Protein AF-0000000081440252 (afdb_homodimer)

Organism: NCBI:txid290746

Nearest PDB structures (foldseek):
  4ebb-assembly1_A  TM=7.939E-01  e=1.082E-13  Homo sapiens
  4ebb-assembly2_B  TM=7.643E-01  e=4.228E-14  Homo sapiens
  3n2z-assembly1_B-2  TM=7.619E-01  e=3.547E-13  Homo sapiens
  7wab-assembly1_A  TM=6.662E-01  e=8.182E-11  Aspergillus niger
  8bbx-assembly2_B  TM=6.695E-01  e=1.515E-09  Aspergillus niger

InterPro domains:
  IPR008758 Peptidase S28 [PF05577] (6-343)
  IPR029058 Alpha/Beta hydrolase fold [G3DSA:3.40.50.1820] (1-161)
  IPR029058 Alpha/Beta hydrolase fold [G3DSA:3.40.50.1820] (180-355)

Radius of gyration: 28.21 Å; Cα contacts (8 Å, |Δi|>4): 1359; chains: 2; bounding box: 67×83×72 Å

Secondary structure (DSSP, 8-state):
-HHHH-TT-SS---EEEEESHHHHHHHHHHHH-TTT-SEEEEET---S-EEE-THHHHHHHHHHHHH-HHHHHHHHHHHHHHHHHTTSHHHHHHHHHHTTBSSPPPPTTT--HHHHHHHHHHHHHHHHHHHHTTT-SSSHHHH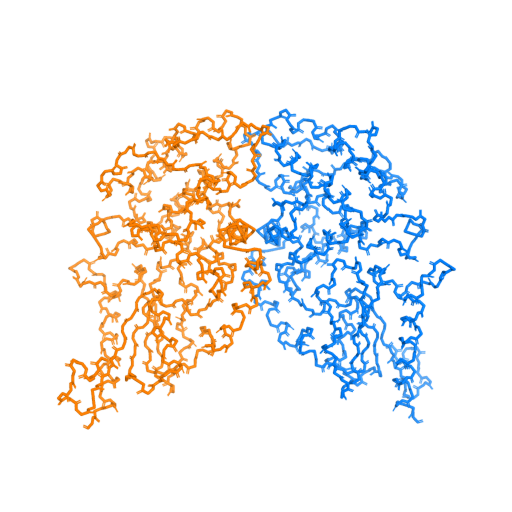TTTTHHHHHHHHT-TTS--HHHHHHHHHHHHHTTSTT-TTPPBP--HHHHHHHHH--S--SSHHHHHHHHHHHHIIIIIEEE----SGGGGTTT-S---HHHHHHHHHHHT-TTSSHHHHHHHHHHHHHHH-TTTT----SEEEEEETT-TTGGGSPPTT--BGGGTEEEEEETT--TTGGGSPP-TT--HHHHHHHHHHHHHHHHHHHHT--/-HHHH-TT-SS---EEEEESHHHHHHHHHHHH-TTT-SEEEEET---S-EEE-THHHHHHHHHHHHH-HHHHHHHHHHHHHHHHHTTSHHHHHHHHHHTTBSSPPPPTTT--HHHHHHHHHHHHHHHHHHHHTTT-SSSHHHHTTTTHHHHHHHHT-TT---HHHHHHHHHHHHHTTSTT-TTPPBP--HHHHHHHHH--S--SSHHHHHHHHHHHHIIIIIEEE----SGGGGTTT-S---HHHHHHHHHHHT-TTSSHHHHHHHHHHHHHHH-TTTT----SEEEEEETT-TTGGGSPPTT--BGGGTEEEEEETT--TTGGGSPP-TT--HHHHHHHHHHHHHHHHHHHHT--

Structure (mmCIF, N/CA/C/O backbone):
data_AF-0000000081440252-model_v1
#
loop_
_entity.id
_entity.type
_entity.pdbx_description
1 polymer 'Serine carboxypeptidase'
#
loop_
_atom_site.group_PDB
_atom_site.id
_atom_site.type_symbol
_atom_site.label_atom_id
_atom_site.label_alt_id
_atom_site.label_comp_id
_atom_site.label_asym_id
_atom_site.label_entity_id
_atom_site.label_seq_id
_atom_site.pdbx_PDB_ins_code
_atom_site.Cartn_x
_atom_site.Cartn_y
_atom_site.Cartn_z
_atom_site.occupancy
_atom_site.B_iso_or_equiv
_atom_site.auth_seq_id
_atom_site.auth_comp_id
_atom_site.auth_asym_id
_atom_site.auth_atom_id
_atom_site.pdbx_PDB_model_num
ATOM 1 N N . MET A 1 1 ? -22.469 -18.625 -31.422 1 79.69 1 MET A N 1
ATOM 2 C CA . MET A 1 1 ? -22.031 -20 -31.141 1 79.69 1 MET A CA 1
ATOM 3 C C . MET A 1 1 ? -23.156 -20.984 -31.422 1 79.69 1 MET A C 1
ATOM 5 O O . MET A 1 1 ? -22.969 -21.969 -32.125 1 79.69 1 MET A O 1
ATOM 9 N N . ASN A 1 2 ? -24.391 -20.766 -30.969 1 81.38 2 ASN A N 1
ATOM 10 C CA . ASN A 1 2 ? -25.531 -21.672 -31.156 1 81.38 2 ASN A CA 1
ATOM 11 C C . ASN A 1 2 ? -25.891 -21.797 -32.625 1 81.38 2 ASN A C 1
ATOM 13 O O . ASN A 1 2 ? -26.062 -22.906 -33.156 1 81.38 2 ASN A O 1
ATOM 17 N N . VAL A 1 3 ? -25.984 -20.656 -33.219 1 85.19 3 VAL A N 1
ATOM 18 C CA . VAL A 1 3 ? -26.375 -20.641 -34.625 1 85.19 3 VAL A CA 1
ATOM 19 C C . VAL A 1 3 ? -25.312 -21.344 -35.438 1 85.19 3 VAL A C 1
ATOM 21 O O . VAL A 1 3 ? -25.641 -22.125 -36.344 1 85.19 3 VAL A O 1
ATOM 24 N N . LYS A 1 4 ? -24.094 -21.188 -35.062 1 88.19 4 LYS A N 1
ATOM 25 C CA . LYS A 1 4 ? -22.984 -21.688 -35.875 1 88.19 4 LYS A CA 1
ATOM 26 C C . LYS A 1 4 ? -22.75 -23.172 -35.625 1 88.19 4 LYS A C 1
ATOM 28 O O . LYS A 1 4 ? -22.453 -23.922 -36.562 1 88.19 4 LYS A O 1
ATOM 33 N N . PHE A 1 5 ? -22.828 -23.625 -34.375 1 85.44 5 PHE A N 1
ATOM 34 C CA . PHE A 1 5 ? -22.328 -24.953 -34.062 1 85.44 5 PHE A CA 1
ATOM 35 C C . PHE A 1 5 ? -23.453 -25.859 -33.594 1 85.44 5 PHE A C 1
ATOM 37 O O . PHE A 1 5 ? -23.328 -27.078 -33.625 1 85.44 5 PHE A O 1
ATOM 44 N N . PHE A 1 6 ? -24.609 -25.297 -33.125 1 83.94 6 PHE A N 1
ATOM 45 C CA . PHE A 1 6 ? -25.641 -26.094 -32.469 1 83.94 6 PHE A CA 1
ATOM 46 C C . PHE A 1 6 ? -27.016 -25.734 -33.031 1 83.94 6 PHE A C 1
ATOM 48 O O . PHE A 1 6 ? -27.984 -25.625 -32.25 1 83.94 6 PHE A O 1
ATOM 55 N N . SER A 1 7 ? -27.109 -25.453 -34.219 1 84.75 7 SER A N 1
ATOM 56 C CA . SER A 1 7 ? -28.344 -24.984 -34.844 1 84.75 7 SER A CA 1
ATOM 57 C C . SER A 1 7 ? -29.453 -26.016 -34.719 1 84.75 7 SER A C 1
ATOM 59 O O . SER A 1 7 ? -30.641 -25.672 -34.781 1 84.75 7 SER A O 1
ATOM 61 N N . ASN A 1 8 ? -29.125 -27.219 -34.5 1 87.31 8 ASN A N 1
ATOM 62 C CA . ASN A 1 8 ? -30.109 -28.281 -34.406 1 87.31 8 ASN A CA 1
ATOM 63 C C . ASN A 1 8 ? -30.641 -28.453 -33 1 87.31 8 ASN A C 1
ATOM 65 O O . ASN A 1 8 ? -31.5 -29.297 -32.75 1 87.31 8 ASN A O 1
ATOM 69 N N . ILE A 1 9 ? -30.031 -27.875 -32.125 1 82.19 9 ILE A N 1
ATOM 70 C CA . ILE A 1 9 ? -30.469 -27.922 -30.719 1 82.19 9 ILE A CA 1
ATOM 71 C C . ILE A 1 9 ? -31.312 -26.703 -30.406 1 82.19 9 ILE A C 1
ATOM 73 O O . ILE A 1 9 ? -30.859 -25.562 -30.547 1 82.19 9 ILE A O 1
ATOM 77 N N . THR A 1 10 ? -32.688 -26.797 -30.156 1 78.56 10 THR A N 1
ATOM 78 C CA . THR A 1 10 ? -33.625 -25.688 -29.953 1 78.56 10 THR A CA 1
ATOM 79 C C . THR A 1 10 ? -33.25 -24.875 -28.734 1 78.56 10 THR A C 1
ATOM 81 O O . THR A 1 10 ? -33.281 -23.641 -28.766 1 78.56 10 THR A O 1
ATOM 84 N N . LYS A 1 11 ? -32.812 -25.5 -27.641 1 79.88 11 LYS A N 1
ATOM 85 C CA . LYS A 1 11 ? -32.438 -24.797 -26.422 1 79.88 11 LYS A CA 1
ATOM 86 C C . LYS A 1 11 ? -31.172 -25.391 -25.812 1 79.88 11 LYS A C 1
ATOM 88 O O . LYS A 1 11 ? -31.219 -26.031 -24.75 1 79.88 11 LYS A O 1
ATOM 93 N N . PRO A 1 12 ? -30.094 -25.047 -26.5 1 86.31 12 PRO A N 1
ATOM 94 C CA . PRO A 1 12 ? -28.859 -25.594 -25.938 1 86.31 12 PRO A CA 1
ATOM 95 C C . PRO A 1 12 ? -28.578 -25.062 -24.531 1 86.31 12 PRO A C 1
ATOM 97 O O . PRO A 1 12 ? -28.828 -23.891 -24.25 1 86.31 12 PRO A O 1
ATOM 100 N N . ARG A 1 13 ? -28.188 -25.969 -23.625 1 89.5 13 ARG A N 1
ATOM 101 C CA . ARG A 1 13 ? -27.781 -25.625 -22.266 1 89.5 13 ARG A CA 1
ATOM 102 C C . ARG A 1 13 ? -26.25 -25.516 -22.172 1 89.5 13 ARG A C 1
ATOM 104 O O . ARG A 1 13 ? -25.531 -26.406 -22.641 1 89.5 13 ARG A O 1
ATOM 111 N N . TRP A 1 14 ? -25.797 -24.375 -21.688 1 93.69 14 TRP A N 1
ATOM 112 C CA . TRP A 1 14 ? -24.359 -24.125 -21.562 1 93.69 14 TRP A CA 1
ATOM 113 C C . TRP A 1 14 ? -23.922 -24.109 -20.109 1 93.69 14 TRP A C 1
ATOM 115 O O . TRP A 1 14 ? -24.609 -23.547 -19.25 1 93.69 14 TRP A O 1
ATOM 125 N N . VAL A 1 15 ? -22.875 -24.812 -19.812 1 95.12 15 VAL A N 1
ATOM 126 C CA . VAL A 1 15 ? -22.188 -24.703 -18.531 1 95.12 15 VAL A CA 1
ATOM 127 C C . VAL A 1 15 ? -20.828 -24.062 -18.734 1 95.12 15 VAL A C 1
ATOM 129 O O . VAL A 1 15 ? -20.109 -24.391 -19.688 1 95.12 15 VAL A O 1
ATOM 132 N N . MET A 1 16 ? -20.453 -23.141 -17.875 1 96.25 16 MET A N 1
ATOM 133 C CA . MET A 1 16 ? -19.172 -22.453 -18.016 1 96.25 16 MET A CA 1
ATOM 134 C C . MET A 1 16 ? -18.125 -23.031 -17.062 1 96.25 16 MET A C 1
ATOM 136 O O . MET A 1 16 ? -18.438 -23.297 -15.898 1 96.25 16 MET A O 1
ATOM 140 N N . PHE A 1 17 ? -16.984 -23.312 -17.609 1 97.12 17 PHE A N 1
ATOM 141 C CA . PHE A 1 17 ? -15.828 -23.719 -16.828 1 97.12 17 PHE A CA 1
ATOM 142 C C . PHE A 1 17 ? -14.703 -22.703 -16.969 1 97.12 17 PHE A C 1
ATOM 144 O O . PHE A 1 17 ? -14.375 -22.266 -18.078 1 97.12 17 PHE A O 1
ATOM 151 N N . GLY A 1 18 ? -14.172 -22.25 -15.867 1 97.88 18 GLY A N 1
ATOM 152 C CA . GLY A 1 18 ? -13.023 -21.359 -15.891 1 97.88 18 GLY A CA 1
ATOM 153 C C . GLY A 1 18 ? -12.117 -21.5 -14.688 1 97.88 18 GLY A C 1
ATOM 154 O O . GLY A 1 18 ? -12.594 -21.75 -13.57 1 97.88 18 GLY A O 1
ATOM 155 N N . GLY A 1 19 ? -10.852 -21.422 -14.898 1 97.62 19 GLY A N 1
ATOM 156 C CA . GLY A 1 19 ? -9.844 -21.391 -13.852 1 97.62 19 GLY A CA 1
ATOM 157 C C . GLY A 1 19 ? -9.094 -20.078 -13.781 1 97.62 19 GLY A C 1
ATOM 158 O O . GLY A 1 19 ? -8.812 -19.453 -14.812 1 97.62 19 GLY A O 1
ATOM 159 N N . SER A 1 20 ? -8.797 -19.641 -12.578 1 97.19 20 SER A N 1
ATOM 160 C CA . SER A 1 20 ? -8.039 -18.406 -12.43 1 97.19 20 SER A CA 1
ATOM 161 C C . SER A 1 20 ? -8.836 -17.203 -12.922 1 97.19 20 SER A C 1
ATOM 163 O O . SER A 1 20 ? -9.969 -16.984 -12.484 1 97.19 20 SER A O 1
ATOM 165 N N . TYR A 1 21 ? -8.297 -16.469 -13.867 1 96.75 21 TYR A N 1
ATOM 166 C CA . TYR A 1 21 ? -9.039 -15.336 -14.391 1 96.75 21 TYR A CA 1
ATOM 167 C C . TYR A 1 21 ? -10.281 -15.789 -15.148 1 96.75 21 TYR A C 1
ATOM 169 O O . TYR A 1 21 ? -11.359 -15.211 -15 1 96.75 21 TYR A O 1
ATOM 177 N N . PRO A 1 22 ? -10.18 -16.828 -15.93 1 97.81 22 PRO A N 1
ATOM 178 C CA . PRO A 1 22 ? -11.414 -17.328 -16.531 1 97.81 22 PRO A CA 1
ATOM 179 C C . PRO A 1 22 ? -12.438 -17.766 -15.492 1 97.81 22 PRO A C 1
ATOM 181 O O . PRO A 1 22 ? -13.648 -17.719 -15.75 1 97.81 22 PRO A O 1
ATOM 184 N N . GLY A 1 23 ? -11.93 -18.25 -14.297 1 98.12 23 GLY A N 1
ATOM 185 C CA . GLY A 1 23 ? -12.852 -18.516 -13.203 1 98.12 23 GLY A CA 1
ATOM 186 C C . GLY A 1 23 ? -13.586 -17.281 -12.719 1 98.12 23 GLY A C 1
ATOM 187 O O . GLY A 1 23 ? -14.797 -17.328 -12.5 1 98.12 23 GLY A O 1
ATOM 188 N N . THR A 1 24 ? -12.875 -16.234 -12.594 1 97.81 24 THR A N 1
ATOM 189 C CA . THR A 1 24 ? -13.469 -14.945 -12.227 1 97.81 24 THR A CA 1
ATOM 190 C C . THR A 1 24 ? -14.516 -14.523 -13.258 1 97.81 24 THR A C 1
ATOM 192 O O . THR A 1 24 ? -15.609 -14.102 -12.898 1 97.81 24 THR A O 1
ATOM 195 N N . LEU A 1 25 ? -14.141 -14.719 -14.539 1 97.56 25 LEU A N 1
ATOM 196 C CA . LEU A 1 25 ? -15.07 -14.359 -15.609 1 97.56 25 LEU A CA 1
ATOM 197 C C . LEU A 1 25 ? -16.312 -15.234 -15.555 1 97.56 25 LEU A C 1
ATOM 199 O O . LEU A 1 25 ? -17.422 -14.758 -15.82 1 97.56 25 LEU A O 1
ATOM 203 N N . THR A 1 26 ? -16.125 -16.469 -15.234 1 98 26 THR A N 1
ATOM 204 C CA . THR A 1 26 ? -17.25 -17.391 -15.094 1 98 26 THR A CA 1
ATOM 205 C C . THR A 1 26 ? -18.203 -16.906 -14 1 98 26 THR A C 1
ATOM 207 O O . THR A 1 26 ? -19.422 -16.844 -14.203 1 98 26 THR A O 1
ATOM 210 N N . ALA A 1 27 ? -17.656 -16.578 -12.867 1 97.69 27 ALA A N 1
ATOM 211 C CA . ALA A 1 27 ? -18.469 -16.062 -11.758 1 97.69 27 ALA A CA 1
ATOM 212 C C . ALA A 1 27 ? -19.203 -14.789 -12.148 1 97.69 27 ALA A C 1
ATOM 214 O O . ALA A 1 27 ? -20.391 -14.633 -11.867 1 97.69 27 ALA A O 1
ATOM 215 N N . TRP A 1 28 ? -18.531 -13.906 -12.844 1 97.06 28 TRP A N 1
ATOM 216 C CA . TRP A 1 28 ? -19.125 -12.633 -13.219 1 97.06 28 TRP A CA 1
ATOM 217 C C . TRP A 1 28 ? -20.188 -12.82 -14.289 1 97.06 28 TRP A C 1
ATOM 219 O O . TRP A 1 28 ? -21.219 -12.133 -14.273 1 97.06 28 TRP A O 1
ATOM 229 N N . MET A 1 29 ? -19.922 -13.734 -15.188 1 97 29 MET A N 1
ATOM 230 C CA . MET A 1 29 ? -20.922 -14.031 -16.203 1 97 29 MET A CA 1
ATOM 231 C C . MET A 1 29 ? -22.219 -14.508 -15.562 1 97 29 MET A C 1
ATOM 233 O O . MET A 1 29 ? -23.312 -14.141 -16.016 1 97 29 MET A O 1
ATOM 237 N N . ARG A 1 30 ? -22.141 -15.258 -14.539 1 96.81 30 ARG A N 1
ATOM 238 C CA . ARG A 1 30 ? -23.297 -15.797 -13.836 1 96.81 30 ARG A CA 1
ATOM 239 C C . ARG A 1 30 ? -24.016 -14.703 -13.039 1 96.81 30 ARG A C 1
ATOM 241 O O . ARG A 1 30 ? -25.172 -14.867 -12.648 1 96.81 30 ARG A O 1
ATOM 248 N N . THR A 1 31 ? -23.312 -13.578 -12.781 1 95.5 31 THR A N 1
ATOM 249 C CA . THR A 1 31 ? -23.922 -12.422 -12.133 1 95.5 31 THR A CA 1
ATOM 250 C C . THR A 1 31 ? -24.641 -11.547 -13.156 1 95.5 31 THR A C 1
ATOM 252 O O . THR A 1 31 ? -25.766 -11.125 -12.93 1 95.5 31 THR A O 1
ATOM 255 N N . VAL A 1 32 ? -24.047 -11.367 -14.297 1 95.31 32 VAL A N 1
ATOM 256 C CA . VAL A 1 32 ? -24.531 -10.367 -15.25 1 95.31 32 VAL A CA 1
ATOM 257 C C . VAL A 1 32 ? -25.531 -11.008 -16.203 1 95.31 32 VAL A C 1
ATOM 259 O O . VAL A 1 32 ? -26.5 -10.367 -16.625 1 95.31 32 VAL A O 1
ATOM 262 N N . TYR A 1 33 ? -25.25 -12.32 -16.594 1 94.12 33 TYR A N 1
ATOM 263 C CA . TYR A 1 33 ? -26.094 -13.023 -17.547 1 94.12 33 TYR A CA 1
ATOM 264 C C . TYR A 1 33 ? -26.469 -14.406 -17.031 1 94.12 33 TYR A C 1
ATOM 266 O O . TYR A 1 33 ? -26.188 -15.422 -17.672 1 94.12 33 TYR A O 1
ATOM 274 N N . PRO A 1 34 ? -27.203 -14.469 -15.977 1 93.25 34 PRO A N 1
ATOM 275 C CA . PRO A 1 34 ? -27.5 -15.758 -15.352 1 93.25 34 PRO A CA 1
ATOM 276 C C . PRO A 1 34 ? -28.344 -16.672 -16.25 1 93.25 34 PRO A C 1
ATOM 278 O O . PRO A 1 34 ? -28.344 -17.891 -16.078 1 93.25 34 PRO A O 1
ATOM 281 N N . ASP A 1 35 ? -28.969 -16.078 -17.312 1 92.56 35 ASP A N 1
ATOM 282 C CA . ASP A 1 35 ? -29.906 -16.859 -18.125 1 92.56 35 ASP A CA 1
ATOM 283 C C . ASP A 1 35 ? -29.219 -17.469 -19.328 1 92.56 35 ASP A C 1
ATOM 285 O O . ASP A 1 35 ? -29.766 -18.359 -19.984 1 92.56 35 ASP A O 1
ATOM 289 N N . LEU A 1 36 ? -27.953 -17.047 -19.531 1 92.62 36 LEU A N 1
ATOM 290 C CA . LEU A 1 36 ? -27.281 -17.5 -20.75 1 92.62 36 LEU A CA 1
ATOM 291 C C . LEU A 1 36 ? -26.625 -18.859 -20.516 1 92.62 36 LEU A C 1
ATOM 293 O O . LEU A 1 36 ? -26.328 -19.578 -21.469 1 92.62 36 LEU A O 1
ATOM 297 N N . THR A 1 37 ? -26.391 -19.234 -19.328 1 94.69 37 THR A N 1
ATOM 298 C CA . THR A 1 37 ? -25.812 -20.531 -18.953 1 94.69 37 THR A CA 1
ATOM 299 C C . THR A 1 37 ? -26.547 -21.141 -17.766 1 94.69 37 THR A C 1
ATOM 301 O O . THR A 1 37 ? -27.219 -20.422 -17.016 1 94.69 37 THR A O 1
ATOM 304 N N . ILE A 1 38 ? -26.484 -22.391 -17.641 1 95.75 38 ILE A N 1
ATOM 305 C CA . ILE A 1 38 ? -27.266 -23.031 -16.609 1 95.75 38 ILE A CA 1
ATOM 306 C C . ILE A 1 38 ? -26.438 -23.156 -15.328 1 95.75 38 ILE A C 1
ATOM 308 O O . ILE A 1 38 ? -26.969 -23.516 -14.273 1 95.75 38 ILE A O 1
ATOM 312 N N . GLY A 1 39 ? -25.094 -22.891 -15.398 1 97.12 39 GLY A N 1
ATOM 313 C CA . GLY A 1 39 ? -24.203 -22.938 -14.25 1 97.12 39 GLY A CA 1
ATOM 314 C C . GLY A 1 39 ? -22.75 -22.75 -14.625 1 97.12 39 GLY A C 1
ATOM 315 O O . GLY A 1 39 ? -22.422 -22.578 -15.797 1 97.12 39 GLY A O 1
ATOM 316 N N . GLY A 1 40 ? -21.953 -22.703 -13.586 1 97.81 40 GLY A N 1
ATOM 317 C CA . GLY A 1 40 ? -20.531 -22.516 -13.852 1 97.81 40 GLY A CA 1
ATOM 318 C C . GLY A 1 40 ? -19.641 -23.031 -12.734 1 97.81 40 GLY A C 1
ATOM 319 O O . GLY A 1 40 ? -20.062 -23.109 -11.578 1 97.81 40 GLY A O 1
ATOM 320 N N . ILE A 1 41 ? -18.5 -23.484 -13.094 1 98.44 41 ILE A N 1
ATOM 321 C CA . ILE A 1 41 ? -17.422 -23.828 -12.164 1 98.44 41 ILE A CA 1
ATOM 322 C C . ILE A 1 41 ? -16.312 -22.797 -12.25 1 98.44 41 ILE A C 1
ATOM 324 O O . ILE A 1 41 ? -15.625 -22.688 -13.266 1 98.44 41 ILE A O 1
ATOM 328 N N . ALA A 1 42 ? -16.141 -22.031 -11.211 1 98.44 42 ALA A N 1
ATOM 329 C CA . ALA A 1 42 ? -15.195 -20.922 -11.164 1 98.44 42 ALA A CA 1
ATOM 330 C C . ALA A 1 42 ? -13.992 -21.281 -10.297 1 98.44 42 ALA A C 1
ATOM 332 O O . ALA A 1 42 ? -13.766 -20.656 -9.25 1 98.44 42 ALA A O 1
ATOM 333 N N . SER A 1 43 ? -13.117 -22.141 -10.797 1 98.56 43 SER A N 1
ATOM 334 C CA . SER A 1 43 ? -11.984 -22.656 -10.047 1 98.56 43 SER A CA 1
ATOM 335 C C . SER A 1 43 ? -10.93 -21.578 -9.828 1 98.56 43 SER A C 1
ATOM 337 O O . SER A 1 43 ? -10.477 -20.938 -10.773 1 98.56 43 SER A O 1
ATOM 339 N N . SER A 1 44 ? -10.531 -21.391 -8.539 1 98.31 44 SER A N 1
ATOM 340 C CA . SER A 1 44 ? -9.531 -20.391 -8.156 1 98.31 44 SER A CA 1
ATOM 341 C C . SER A 1 44 ? -9.898 -19.016 -8.688 1 98.31 44 SER A C 1
ATOM 343 O O . SER A 1 44 ? -9.016 -18.234 -9.078 1 98.31 44 SER A O 1
ATOM 345 N N . GLY A 1 45 ? -11.25 -18.75 -8.828 1 97.88 45 GLY A N 1
ATOM 346 C CA . GLY A 1 45 ? -11.703 -17.438 -9.25 1 97.88 45 GLY A CA 1
ATOM 347 C C . GLY A 1 45 ? -11.453 -16.359 -8.203 1 97.88 45 GLY A C 1
ATOM 348 O O . GLY A 1 45 ? -11.984 -16.438 -7.094 1 97.88 45 GLY A O 1
ATOM 349 N N . ALA A 1 46 ? -10.617 -15.406 -8.539 1 96.94 46 ALA A N 1
ATOM 350 C CA . ALA A 1 46 ? -10.281 -14.305 -7.641 1 96.94 46 ALA A CA 1
ATOM 351 C C . ALA A 1 46 ? -11.312 -13.18 -7.742 1 96.94 46 ALA A C 1
ATOM 353 O O . ALA A 1 46 ? -11.023 -12.117 -8.297 1 96.94 46 ALA A O 1
ATOM 354 N N . ILE A 1 47 ? -12.477 -13.344 -7.172 1 96.88 47 ILE A N 1
ATOM 355 C CA . ILE A 1 47 ? -13.586 -12.414 -7.363 1 96.88 47 ILE A CA 1
ATOM 356 C C . ILE A 1 47 ? -13.492 -11.281 -6.344 1 96.88 47 ILE A C 1
ATOM 358 O O . ILE A 1 47 ? -14.211 -10.281 -6.453 1 96.88 47 ILE A O 1
ATOM 362 N N . GLY A 1 48 ? -12.633 -11.445 -5.281 1 95.38 48 GLY A N 1
ATOM 363 C CA . GLY A 1 48 ? -12.383 -10.383 -4.32 1 95.38 48 GLY A CA 1
ATOM 364 C C . GLY A 1 48 ? -11.328 -9.398 -4.789 1 95.38 48 GLY A C 1
ATOM 365 O O . GLY A 1 48 ? -10.211 -9.383 -4.277 1 95.38 48 GLY A O 1
ATOM 366 N N . LEU A 1 49 ? -11.711 -8.523 -5.688 1 95.81 49 LEU A N 1
ATOM 367 C CA . LEU A 1 49 ? -10.773 -7.566 -6.277 1 95.81 49 LEU A CA 1
ATOM 368 C C . LEU A 1 49 ? -10.141 -6.691 -5.203 1 95.81 49 LEU A C 1
ATOM 370 O O . LEU A 1 49 ? -10.812 -6.289 -4.25 1 95.81 49 LEU A O 1
ATOM 374 N N . THR A 1 50 ? -8.875 -6.449 -5.273 1 96.31 50 THR A N 1
ATOM 375 C CA . THR A 1 50 ? -8.141 -5.543 -4.398 1 96.31 50 THR A CA 1
ATOM 376 C C . THR A 1 50 ? -6.926 -4.961 -5.113 1 96.31 50 THR A C 1
ATOM 378 O O . THR A 1 50 ? -6.332 -5.617 -5.969 1 96.31 50 THR A O 1
ATOM 381 N N . VAL A 1 51 ? -6.633 -3.74 -4.832 1 97.69 51 VAL A N 1
ATOM 382 C CA . VAL A 1 51 ? -5.492 -3.105 -5.48 1 97.69 51 VAL A CA 1
ATOM 383 C C . VAL A 1 51 ? -4.195 -3.621 -4.863 1 97.69 51 VAL A C 1
ATOM 385 O O . VAL A 1 51 ? -3.328 -4.141 -5.57 1 97.69 51 VAL A O 1
ATOM 388 N N . ASN A 1 52 ? -4.023 -3.488 -3.551 1 97.88 52 ASN A N 1
ATOM 389 C CA . ASN A 1 52 ? -2.842 -3.93 -2.82 1 97.88 52 ASN A CA 1
ATOM 390 C C . ASN A 1 52 ? -2.973 -5.379 -2.363 1 97.88 52 ASN A C 1
ATOM 392 O O . ASN A 1 52 ? -3.414 -5.645 -1.244 1 97.88 52 ASN A O 1
ATOM 396 N N . GLN A 1 53 ? -2.568 -6.316 -3.174 1 97.81 53 GLN A N 1
ATOM 397 C CA . GLN A 1 53 ? -2.764 -7.742 -2.932 1 97.81 53 GLN A CA 1
ATOM 398 C C . GLN A 1 53 ? -1.575 -8.344 -2.188 1 97.81 53 GLN A C 1
ATOM 400 O O . GLN A 1 53 ? -0.96 -9.305 -2.658 1 97.81 53 GLN A O 1
ATOM 405 N N . PHE A 1 54 ? -1.335 -7.848 -0.974 1 98.19 54 PHE A N 1
ATOM 406 C CA . PHE A 1 54 ? -0.229 -8.336 -0.16 1 98.19 54 PHE A CA 1
ATOM 407 C C . PHE A 1 54 ? -0.529 -9.727 0.382 1 98.19 54 PHE A C 1
ATOM 409 O O . PHE A 1 54 ? 0.383 -10.461 0.776 1 98.19 54 PHE A O 1
ATOM 416 N N . SER A 1 55 ? -1.822 -10.156 0.421 1 97.75 55 SER A N 1
ATOM 417 C CA . SER A 1 55 ? -2.182 -11.477 0.945 1 97.75 55 SER A CA 1
ATOM 418 C C . SER A 1 55 ? -1.555 -12.594 0.117 1 97.75 55 SER A C 1
ATOM 420 O O . SER A 1 55 ? -1.371 -13.703 0.607 1 97.75 55 SER A O 1
ATOM 422 N N . TYR A 1 56 ? -1.29 -12.297 -1.191 1 98.44 56 TYR A N 1
ATOM 423 C CA . TYR A 1 56 ? -0.575 -13.25 -2.027 1 98.44 56 TYR A CA 1
ATOM 424 C C . TYR A 1 56 ? 0.719 -13.703 -1.357 1 98.44 56 TYR A C 1
ATOM 426 O O . TYR A 1 56 ? 0.958 -14.898 -1.196 1 98.44 56 TYR A O 1
ATOM 434 N N . ALA A 1 57 ? 1.549 -12.742 -0.938 1 98.69 57 ALA A N 1
ATOM 435 C CA . ALA A 1 57 ? 2.828 -13.023 -0.292 1 98.69 57 ALA A CA 1
ATOM 436 C C . ALA A 1 57 ? 2.623 -13.664 1.075 1 98.69 57 ALA A C 1
ATOM 438 O O . ALA A 1 57 ? 3.412 -14.523 1.49 1 98.69 57 ALA A O 1
ATOM 439 N N . VAL A 1 58 ? 1.59 -13.266 1.776 1 98.25 58 VAL A N 1
ATOM 440 C CA . VAL A 1 58 ? 1.261 -13.828 3.08 1 98.25 58 VAL A CA 1
ATOM 441 C C . VAL A 1 58 ? 0.927 -15.312 2.926 1 98.25 58 VAL A C 1
ATOM 443 O O . VAL A 1 58 ? 1.416 -16.156 3.691 1 98.25 58 VAL A O 1
ATOM 446 N N . ASN A 1 59 ? 0.075 -15.617 1.934 1 98.62 59 ASN A N 1
ATOM 447 C CA . ASN A 1 59 ? -0.289 -17 1.674 1 98.62 59 ASN A CA 1
ATOM 448 C C . ASN A 1 59 ? 0.926 -17.844 1.277 1 98.62 59 ASN A C 1
ATOM 450 O O . ASN A 1 59 ? 1.056 -19 1.692 1 98.62 59 ASN A O 1
ATOM 454 N N . MET A 1 60 ? 1.808 -17.281 0.509 1 98.69 60 MET A N 1
ATOM 455 C CA . MET A 1 60 ? 3.021 -17.984 0.123 1 98.69 60 MET A CA 1
ATOM 456 C C . MET A 1 60 ? 3.857 -18.344 1.348 1 98.69 60 MET A C 1
ATOM 458 O O . MET A 1 60 ? 4.383 -19.453 1.447 1 98.69 60 MET A O 1
ATOM 462 N N . GLN A 1 61 ? 4.051 -17.344 2.229 1 98.56 61 GLN A N 1
ATOM 463 C CA . GLN A 1 61 ? 4.789 -17.641 3.453 1 98.56 61 GLN A CA 1
ATOM 464 C C . GLN A 1 61 ? 4.168 -18.812 4.203 1 98.56 61 GLN A C 1
ATOM 466 O O . GLN A 1 61 ? 4.879 -19.703 4.668 1 98.56 61 GLN A O 1
ATOM 471 N N . LYS A 1 62 ? 2.859 -18.797 4.355 1 98.12 62 LYS A N 1
ATOM 472 C CA . LYS A 1 62 ? 2.162 -19.875 5.039 1 98.12 62 LYS A CA 1
ATOM 473 C C . LYS A 1 62 ? 2.441 -21.219 4.367 1 98.12 62 LYS A C 1
ATOM 475 O O . LYS A 1 62 ? 2.666 -22.219 5.043 1 98.12 62 LYS A O 1
ATOM 480 N N . ASP A 1 63 ? 2.424 -21.219 3.061 1 98.62 63 ASP A N 1
ATOM 481 C CA . ASP A 1 63 ? 2.607 -22.453 2.299 1 98.62 63 ASP A CA 1
ATOM 482 C C . ASP A 1 63 ? 4.012 -23.016 2.496 1 98.62 63 ASP A C 1
ATOM 484 O O . ASP A 1 63 ? 4.176 -24.219 2.76 1 98.62 63 ASP A O 1
ATOM 488 N N . TYR A 1 64 ? 5.035 -22.188 2.385 1 98.75 64 TYR A N 1
ATOM 489 C CA . TYR A 1 64 ? 6.41 -22.641 2.57 1 98.75 64 TYR A CA 1
ATOM 490 C C . TYR A 1 64 ? 6.656 -23.062 4.016 1 98.75 64 TYR A C 1
ATOM 492 O O . TYR A 1 64 ? 7.355 -24.031 4.273 1 98.75 64 TYR A O 1
ATOM 500 N N . ASP A 1 65 ? 6.09 -22.297 4.977 1 98.56 65 ASP A N 1
ATOM 501 C CA . ASP A 1 65 ? 6.246 -22.609 6.395 1 98.56 65 ASP A CA 1
ATOM 502 C C . ASP A 1 65 ? 5.57 -23.938 6.746 1 98.56 65 ASP A C 1
ATOM 504 O O . ASP A 1 65 ? 6.129 -24.75 7.484 1 98.56 65 ASP A O 1
ATOM 508 N N . SER A 1 66 ? 4.344 -24.156 6.23 1 97.81 66 SER A N 1
ATOM 509 C CA . SER A 1 66 ? 3.588 -25.359 6.523 1 97.81 66 SER A CA 1
ATOM 510 C C . SER A 1 66 ? 4.258 -26.594 5.918 1 97.81 66 SER A C 1
ATOM 512 O O . SER A 1 66 ? 4.148 -27.688 6.457 1 97.81 66 SER A O 1
ATOM 514 N N . ASN A 1 67 ? 4.91 -26.359 4.77 1 98.12 67 ASN A N 1
ATOM 515 C CA . ASN A 1 67 ? 5.652 -27.469 4.18 1 98.12 67 ASN A CA 1
ATOM 516 C C . ASN A 1 67 ? 6.852 -27.875 5.039 1 98.12 67 ASN A C 1
ATOM 518 O O . ASN A 1 67 ? 7.086 -29.047 5.285 1 98.12 67 ASN A O 1
ATOM 522 N N . ASP A 1 68 ? 7.617 -26.922 5.48 1 98.56 68 ASP A N 1
ATOM 523 C CA . ASP A 1 68 ? 8.773 -27.109 6.348 1 98.56 68 ASP A CA 1
ATOM 524 C C . ASP A 1 68 ? 9.195 -25.797 7.004 1 98.56 68 ASP A C 1
ATOM 526 O O . ASP A 1 68 ? 9.711 -24.906 6.336 1 98.56 68 ASP A O 1
ATOM 530 N N . PRO A 1 69 ? 9.031 -25.656 8.305 1 98.38 69 PRO A N 1
ATOM 531 C CA . PRO A 1 69 ? 9.375 -24.391 8.977 1 98.38 69 PRO A CA 1
ATOM 532 C C . PRO A 1 69 ? 10.836 -24 8.773 1 98.38 69 PRO A C 1
ATOM 534 O O . PRO A 1 69 ? 11.156 -22.812 8.734 1 98.38 69 PRO A O 1
ATOM 537 N N . ASN A 1 70 ? 11.711 -24.969 8.641 1 98.69 70 ASN A N 1
ATOM 538 C CA . ASN A 1 70 ? 13.109 -24.656 8.359 1 98.69 70 ASN A CA 1
ATOM 539 C C . ASN A 1 70 ? 13.281 -24.016 6.984 1 98.69 70 ASN A C 1
ATOM 541 O O . ASN A 1 70 ? 14.125 -23.141 6.801 1 98.69 70 ASN A O 1
ATOM 545 N N . CYS A 1 71 ? 12.477 -24.5 6.035 1 98.81 71 CYS A N 1
ATOM 546 C CA . CYS A 1 71 ? 12.5 -23.922 4.695 1 98.81 71 CYS A CA 1
ATOM 547 C C . CYS A 1 71 ? 12.141 -22.453 4.73 1 98.81 71 CYS A C 1
ATOM 549 O O . CYS A 1 71 ? 12.859 -21.625 4.16 1 98.81 71 CYS A O 1
ATOM 551 N N . ALA A 1 72 ? 11.039 -22.125 5.434 1 98.62 72 ALA A N 1
ATOM 552 C CA . ALA A 1 72 ? 10.617 -20.734 5.578 1 98.62 72 ALA A CA 1
ATOM 553 C C . ALA A 1 72 ? 11.703 -19.906 6.254 1 98.62 72 ALA A C 1
ATOM 555 O O . ALA A 1 72 ? 11.984 -18.781 5.832 1 98.62 72 ALA A O 1
ATOM 556 N N . SER A 1 73 ? 12.32 -20.438 7.281 1 98.56 73 SER A N 1
ATOM 557 C CA . SER A 1 73 ? 13.375 -19.734 8.008 1 98.56 73 SER A CA 1
ATOM 558 C C . SER A 1 73 ? 14.586 -19.484 7.109 1 98.56 73 SER A C 1
ATOM 560 O O . SER A 1 73 ? 15.195 -18.422 7.172 1 98.56 73 SER A O 1
ATOM 562 N N . ASN A 1 74 ? 14.938 -20.484 6.328 1 98.88 74 ASN A N 1
ATOM 563 C CA . ASN A 1 74 ? 16.078 -20.344 5.422 1 98.88 74 ASN A CA 1
ATOM 564 C C . ASN A 1 74 ? 15.781 -19.344 4.312 1 98.88 74 ASN A C 1
ATOM 566 O O . ASN A 1 74 ? 16.656 -18.578 3.914 1 98.88 74 ASN A O 1
ATOM 570 N N . ILE A 1 75 ? 14.539 -19.375 3.764 1 98.88 75 ILE A N 1
ATOM 571 C CA . ILE A 1 75 ? 14.141 -18.375 2.777 1 98.88 75 ILE A CA 1
ATOM 572 C C . ILE A 1 75 ? 14.242 -16.984 3.387 1 98.88 75 ILE A C 1
ATOM 574 O O . ILE A 1 75 ? 14.812 -16.062 2.783 1 98.88 75 ILE A O 1
ATOM 578 N N . LYS A 1 76 ? 13.734 -16.781 4.598 1 98.62 76 LYS A N 1
ATOM 579 C CA . LYS A 1 76 ? 13.781 -15.492 5.289 1 98.62 76 LYS A CA 1
ATOM 580 C C . LYS A 1 76 ? 15.219 -15.008 5.441 1 98.62 76 LYS A C 1
ATOM 582 O O . LYS A 1 76 ? 15.531 -13.852 5.137 1 98.62 76 LYS A O 1
ATOM 587 N N . ALA A 1 77 ? 16.062 -15.898 5.934 1 98.44 77 ALA A N 1
ATOM 588 C CA . ALA A 1 77 ? 17.453 -15.539 6.16 1 98.44 77 ALA A CA 1
ATOM 589 C C . ALA A 1 77 ? 18.141 -15.141 4.855 1 98.44 77 ALA A C 1
ATOM 591 O O . ALA A 1 77 ? 18.906 -14.172 4.816 1 98.44 77 ALA A O 1
ATOM 592 N N . ALA A 1 78 ? 17.875 -15.875 3.793 1 98.75 78 ALA A N 1
ATOM 593 C CA . ALA A 1 78 ? 18.484 -15.602 2.496 1 98.75 78 ALA A CA 1
ATOM 594 C C . ALA A 1 78 ? 18 -14.266 1.938 1 98.75 78 ALA A C 1
ATOM 596 O O . ALA A 1 78 ? 18.797 -13.453 1.467 1 98.75 78 ALA A O 1
ATOM 597 N N . PHE A 1 79 ? 16.703 -14.023 1.967 1 98.62 79 PHE A N 1
ATOM 598 C CA . PHE A 1 79 ? 16.156 -12.766 1.461 1 98.62 79 PHE A CA 1
ATOM 599 C C . PHE A 1 79 ? 16.641 -11.586 2.289 1 98.62 79 PHE A C 1
ATOM 601 O O . PHE A 1 79 ? 16.922 -10.516 1.745 1 98.62 79 PHE A O 1
ATOM 608 N N . THR A 1 80 ? 16.734 -11.766 3.625 1 97.62 80 THR A N 1
ATOM 609 C CA . THR A 1 80 ? 17.266 -10.719 4.488 1 97.62 80 THR A CA 1
ATOM 610 C C . THR A 1 80 ? 18.703 -10.375 4.094 1 97.62 80 THR A C 1
ATOM 612 O O . THR A 1 80 ? 19.062 -9.203 3.984 1 97.62 80 THR A O 1
ATOM 615 N N . GLN A 1 81 ? 19.469 -11.422 3.896 1 97.94 81 GLN A N 1
ATOM 616 C CA . GLN A 1 81 ? 20.859 -11.219 3.494 1 97.94 81 GLN A CA 1
ATOM 617 C C . GLN A 1 81 ? 20.938 -10.508 2.146 1 97.94 81 GLN A C 1
ATOM 619 O O . GLN A 1 81 ? 21.75 -9.602 1.964 1 97.94 81 GLN A O 1
ATOM 624 N N . MET A 1 82 ? 20.156 -10.891 1.179 1 98.44 82 MET A N 1
ATOM 625 C CA . MET A 1 82 ? 20.141 -10.258 -0.135 1 98.44 82 MET A CA 1
ATOM 626 C C . MET A 1 82 ? 19.766 -8.781 -0.022 1 98.44 82 MET A C 1
ATOM 628 O O . MET A 1 82 ? 20.344 -7.934 -0.71 1 98.44 82 MET A O 1
ATOM 632 N N . GLN A 1 83 ? 18.781 -8.484 0.809 1 97.25 83 GLN A N 1
ATOM 633 C CA . GLN A 1 83 ? 18.344 -7.102 0.99 1 97.25 83 GLN A CA 1
ATOM 634 C C . GLN A 1 83 ? 19.469 -6.25 1.593 1 97.25 83 GLN A C 1
ATOM 636 O O . GLN A 1 83 ? 19.594 -5.066 1.267 1 97.25 83 GLN A O 1
ATOM 641 N N . THR A 1 84 ? 20.281 -6.863 2.422 1 96.69 84 THR A N 1
ATOM 642 C CA . THR A 1 84 ? 21.438 -6.168 2.977 1 96.69 84 THR A CA 1
ATOM 643 C C . THR A 1 84 ? 22.516 -5.961 1.911 1 96.69 84 THR A C 1
ATOM 645 O O . THR A 1 84 ? 23.109 -4.887 1.822 1 96.69 84 THR A O 1
ATOM 648 N N . MET A 1 85 ? 22.688 -6.914 1.084 1 97.5 85 MET A N 1
ATOM 649 C CA . MET A 1 85 ? 23.766 -6.938 0.095 1 97.5 85 MET A CA 1
ATOM 650 C C . MET A 1 85 ? 23.578 -5.832 -0.94 1 97.5 85 MET A C 1
ATOM 652 O O . MET A 1 85 ? 24.547 -5.285 -1.457 1 97.5 85 MET A O 1
ATOM 656 N N . VAL A 1 86 ? 22.344 -5.367 -1.22 1 97 86 VAL A N 1
ATOM 657 C CA . VAL A 1 86 ? 22.109 -4.41 -2.299 1 97 86 VAL A CA 1
ATOM 658 C C . VAL A 1 86 ? 22.625 -3.029 -1.881 1 97 86 VAL A C 1
ATOM 660 O O . VAL A 1 86 ? 22.75 -2.131 -2.715 1 97 86 VAL A O 1
ATOM 663 N N . TYR A 1 87 ? 22.906 -2.844 -0.564 1 96.12 87 TYR A N 1
ATOM 664 C CA . TYR A 1 87 ? 23.266 -1.524 -0.058 1 96.12 87 TYR A CA 1
ATOM 665 C C . TYR A 1 87 ? 24.781 -1.294 -0.156 1 96.12 87 TYR A C 1
ATOM 667 O O . TYR A 1 87 ? 25.297 -0.305 0.367 1 96.12 87 TYR A O 1
ATOM 675 N N . SER A 1 88 ? 25.516 -2.162 -0.82 1 95.81 88 SER A N 1
ATOM 676 C CA . SER A 1 88 ? 26.938 -1.966 -1.112 1 95.81 88 SER A CA 1
ATOM 677 C C . SER A 1 88 ? 27.281 -2.406 -2.533 1 95.81 88 SER A C 1
ATOM 679 O O . SER A 1 88 ? 26.609 -3.281 -3.092 1 95.81 88 SER A O 1
ATOM 681 N N . GLU A 1 89 ? 28.281 -1.815 -3.102 1 95.5 89 GLU A N 1
ATOM 682 C CA . GLU A 1 89 ? 28.719 -2.188 -4.445 1 95.5 89 GLU A CA 1
ATOM 683 C C . GLU A 1 89 ? 29.219 -3.633 -4.488 1 95.5 89 GLU A C 1
ATOM 685 O O . GLU A 1 89 ? 28.891 -4.375 -5.414 1 95.5 89 GLU A O 1
ATOM 690 N N . THR A 1 90 ? 29.922 -4.027 -3.465 1 96.56 90 THR A N 1
ATOM 691 C CA . THR A 1 90 ? 30.438 -5.391 -3.391 1 96.56 90 THR A CA 1
ATOM 692 C C . THR A 1 90 ? 29.297 -6.398 -3.285 1 96.56 90 THR A C 1
ATOM 694 O O . THR A 1 90 ? 29.328 -7.445 -3.938 1 96.56 90 THR A O 1
ATOM 697 N N . GLY A 1 91 ? 28.344 -6.062 -2.438 1 97.5 91 GLY A N 1
ATOM 698 C CA . GLY A 1 91 ? 27.188 -6.941 -2.314 1 97.5 91 GLY A CA 1
ATOM 699 C C . GLY A 1 91 ? 26.438 -7.129 -3.621 1 97.5 91 GLY A C 1
ATOM 700 O O . GLY A 1 91 ? 26.062 -8.25 -3.965 1 97.5 91 GLY A O 1
ATOM 701 N N . ARG A 1 92 ? 26.312 -6.035 -4.391 1 98.19 92 ARG A N 1
ATOM 702 C CA . ARG A 1 92 ? 25.609 -6.102 -5.672 1 98.19 92 ARG A CA 1
ATOM 703 C C . ARG A 1 92 ? 26.406 -6.918 -6.684 1 98.19 92 ARG A C 1
ATOM 705 O O . ARG A 1 92 ? 25.828 -7.664 -7.477 1 98.19 92 ARG A O 1
ATOM 712 N N . GLN A 1 93 ? 27.703 -6.844 -6.688 1 98.06 93 GLN A N 1
ATOM 713 C CA . GLN A 1 93 ? 28.547 -7.633 -7.578 1 98.06 93 GLN A CA 1
ATOM 714 C C . GLN A 1 93 ? 28.391 -9.125 -7.305 1 98.06 93 GLN A C 1
ATOM 716 O O . GLN A 1 93 ? 28.328 -9.93 -8.234 1 98.06 93 GLN A O 1
ATOM 721 N N . VAL A 1 94 ? 28.312 -9.477 -6.02 1 98.44 94 VAL A N 1
ATOM 722 C CA . VAL A 1 94 ? 28.125 -10.875 -5.641 1 98.44 94 VAL A CA 1
ATOM 723 C C . VAL A 1 94 ? 26.766 -11.375 -6.145 1 98.44 94 VAL A C 1
ATOM 725 O O . VAL A 1 94 ? 26.672 -12.477 -6.688 1 98.44 94 VAL A O 1
ATOM 728 N N . LEU A 1 95 ? 25.75 -10.555 -5.988 1 98.69 95 LEU A N 1
ATOM 729 C CA . LEU A 1 95 ? 24.422 -10.922 -6.449 1 98.69 95 LEU A CA 1
ATOM 730 C C . LEU A 1 95 ? 24.391 -11.094 -7.965 1 98.69 95 LEU A C 1
ATOM 732 O O . LEU A 1 95 ? 23.734 -11.992 -8.484 1 98.69 95 LEU A O 1
ATOM 736 N N . GLU A 1 96 ? 25.125 -10.188 -8.688 1 98.56 96 GLU A N 1
ATOM 737 C CA . GLU A 1 96 ? 25.188 -10.258 -10.148 1 98.56 96 GLU A CA 1
ATOM 738 C C . GLU A 1 96 ? 25.734 -11.609 -10.609 1 98.56 96 GLU A C 1
ATOM 740 O O . GLU A 1 96 ? 25.219 -12.203 -11.555 1 98.56 96 GLU A O 1
ATOM 745 N N . ILE A 1 97 ? 26.688 -12.102 -9.914 1 98 97 ILE A N 1
ATOM 746 C CA . ILE A 1 97 ? 27.328 -13.359 -10.273 1 98 97 ILE A CA 1
ATOM 747 C C . ILE A 1 97 ? 26.438 -14.531 -9.875 1 98 97 ILE A C 1
ATOM 749 O O . ILE A 1 97 ? 26.172 -15.43 -10.688 1 98 97 ILE A O 1
ATOM 753 N N . LEU A 1 98 ? 25.891 -14.539 -8.656 1 98.06 98 LEU A N 1
ATOM 754 C CA . LEU A 1 98 ? 25.109 -15.648 -8.125 1 98.06 98 LEU A CA 1
ATOM 755 C C . LEU A 1 98 ? 23.859 -15.875 -8.969 1 98.06 98 LEU A C 1
ATOM 757 O O . LEU A 1 98 ? 23.438 -17.016 -9.18 1 98.06 98 LEU A O 1
ATOM 761 N N . PHE A 1 99 ? 23.266 -14.789 -9.484 1 98.06 99 PHE A N 1
ATOM 762 C CA . PHE A 1 99 ? 21.969 -14.914 -10.156 1 98.06 99 PHE A CA 1
ATOM 763 C C . PHE A 1 99 ? 22.125 -14.773 -11.664 1 98.06 99 PHE A C 1
ATOM 765 O O . PHE A 1 99 ? 21.141 -14.711 -12.391 1 98.06 99 PHE A O 1
ATOM 772 N N . ASN A 1 100 ? 23.375 -14.727 -12.156 1 96.94 100 ASN A N 1
ATOM 773 C CA . ASN A 1 100 ? 23.656 -14.641 -13.586 1 96.94 100 ASN A CA 1
ATOM 774 C C . ASN A 1 100 ? 22.828 -13.57 -14.266 1 96.94 100 ASN A C 1
ATOM 776 O O . ASN A 1 100 ? 22.078 -13.852 -15.203 1 96.94 100 ASN A O 1
ATOM 780 N N . LEU A 1 101 ? 23.016 -12.289 -13.836 1 97.94 101 LEU A N 1
ATOM 781 C CA . LEU A 1 101 ? 22.188 -11.195 -14.336 1 97.94 101 LEU A CA 1
ATOM 782 C C . LEU A 1 101 ? 22.594 -10.82 -15.758 1 97.94 101 LEU A C 1
ATOM 784 O O . LEU A 1 101 ? 23.781 -10.797 -16.078 1 97.94 101 LEU A O 1
ATOM 788 N N . CYS A 1 102 ? 21.578 -10.586 -16.641 1 97.5 102 CYS A N 1
ATOM 789 C CA . CYS A 1 102 ? 21.844 -10.195 -18.016 1 97.5 102 CYS A CA 1
ATOM 790 C C . CYS A 1 102 ? 22.531 -8.844 -18.078 1 97.5 102 CYS A C 1
ATOM 792 O O . CYS A 1 102 ? 23.328 -8.586 -18.984 1 97.5 102 CYS A O 1
ATOM 794 N N . THR A 1 103 ? 22.172 -7.949 -17.234 1 97.38 103 THR A N 1
ATOM 795 C CA . THR A 1 103 ? 22.734 -6.609 -17.109 1 97.38 103 THR A CA 1
ATOM 796 C C . THR A 1 103 ? 23.125 -6.32 -15.656 1 97.38 103 THR A C 1
ATOM 798 O O . THR A 1 103 ? 22.359 -6.609 -14.734 1 97.38 103 THR A O 1
ATOM 801 N N . PRO A 1 104 ? 24.281 -5.812 -15.5 1 97.38 104 PRO A N 1
ATOM 802 C CA . PRO A 1 104 ? 24.656 -5.457 -14.133 1 97.38 104 PRO A CA 1
ATOM 803 C C . PRO A 1 104 ? 23.766 -4.375 -13.531 1 97.38 104 PRO A C 1
ATOM 805 O O . PRO A 1 104 ? 23.031 -3.697 -14.258 1 97.38 104 PRO A O 1
ATOM 808 N N . PHE A 1 105 ? 23.766 -4.281 -12.164 1 98 105 PHE A N 1
ATOM 809 C CA . PHE A 1 105 ? 23.156 -3.113 -11.539 1 98 105 PHE A CA 1
ATOM 810 C C . PHE A 1 105 ? 23.812 -1.828 -12.039 1 98 105 PHE A C 1
ATOM 812 O O . PHE A 1 105 ? 25.016 -1.797 -12.305 1 98 105 PHE A O 1
ATOM 819 N N . PRO A 1 106 ? 22.984 -0.762 -12.148 1 96.38 106 PRO A N 1
ATOM 820 C CA . PRO A 1 106 ? 23.641 0.534 -12.367 1 96.38 106 PRO A CA 1
ATOM 821 C C . PRO A 1 106 ? 24.641 0.882 -11.273 1 96.38 106 PRO A C 1
ATOM 823 O O . PRO A 1 106 ? 24.578 0.336 -10.164 1 96.38 106 PRO A O 1
ATOM 826 N N . SER A 1 107 ? 25.547 1.756 -11.656 1 94.56 107 SER A N 1
ATOM 827 C CA . SER A 1 107 ? 26.469 2.258 -10.648 1 94.56 107 SER A CA 1
ATOM 828 C C . SER A 1 107 ? 25.734 2.963 -9.516 1 94.56 107 SER A C 1
ATOM 830 O O . SER A 1 107 ? 24.609 3.426 -9.695 1 94.56 107 SER A O 1
ATOM 832 N N . SER A 1 108 ? 26.391 3.02 -8.32 1 91.94 108 SER A N 1
ATOM 833 C CA . SER A 1 108 ? 25.734 3.512 -7.109 1 91.94 108 SER A CA 1
ATOM 834 C C . SER A 1 108 ? 25.219 4.93 -7.305 1 91.94 108 SER A C 1
ATOM 836 O O . SER A 1 108 ? 24.219 5.316 -6.688 1 91.94 108 SER A O 1
ATOM 838 N N . ASP A 1 109 ? 25.844 5.695 -8.156 1 91.38 109 ASP A N 1
ATOM 839 C CA . ASP A 1 109 ? 25.453 7.086 -8.367 1 91.38 109 ASP A CA 1
ATOM 840 C C . ASP A 1 109 ? 24.25 7.18 -9.32 1 91.38 109 ASP A C 1
ATOM 842 O O . ASP A 1 109 ? 23.703 8.266 -9.531 1 91.38 109 ASP A O 1
ATOM 846 N N . LYS A 1 110 ? 23.828 6.016 -9.836 1 94.62 110 LYS A N 1
ATOM 847 C CA . LYS A 1 110 ? 22.703 5.996 -10.766 1 94.62 110 LYS A CA 1
ATOM 848 C C . LYS A 1 110 ? 21.625 5.004 -10.312 1 94.62 110 LYS A C 1
ATOM 850 O O . LYS A 1 110 ? 20.562 4.914 -10.922 1 94.62 110 LYS A O 1
ATOM 855 N N . LEU A 1 111 ? 21.922 4.277 -9.25 1 96.31 111 LEU A N 1
ATOM 856 C CA . LEU A 1 111 ? 21.031 3.221 -8.781 1 96.31 111 LEU A CA 1
ATOM 857 C C . LEU A 1 111 ? 19.766 3.807 -8.156 1 96.31 111 LEU A C 1
ATOM 859 O O . LEU A 1 111 ? 19.844 4.746 -7.359 1 96.31 111 LEU A O 1
ATOM 863 N N . THR A 1 112 ? 18.625 3.311 -8.586 1 94.12 112 THR A N 1
ATOM 864 C CA . THR A 1 112 ? 17.344 3.768 -8.062 1 94.12 112 THR A CA 1
ATOM 865 C C . THR A 1 112 ? 16.625 2.645 -7.309 1 94.12 112 THR A C 1
ATOM 867 O O . THR A 1 112 ? 16.969 1.47 -7.473 1 94.12 112 THR A O 1
ATOM 870 N N . PRO A 1 113 ? 15.633 3.004 -6.492 1 95.12 113 PRO A N 1
ATOM 871 C CA . PRO A 1 113 ? 14.828 1.975 -5.832 1 95.12 113 PRO A CA 1
ATOM 872 C C . PRO A 1 113 ? 14.18 1.011 -6.824 1 95.12 113 PRO A C 1
ATOM 874 O O . PRO A 1 113 ? 14.039 -0.18 -6.535 1 95.12 113 PRO A O 1
ATOM 877 N N . LYS A 1 114 ? 13.836 1.507 -8.023 1 96.69 114 LYS A N 1
ATOM 878 C CA . LYS A 1 114 ? 13.156 0.667 -9.008 1 96.69 114 LYS A CA 1
ATOM 879 C C . LYS A 1 114 ? 14.086 -0.429 -9.523 1 96.69 114 LYS A C 1
ATOM 881 O O . LYS A 1 114 ? 13.633 -1.531 -9.844 1 96.69 114 LYS A O 1
ATOM 886 N N . ASP A 1 115 ? 15.367 -0.118 -9.617 1 97.62 115 ASP A N 1
ATOM 887 C CA . ASP A 1 115 ? 16.344 -1.126 -10.023 1 97.62 115 ASP A CA 1
ATOM 888 C C . ASP A 1 115 ? 16.391 -2.283 -9.031 1 97.62 115 ASP A C 1
ATOM 890 O O . ASP A 1 115 ? 16.391 -3.451 -9.43 1 97.62 115 ASP A O 1
ATOM 894 N N . ILE A 1 116 ? 16.391 -1.924 -7.789 1 97.38 116 ILE A N 1
ATOM 895 C CA . ILE A 1 116 ? 16.469 -2.918 -6.727 1 97.38 116 ILE A CA 1
ATOM 896 C C . ILE A 1 116 ? 15.156 -3.703 -6.652 1 97.38 116 ILE A C 1
ATOM 898 O O . ILE A 1 116 ? 15.172 -4.93 -6.535 1 97.38 116 ILE A O 1
ATOM 902 N N . GLN A 1 117 ? 14.031 -2.996 -6.719 1 97.94 117 GLN A N 1
ATOM 903 C CA . GLN A 1 117 ? 12.719 -3.637 -6.68 1 97.94 117 GLN A CA 1
ATOM 904 C C . GLN A 1 117 ? 12.547 -4.617 -7.836 1 97.94 117 GLN A C 1
ATOM 906 O O . GLN A 1 117 ? 12.031 -5.723 -7.648 1 97.94 117 GLN A O 1
ATOM 911 N N . PHE A 1 118 ? 12.984 -4.207 -9.023 1 98.56 118 PHE A N 1
ATOM 912 C CA . PHE A 1 118 ? 12.859 -5.07 -10.188 1 98.56 118 PHE A CA 1
ATOM 913 C C . PHE A 1 118 ? 13.68 -6.344 -10.016 1 98.56 118 PHE A C 1
ATOM 915 O O . PHE A 1 118 ? 13.219 -7.438 -10.352 1 98.56 118 PHE A O 1
ATOM 922 N N . PHE A 1 119 ? 14.922 -6.238 -9.492 1 98.81 119 PHE A N 1
ATOM 923 C CA . PHE A 1 119 ? 15.758 -7.391 -9.18 1 98.81 119 PHE A CA 1
ATOM 924 C C . PHE A 1 119 ? 15.023 -8.367 -8.281 1 98.81 119 PHE A C 1
ATOM 926 O O . PHE A 1 119 ? 14.93 -9.562 -8.586 1 98.81 119 PHE A O 1
ATOM 933 N N . PHE A 1 120 ? 14.422 -7.895 -7.203 1 98.62 120 PHE A N 1
ATOM 934 C CA . PHE A 1 120 ? 13.742 -8.75 -6.23 1 98.62 120 PHE A CA 1
ATOM 935 C C . PHE A 1 120 ? 12.438 -9.289 -6.805 1 98.62 120 PHE A C 1
ATOM 937 O O . PHE A 1 120 ? 12.039 -10.414 -6.488 1 98.62 120 PHE A O 1
ATOM 944 N N . SER A 1 121 ? 11.75 -8.461 -7.676 1 98.56 121 SER A N 1
ATOM 945 C CA . SER A 1 121 ? 10.516 -8.93 -8.297 1 98.56 121 SER A CA 1
ATOM 946 C C . SER A 1 121 ? 10.766 -10.172 -9.148 1 98.56 121 SER A C 1
ATOM 948 O O . SER A 1 121 ? 9.914 -11.062 -9.219 1 98.56 121 SER A O 1
ATOM 950 N N . ASN A 1 122 ? 11.938 -10.227 -9.82 1 98.06 122 ASN A N 1
ATOM 951 C CA . ASN A 1 122 ? 12.281 -11.383 -10.633 1 98.06 122 ASN A CA 1
ATOM 952 C C . ASN A 1 122 ? 12.484 -12.633 -9.781 1 98.06 122 ASN A C 1
ATOM 954 O O . ASN A 1 122 ? 12 -13.711 -10.125 1 98.06 122 ASN A O 1
ATOM 958 N N . ILE A 1 123 ? 13.195 -12.484 -8.688 1 98.5 123 ILE A N 1
ATOM 959 C CA . ILE A 1 123 ? 13.461 -13.609 -7.797 1 98.5 123 ILE A CA 1
ATOM 960 C C . ILE A 1 123 ? 12.164 -14.055 -7.121 1 98.5 123 ILE A C 1
ATOM 962 O O . ILE A 1 123 ? 11.836 -15.242 -7.117 1 98.5 123 ILE A O 1
ATOM 966 N N . PHE A 1 124 ? 11.414 -13.078 -6.535 1 98.69 124 PHE A N 1
ATOM 967 C CA . PHE A 1 124 ? 10.125 -13.328 -5.914 1 98.69 124 PHE A CA 1
ATOM 968 C C . PHE A 1 124 ? 9.18 -14.016 -6.891 1 98.69 124 PHE A C 1
ATOM 970 O O . PHE A 1 124 ? 8.438 -14.93 -6.512 1 98.69 124 PHE A O 1
ATOM 977 N N . GLY A 1 125 ? 9.219 -13.625 -8.18 1 97.88 125 GLY A N 1
ATOM 978 C CA . GLY A 1 125 ? 8.359 -14.172 -9.219 1 97.88 125 GLY A CA 1
ATOM 979 C C . GLY A 1 125 ? 8.562 -15.656 -9.43 1 97.88 125 GLY A C 1
ATOM 980 O O . GLY A 1 125 ? 7.602 -16.391 -9.703 1 97.88 125 GLY A O 1
ATOM 981 N N . VAL A 1 126 ? 9.805 -16.125 -9.312 1 97.31 126 VAL A N 1
ATOM 982 C CA . VAL A 1 126 ? 10.078 -17.547 -9.469 1 97.31 126 VAL A CA 1
ATOM 983 C C . VAL A 1 126 ? 9.406 -18.328 -8.352 1 97.31 126 VAL A C 1
ATOM 985 O O . VAL A 1 126 ? 8.773 -19.359 -8.602 1 97.31 126 VAL A O 1
ATOM 988 N N . PHE A 1 127 ? 9.516 -17.828 -7.125 1 98.56 127 PHE A N 1
ATOM 989 C CA . PHE A 1 127 ? 8.875 -18.5 -5.996 1 98.56 127 PHE A CA 1
ATOM 990 C C . PHE A 1 127 ? 7.359 -18.438 -6.125 1 98.56 127 PHE A C 1
ATOM 992 O O . PHE A 1 127 ? 6.66 -19.375 -5.703 1 98.56 127 PHE A O 1
ATOM 999 N N . GLN A 1 128 ? 6.793 -17.328 -6.68 1 98.44 128 GLN A N 1
ATOM 1000 C CA . GLN A 1 128 ? 5.363 -17.25 -6.957 1 98.44 128 GLN A CA 1
ATOM 1001 C C . GLN A 1 128 ? 4.926 -18.375 -7.902 1 98.44 128 GLN A C 1
ATOM 1003 O O . GLN A 1 128 ? 3.945 -19.062 -7.633 1 98.44 128 GLN A O 1
ATOM 1008 N N . GLY A 1 129 ? 5.695 -18.516 -9.016 1 96.88 129 GLY A N 1
ATOM 1009 C CA . GLY A 1 129 ? 5.367 -19.547 -9.984 1 96.88 129 GLY A CA 1
ATOM 1010 C C . GLY A 1 129 ? 5.422 -20.953 -9.406 1 96.88 129 GLY A C 1
ATOM 1011 O O . GLY A 1 129 ? 4.523 -21.766 -9.641 1 96.88 129 GLY A O 1
ATOM 1012 N N . ILE A 1 130 ? 6.453 -21.203 -8.617 1 97.75 130 ILE A N 1
ATOM 1013 C CA . ILE A 1 130 ? 6.609 -22.516 -7.988 1 97.75 130 ILE A CA 1
ATOM 1014 C C . ILE A 1 130 ? 5.422 -22.797 -7.074 1 97.75 130 ILE A C 1
ATOM 1016 O O . ILE A 1 130 ? 4.816 -23.859 -7.141 1 97.75 130 ILE A O 1
ATOM 1020 N N . ASN A 1 131 ? 5.09 -21.812 -6.203 1 98.5 131 ASN A N 1
ATOM 1021 C CA . ASN A 1 131 ? 4.008 -21.984 -5.238 1 98.5 131 ASN A CA 1
ATOM 1022 C C . ASN A 1 131 ? 2.662 -22.172 -5.934 1 98.5 131 ASN A C 1
ATOM 1024 O O . ASN A 1 131 ? 1.896 -23.062 -5.586 1 98.5 131 ASN A O 1
ATOM 1028 N N . GLN A 1 132 ? 2.363 -21.344 -6.906 1 97.62 132 GLN A N 1
ATOM 1029 C CA . GLN A 1 132 ? 1.061 -21.312 -7.559 1 97.62 132 GLN A CA 1
ATOM 1030 C C . GLN A 1 132 ? 0.72 -22.656 -8.188 1 97.62 132 GLN A C 1
ATOM 1032 O O . GLN A 1 132 ? -0.439 -23.078 -8.18 1 97.62 132 GLN A O 1
ATOM 1037 N N . TYR A 1 133 ? 1.737 -23.391 -8.648 1 95 133 TYR A N 1
ATOM 1038 C CA . TYR A 1 133 ? 1.454 -24.609 -9.398 1 95 133 TYR A CA 1
ATOM 1039 C C . TYR A 1 133 ? 2.102 -25.828 -8.727 1 95 133 TYR A C 1
ATOM 1041 O O . TYR A 1 133 ? 2.367 -26.828 -9.383 1 95 133 TYR A O 1
ATOM 1049 N N . THR A 1 134 ? 2.359 -25.703 -7.457 1 96.19 134 THR A N 1
ATOM 1050 C CA . THR A 1 134 ? 3.049 -26.75 -6.723 1 96.19 134 THR A CA 1
ATOM 1051 C C . THR A 1 134 ? 2.275 -28.062 -6.805 1 96.19 134 THR A C 1
ATOM 1053 O O . THR A 1 134 ? 1.135 -28.156 -6.344 1 96.19 134 THR A O 1
ATOM 1056 N N . GLY A 1 135 ? 2.875 -29.062 -7.414 1 89.5 135 GLY A N 1
ATOM 1057 C CA . GLY A 1 135 ? 2.396 -30.422 -7.391 1 89.5 135 GLY A CA 1
ATOM 1058 C C . GLY A 1 135 ? 1.155 -30.641 -8.234 1 89.5 135 GLY A C 1
ATOM 1059 O O . GLY A 1 135 ? 0.541 -31.703 -8.188 1 89.5 135 GLY A O 1
ATOM 1060 N N . ASP A 1 136 ? 0.858 -29.594 -8.984 1 89.19 136 ASP A N 1
ATOM 1061 C CA . ASP A 1 136 ? -0.344 -29.812 -9.781 1 89.19 136 ASP A CA 1
ATOM 1062 C C . ASP A 1 136 ? -0.037 -30.656 -11.023 1 89.19 136 ASP A C 1
ATOM 1064 O O . ASP A 1 136 ? 1.082 -31.141 -11.188 1 89.19 136 ASP A O 1
ATOM 1068 N N . ASN A 1 137 ? -0.999 -31.078 -11.719 1 90.44 137 ASN A N 1
ATOM 1069 C CA . ASN A 1 137 ? -0.855 -31.922 -12.898 1 90.44 137 ASN A CA 1
ATOM 1070 C C . ASN A 1 137 ? -1.181 -31.156 -14.18 1 90.44 137 ASN A C 1
ATOM 1072 O O . ASN A 1 137 ? -1.773 -31.703 -15.109 1 90.44 137 ASN A O 1
ATOM 1076 N N . GLY A 1 138 ? -0.849 -29.828 -14.094 1 88.25 138 GLY A N 1
ATOM 1077 C CA . GLY A 1 138 ? -1.191 -28.969 -15.219 1 88.25 138 GLY A CA 1
ATOM 1078 C C . GLY A 1 138 ? -0.196 -29.047 -16.359 1 88.25 138 GLY A C 1
ATOM 1079 O O . GLY A 1 138 ? -0.523 -28.719 -17.5 1 88.25 138 GLY A O 1
ATOM 1080 N N . ASN A 1 139 ? 1.055 -29.453 -16.062 1 87.5 139 ASN A N 1
ATOM 1081 C CA . ASN A 1 139 ? 2.096 -29.609 -17.062 1 87.5 139 ASN A CA 1
ATOM 1082 C C . ASN A 1 139 ? 3.139 -30.641 -16.656 1 87.5 139 ASN A C 1
ATOM 1084 O O . ASN A 1 139 ? 3.064 -31.188 -15.555 1 87.5 139 ASN A O 1
ATOM 1088 N N . THR A 1 140 ? 4.043 -30.844 -17.516 1 88.06 140 THR A N 1
ATOM 1089 C CA . THR A 1 140 ? 5.035 -31.875 -17.297 1 88.06 140 THR A CA 1
ATOM 1090 C C . THR A 1 140 ? 5.926 -31.531 -16.109 1 88.06 140 THR A C 1
ATOM 1092 O O . THR A 1 140 ? 6.27 -32.406 -15.305 1 88.06 140 THR A O 1
ATOM 1095 N N . ALA A 1 141 ? 6.266 -30.312 -15.961 1 89.75 141 ALA A N 1
ATOM 1096 C CA . ALA A 1 141 ? 7.164 -29.891 -14.891 1 89.75 141 ALA A CA 1
ATOM 1097 C C . ALA A 1 141 ? 6.539 -30.141 -13.523 1 89.75 141 ALA A C 1
ATOM 1099 O O . ALA A 1 141 ? 7.145 -30.766 -12.656 1 89.75 141 ALA A O 1
ATOM 1100 N N . THR A 1 142 ? 5.336 -29.688 -13.32 1 90.62 142 THR A N 1
ATOM 1101 C CA . THR A 1 142 ? 4.68 -29.812 -12.023 1 90.62 142 THR A CA 1
ATOM 1102 C C . THR A 1 142 ? 4.281 -31.25 -11.75 1 90.62 142 THR A C 1
ATOM 1104 O O . THR A 1 142 ? 4.309 -31.703 -10.609 1 90.62 142 THR A O 1
ATOM 1107 N N . ALA A 1 143 ? 3.979 -31.953 -12.797 1 88.5 143 ALA A N 1
ATOM 1108 C CA . ALA A 1 143 ? 3.693 -33.375 -12.648 1 88.5 143 ALA A CA 1
ATOM 1109 C C . ALA A 1 143 ? 4.941 -34.125 -12.211 1 88.5 143 ALA A C 1
ATOM 1111 O O . ALA A 1 143 ? 4.84 -35.188 -11.57 1 88.5 143 ALA A O 1
ATOM 1112 N N . ASN A 1 144 ? 6.066 -33.531 -12.594 1 87.38 144 ASN A N 1
ATOM 1113 C CA . ASN A 1 144 ? 7.328 -34.188 -12.289 1 87.38 144 ASN A CA 1
ATOM 1114 C C . ASN A 1 144 ? 8.023 -33.562 -11.086 1 87.38 144 ASN A C 1
ATOM 1116 O O . ASN A 1 144 ? 9.25 -33.594 -10.984 1 87.38 144 ASN A O 1
ATOM 1120 N N . GLY A 1 145 ? 7.266 -32.875 -10.266 1 89.38 145 GLY A N 1
ATOM 1121 C CA . GLY A 1 145 ? 7.809 -32.531 -8.961 1 89.38 145 GLY A CA 1
ATOM 1122 C C . GLY A 1 145 ? 8.055 -31.062 -8.758 1 89.38 145 GLY A C 1
ATOM 1123 O O . GLY A 1 145 ? 8.367 -30.625 -7.648 1 89.38 145 GLY A O 1
ATOM 1124 N N . LEU A 1 146 ? 8 -30.234 -9.836 1 93.69 146 LEU A N 1
ATOM 1125 C CA . LEU A 1 146 ? 8.141 -28.797 -9.617 1 93.69 146 LEU A CA 1
ATOM 1126 C C . LEU A 1 146 ? 7.145 -28.312 -8.578 1 93.69 146 LEU A C 1
ATOM 1128 O O . LEU A 1 146 ? 5.934 -28.453 -8.758 1 93.69 146 LEU A O 1
ATOM 1132 N N . GLY A 1 147 ? 7.688 -27.844 -7.461 1 96.88 147 GLY A N 1
ATOM 1133 C CA . GLY A 1 147 ? 6.805 -27.406 -6.395 1 96.88 147 GLY A CA 1
ATOM 1134 C C . GLY A 1 147 ? 7.539 -27.078 -5.105 1 96.88 147 GLY A C 1
ATOM 1135 O O . GLY A 1 147 ? 8.766 -27.078 -5.07 1 96.88 147 GLY A O 1
ATOM 1136 N N . ILE A 1 148 ? 6.812 -26.797 -4.086 1 98.44 148 ILE A N 1
ATOM 1137 C CA . ILE A 1 148 ? 7.293 -26.312 -2.801 1 98.44 148 ILE A CA 1
ATOM 1138 C C . ILE A 1 148 ? 8.172 -27.375 -2.137 1 98.44 148 ILE A C 1
ATOM 1140 O O . ILE A 1 148 ? 9.227 -27.047 -1.585 1 98.44 148 ILE A O 1
ATOM 1144 N N . PRO A 1 149 ? 7.832 -28.719 -2.27 1 97.81 149 PRO A N 1
ATOM 1145 C CA . PRO A 1 149 ? 8.617 -29.719 -1.542 1 97.81 149 PRO A CA 1
ATOM 1146 C C . PRO A 1 149 ? 10.086 -29.734 -1.977 1 97.81 149 PRO A C 1
ATOM 1148 O O . PRO A 1 149 ? 10.984 -29.734 -1.132 1 97.81 149 PRO A O 1
ATOM 1151 N N . ILE A 1 150 ? 10.32 -29.734 -3.271 1 98 150 ILE A N 1
ATOM 1152 C CA . ILE A 1 150 ? 11.703 -29.797 -3.742 1 98 150 ILE A CA 1
ATOM 1153 C C . ILE A 1 150 ? 12.383 -28.453 -3.498 1 98 150 ILE A C 1
ATOM 1155 O O . ILE A 1 150 ? 13.578 -28.406 -3.178 1 98 150 ILE A O 1
ATOM 1159 N N . THR A 1 151 ? 11.664 -27.344 -3.621 1 98.69 151 THR A N 1
ATOM 1160 C CA . THR A 1 151 ? 12.203 -26.047 -3.234 1 98.69 151 THR A CA 1
ATOM 1161 C C . THR A 1 151 ? 12.742 -26.094 -1.809 1 98.69 151 THR A C 1
ATOM 1163 O O . THR A 1 151 ? 13.852 -25.625 -1.546 1 98.69 151 THR A O 1
ATOM 1166 N N . CYS A 1 152 ? 11.969 -26.672 -0.908 1 98.75 152 CYS A N 1
ATOM 1167 C CA . CYS A 1 152 ? 12.352 -26.734 0.497 1 98.75 152 CYS A CA 1
ATOM 1168 C C . CYS A 1 152 ? 13.547 -27.672 0.697 1 98.75 152 CYS A C 1
ATOM 1170 O O . CYS A 1 152 ? 14.391 -27.422 1.559 1 98.75 152 CYS A O 1
ATOM 1172 N N . GLN A 1 153 ? 13.617 -28.703 -0.12 1 98.69 153 GLN A N 1
ATOM 1173 C CA . GLN A 1 153 ? 14.797 -29.562 -0.066 1 98.69 153 GLN A CA 1
ATOM 1174 C C . GLN A 1 153 ? 16.062 -28.781 -0.422 1 98.69 153 GLN A C 1
ATOM 1176 O O . GLN A 1 153 ? 17.094 -28.906 0.245 1 98.69 153 GLN A O 1
ATOM 1181 N N . ILE A 1 154 ? 15.945 -27.953 -1.436 1 98.81 154 ILE A N 1
ATOM 1182 C CA . ILE A 1 154 ? 17.094 -27.172 -1.875 1 98.81 154 ILE A CA 1
ATOM 1183 C C . ILE A 1 154 ? 17.453 -26.141 -0.798 1 98.81 154 ILE A C 1
ATOM 1185 O O . ILE A 1 154 ? 18.625 -26 -0.44 1 98.81 154 ILE A O 1
ATOM 1189 N N . MET A 1 155 ? 16.469 -25.484 -0.225 1 98.88 155 MET A N 1
ATOM 1190 C CA . MET A 1 155 ? 16.703 -24.438 0.767 1 98.88 155 MET A CA 1
ATOM 1191 C C . MET A 1 155 ? 17.25 -25.031 2.062 1 98.88 155 MET A C 1
ATOM 1193 O O . MET A 1 155 ? 17.969 -24.359 2.797 1 98.88 155 MET A O 1
ATOM 1197 N N . ASN A 1 156 ? 16.922 -26.297 2.318 1 98.81 156 ASN A N 1
ATOM 1198 C CA . ASN A 1 156 ? 17.328 -26.938 3.564 1 98.81 156 ASN A CA 1
ATOM 1199 C C . ASN A 1 156 ? 18.641 -27.703 3.396 1 98.81 156 ASN A C 1
ATOM 1201 O O . ASN A 1 156 ? 19.141 -28.312 4.348 1 98.81 156 ASN A O 1
ATOM 1205 N N . ASN A 1 157 ? 19.156 -27.719 2.207 1 98.56 157 ASN A N 1
ATOM 1206 C CA . ASN A 1 157 ? 20.391 -28.453 1.943 1 98.56 157 ASN A CA 1
ATOM 1207 C C . ASN A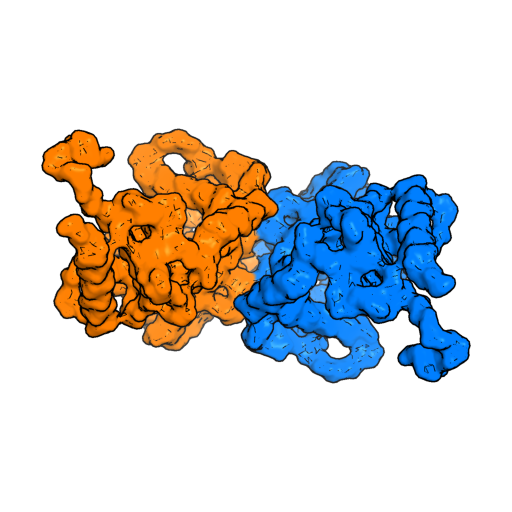 1 157 ? 21.578 -27.797 2.617 1 98.56 157 ASN A C 1
ATOM 1209 O O . ASN A 1 157 ? 22.172 -26.859 2.07 1 98.56 157 ASN A O 1
ATOM 1213 N N . VAL A 1 158 ? 22.109 -28.312 3.67 1 97.69 158 VAL A N 1
ATOM 1214 C CA . VAL A 1 158 ? 23.125 -27.688 4.512 1 97.69 158 VAL A CA 1
ATOM 1215 C C . VAL A 1 158 ? 24.5 -27.828 3.867 1 97.69 158 VAL A C 1
ATOM 1217 O O . VAL A 1 158 ? 25.469 -27.188 4.277 1 97.69 158 VAL A O 1
ATOM 1220 N N . SER A 1 159 ? 24.594 -28.656 2.854 1 98.19 159 SER A N 1
ATOM 1221 C CA . SER A 1 159 ? 25.859 -28.781 2.148 1 98.19 159 SER A CA 1
ATOM 1222 C C . SER A 1 159 ? 26.219 -27.484 1.42 1 98.19 159 SER A C 1
ATOM 1224 O O . SER A 1 159 ? 27.391 -27.203 1.168 1 98.19 159 SER A O 1
ATOM 1226 N N . GLU A 1 160 ? 25.219 -26.75 0.963 1 98.44 160 GLU A N 1
ATOM 1227 C CA . GLU A 1 160 ? 25.406 -25.391 0.483 1 98.44 160 GLU A CA 1
ATOM 1228 C C . GLU A 1 160 ? 25.266 -24.375 1.618 1 98.44 160 GLU A C 1
ATOM 1230 O O . GLU A 1 160 ? 24.156 -23.969 1.963 1 98.44 160 GLU A O 1
ATOM 1235 N N . THR A 1 161 ? 26.375 -23.906 2.119 1 97.88 161 THR A N 1
ATOM 1236 C CA . THR A 1 161 ? 26.359 -23.094 3.326 1 97.88 161 THR A CA 1
ATOM 1237 C C . THR A 1 161 ? 25.906 -21.672 3.006 1 97.88 161 THR A C 1
ATOM 1239 O O . THR A 1 161 ? 25.484 -20.922 3.9 1 97.88 161 THR A O 1
ATOM 1242 N N . ASN A 1 162 ? 26.078 -21.266 1.732 1 98.38 162 ASN A N 1
ATOM 1243 C CA . ASN A 1 162 ? 25.625 -19.938 1.302 1 98.38 162 ASN A CA 1
ATOM 1244 C C . ASN A 1 162 ? 24.125 -19.906 1.041 1 98.38 162 ASN A C 1
ATOM 1246 O O . ASN A 1 162 ? 23.656 -20.406 0.015 1 98.38 162 ASN A O 1
ATOM 1250 N N . LEU A 1 163 ? 23.391 -19.297 1.938 1 98.38 163 LEU A N 1
ATOM 1251 C CA . LEU A 1 163 ? 21.938 -19.266 1.86 1 98.38 163 LEU A CA 1
ATOM 1252 C C . LEU A 1 163 ? 21.469 -18.562 0.596 1 98.38 163 LEU A C 1
ATOM 1254 O O . LEU A 1 163 ? 20.469 -18.938 -0.008 1 98.38 163 LEU A O 1
ATOM 1258 N N . VAL A 1 164 ? 22.172 -17.469 0.21 1 98.81 164 VAL A N 1
ATOM 1259 C CA . VAL A 1 164 ? 21.797 -16.734 -0.991 1 98.81 164 VAL A CA 1
ATOM 1260 C C . VAL A 1 164 ? 22 -17.609 -2.225 1 98.81 164 VAL A C 1
ATOM 1262 O O . VAL A 1 164 ? 21.188 -17.578 -3.154 1 98.81 164 VAL A O 1
ATOM 1265 N N . LYS A 1 165 ? 23.062 -18.422 -2.217 1 98.62 165 LYS A N 1
ATOM 1266 C CA . LYS A 1 165 ? 23.297 -19.359 -3.324 1 98.62 165 LYS A CA 1
ATOM 1267 C C . LYS A 1 165 ? 22.188 -20.406 -3.4 1 98.62 165 LYS A C 1
ATOM 1269 O O . LYS A 1 165 ? 21.844 -20.859 -4.488 1 98.62 165 LYS A O 1
ATOM 1274 N N . ARG A 1 166 ? 21.594 -20.797 -2.271 1 98.88 166 ARG A N 1
ATOM 1275 C CA . ARG A 1 166 ? 20.484 -21.734 -2.285 1 98.88 166 ARG A CA 1
ATOM 1276 C C . ARG A 1 166 ? 19.281 -21.141 -3.033 1 98.88 166 ARG A C 1
ATOM 1278 O O . ARG A 1 166 ? 18.562 -21.875 -3.725 1 98.88 166 ARG A O 1
ATOM 1285 N N . ILE A 1 167 ? 19.047 -19.781 -2.902 1 98.88 167 ILE A N 1
ATOM 1286 C CA . ILE A 1 167 ? 18 -19.125 -3.691 1 98.88 167 ILE A CA 1
ATOM 1287 C C . ILE A 1 167 ? 18.328 -19.25 -5.18 1 98.88 167 ILE A C 1
ATOM 1289 O O . ILE A 1 167 ? 17.453 -19.594 -5.98 1 98.88 167 ILE A O 1
ATOM 1293 N N . ALA A 1 168 ? 19.562 -19.016 -5.551 1 98.25 168 ALA A N 1
ATOM 1294 C CA . ALA A 1 168 ? 19.969 -19.156 -6.945 1 98.25 168 ALA A CA 1
ATOM 1295 C C . ALA A 1 168 ? 19.781 -20.594 -7.438 1 98.25 168 ALA A C 1
ATOM 1297 O O . ALA A 1 168 ? 19.375 -20.812 -8.578 1 98.25 168 ALA A O 1
ATOM 1298 N N . ASN A 1 169 ? 20.062 -21.578 -6.566 1 97.81 169 ASN A N 1
ATOM 1299 C CA . ASN A 1 169 ? 19.875 -22.984 -6.914 1 97.81 169 ASN A CA 1
ATOM 1300 C C . ASN A 1 169 ? 18.406 -23.297 -7.18 1 97.81 169 ASN A C 1
ATOM 1302 O O . ASN A 1 169 ? 18.078 -24.078 -8.078 1 97.81 169 ASN A O 1
ATOM 1306 N N . VAL A 1 170 ? 17.5 -22.703 -6.375 1 98.06 170 VAL A N 1
ATOM 1307 C CA . VAL A 1 170 ? 16.062 -22.875 -6.602 1 98.06 170 VAL A CA 1
ATOM 1308 C C . VAL A 1 170 ? 15.695 -22.344 -7.98 1 98.06 170 VAL A C 1
ATOM 1310 O O . VAL A 1 170 ? 14.961 -22.984 -8.734 1 98.06 170 VAL A O 1
ATOM 1313 N N . ILE A 1 171 ? 16.203 -21.172 -8.32 1 96.69 171 ILE A N 1
ATOM 1314 C CA . ILE A 1 171 ? 15.898 -20.531 -9.594 1 96.69 171 ILE A CA 1
ATOM 1315 C C . ILE A 1 171 ? 16.438 -21.391 -10.742 1 96.69 171 ILE A C 1
ATOM 1317 O O . ILE A 1 171 ? 15.719 -21.641 -11.719 1 96.69 171 ILE A O 1
ATOM 1321 N N . ASN A 1 172 ? 17.656 -21.875 -10.602 1 95.19 172 ASN A N 1
ATOM 1322 C CA . ASN A 1 172 ? 18.234 -22.734 -11.617 1 95.19 172 ASN A CA 1
ATOM 1323 C C . ASN A 1 172 ? 17.453 -24.031 -11.781 1 95.19 172 ASN A C 1
ATOM 1325 O O . ASN A 1 172 ? 17.25 -24.5 -12.898 1 95.19 172 ASN A O 1
ATOM 1329 N N . TRP A 1 173 ? 17.109 -24.594 -10.641 1 95.38 173 TRP A N 1
ATOM 1330 C CA . TRP A 1 173 ? 16.297 -25.812 -10.656 1 95.38 173 TRP A CA 1
ATOM 1331 C C . TRP A 1 173 ? 14.977 -25.578 -11.367 1 95.38 173 TRP A C 1
ATOM 1333 O O . TRP A 1 173 ? 14.594 -26.359 -12.25 1 95.38 173 TRP A O 1
ATOM 1343 N N . SER A 1 174 ? 14.273 -24.484 -10.992 1 94.31 174 SER A N 1
ATOM 1344 C CA . SER A 1 174 ? 13.008 -24.156 -11.641 1 94.31 174 SER A CA 1
ATOM 1345 C C . SER A 1 174 ? 13.188 -23.953 -13.141 1 94.31 174 SER A C 1
ATOM 1347 O O . SER A 1 174 ? 12.391 -24.453 -13.938 1 94.31 174 SER A O 1
ATOM 1349 N N . ASN A 1 175 ? 14.219 -23.25 -13.539 1 92.06 175 ASN A N 1
ATOM 1350 C CA . ASN A 1 175 ? 14.508 -22.953 -14.945 1 92.06 175 ASN A CA 1
ATOM 1351 C C . ASN A 1 175 ? 14.82 -24.234 -15.719 1 92.06 175 ASN A C 1
ATOM 1353 O O . ASN A 1 175 ? 14.641 -24.281 -16.938 1 92.06 175 ASN A O 1
ATOM 1357 N N . SER A 1 176 ? 15.289 -25.266 -15.062 1 91.38 176 SER A N 1
ATOM 1358 C CA . SER A 1 176 ? 15.711 -26.484 -15.727 1 91.38 176 SER A CA 1
ATOM 1359 C C . SER A 1 176 ? 14.516 -27.234 -16.328 1 91.38 176 SER A C 1
ATOM 1361 O O . SER A 1 176 ? 14.688 -28.109 -17.172 1 91.38 176 SER A O 1
ATOM 1363 N N . PHE A 1 177 ? 13.344 -26.891 -15.859 1 89.31 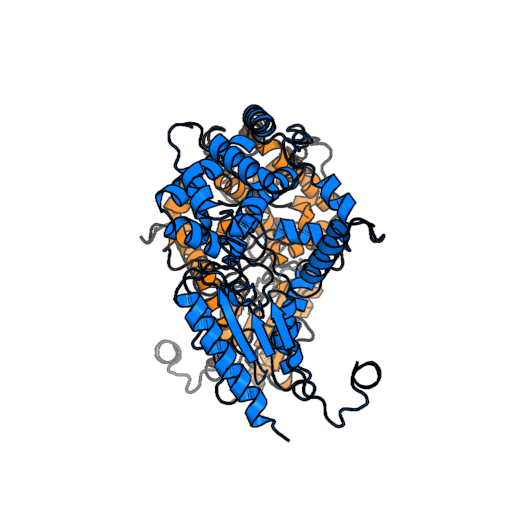177 PHE A N 1
ATOM 1364 C CA . PHE A 1 177 ? 12.148 -27.531 -16.391 1 89.31 177 PHE A CA 1
ATOM 1365 C C . PHE A 1 177 ? 11.75 -26.938 -17.734 1 89.31 177 PHE A C 1
ATOM 1367 O O . PHE A 1 177 ? 10.93 -27.5 -18.453 1 89.31 177 PHE A O 1
ATOM 1374 N N . SER A 1 178 ? 12.203 -25.75 -18.031 1 81.69 178 SER A N 1
ATOM 1375 C CA . SER A 1 178 ? 11.922 -25.109 -19.312 1 81.69 178 SER A CA 1
ATOM 1376 C C . SER A 1 178 ? 13.062 -25.328 -20.297 1 81.69 178 SER A C 1
ATOM 1378 O O . SER A 1 178 ? 14.195 -24.938 -20.047 1 81.69 178 SER A O 1
ATOM 1380 N N . PRO A 1 179 ? 12.727 -25.953 -21.375 1 75.69 179 PRO A N 1
ATOM 1381 C CA . PRO A 1 179 ? 13.781 -26.203 -22.375 1 75.69 179 PRO A CA 1
ATOM 1382 C C . PRO A 1 179 ? 14.5 -24.922 -22.797 1 75.69 179 PRO A C 1
ATOM 1384 O O . PRO A 1 179 ? 13.859 -23.906 -23.078 1 75.69 179 PRO A O 1
ATOM 1387 N N . GLY A 1 180 ? 15.773 -24.906 -22.828 1 70.56 180 GLY A N 1
ATOM 1388 C CA . GLY A 1 180 ? 16.578 -23.781 -23.312 1 70.56 180 GLY A CA 1
ATOM 1389 C C . GLY A 1 180 ? 16.828 -22.734 -22.234 1 70.56 180 GLY A C 1
ATOM 1390 O O . GLY A 1 180 ? 17.547 -21.766 -22.469 1 70.56 180 GLY A O 1
ATOM 1391 N N . SER A 1 181 ? 16.203 -22.984 -21.172 1 70.38 181 SER A N 1
ATOM 1392 C CA . SER A 1 181 ? 16.328 -21.969 -20.141 1 70.38 181 SER A CA 1
ATOM 1393 C C . SER A 1 181 ? 17.516 -22.25 -19.234 1 70.38 181 SER A C 1
ATOM 1395 O O . SER A 1 181 ? 17.812 -21.453 -18.328 1 70.38 181 SER A O 1
ATOM 1397 N N . GLN A 1 182 ? 18.219 -23.281 -19.719 1 73.12 182 GLN A N 1
ATOM 1398 C CA . GLN A 1 182 ? 19.406 -23.562 -18.906 1 73.12 182 GLN A CA 1
ATOM 1399 C C . GLN A 1 182 ? 20.5 -22.547 -19.172 1 73.12 182 GLN A C 1
ATOM 1401 O O . GLN A 1 182 ? 20.766 -22.203 -20.328 1 73.12 182 GLN A O 1
ATOM 1406 N N . ASN A 1 183 ? 20.953 -21.875 -18.281 1 76.88 183 ASN A N 1
ATOM 1407 C CA . ASN A 1 183 ? 22.062 -20.922 -18.297 1 76.88 183 ASN A CA 1
ATOM 1408 C C . ASN A 1 183 ? 21.609 -19.578 -18.844 1 76.88 183 ASN A C 1
ATOM 1410 O O . ASN A 1 183 ? 22.422 -18.812 -19.375 1 76.88 183 ASN A O 1
ATOM 1414 N N . VAL A 1 184 ? 20.344 -19.391 -18.906 1 88.12 184 VAL A N 1
ATOM 1415 C CA . VAL A 1 184 ? 19.859 -18.094 -19.328 1 88.12 184 VAL A CA 1
ATOM 1416 C C . VAL A 1 184 ? 20.047 -17.078 -18.188 1 88.12 184 VAL A C 1
ATOM 1418 O O . VAL A 1 184 ? 19.844 -17.406 -17.016 1 88.12 184 VAL A O 1
ATOM 1421 N N . CYS A 1 185 ? 20.484 -15.945 -18.625 1 94.62 185 CYS A N 1
ATOM 1422 C CA . CYS A 1 185 ? 20.688 -14.906 -17.625 1 94.62 185 CYS A CA 1
ATOM 1423 C C . CYS A 1 185 ? 19.359 -14.352 -17.125 1 94.62 185 CYS A C 1
ATOM 1425 O O . CYS A 1 185 ? 18.344 -14.438 -17.828 1 94.62 185 CYS A O 1
ATOM 1427 N N . MET A 1 186 ? 19.266 -13.898 -15.93 1 96 186 MET A N 1
ATOM 1428 C CA . MET A 1 186 ? 18.062 -13.281 -15.352 1 96 186 MET A CA 1
ATOM 1429 C C . MET A 1 186 ? 18 -11.797 -15.711 1 96 186 MET A C 1
ATOM 1431 O O . MET A 1 186 ? 18.922 -11.047 -15.438 1 96 186 MET A O 1
ATOM 1435 N N . PRO A 1 187 ? 16.938 -11.344 -16.328 1 95.06 187 PRO A N 1
ATOM 1436 C CA . PRO A 1 187 ? 16.797 -9.914 -16.609 1 95.06 187 PRO A CA 1
ATOM 1437 C C . PRO A 1 187 ? 16.969 -9.047 -15.359 1 95.06 187 PRO A C 1
ATOM 1439 O O . PRO A 1 187 ? 16.5 -9.422 -14.281 1 95.06 187 PRO A O 1
ATOM 1442 N N . ASN A 1 188 ? 17.609 -7.891 -15.531 1 97.5 188 ASN A N 1
ATOM 1443 C CA . ASN A 1 188 ? 17.859 -7.02 -14.391 1 97.5 188 ASN A CA 1
ATOM 1444 C C . ASN A 1 188 ? 17.797 -5.547 -14.781 1 97.5 188 ASN A C 1
ATOM 1446 O O . ASN A 1 188 ? 18.484 -4.715 -14.188 1 97.5 188 ASN A O 1
ATOM 1450 N N . SER A 1 189 ? 17.078 -5.188 -15.797 1 97.69 189 SER A N 1
ATOM 1451 C CA . SER A 1 189 ? 16.891 -3.807 -16.234 1 97.69 189 SER A CA 1
ATOM 1452 C C . SER A 1 189 ? 15.414 -3.414 -16.188 1 97.69 189 SER A C 1
ATOM 1454 O O . SER A 1 189 ? 14.641 -3.797 -17.062 1 97.69 189 SER A O 1
ATOM 1456 N N . TYR A 1 190 ? 15.086 -2.605 -15.227 1 97.5 190 TYR A N 1
ATOM 1457 C CA . TYR A 1 190 ? 13.719 -2.119 -15.094 1 97.5 190 TYR A CA 1
ATOM 1458 C C . TYR A 1 190 ? 13.297 -1.334 -16.328 1 97.5 190 TYR A C 1
ATOM 1460 O O . TYR A 1 190 ? 12.18 -1.506 -16.828 1 97.5 190 TYR A O 1
ATOM 1468 N N . SER A 1 191 ? 14.211 -0.454 -16.812 1 96.75 191 SER A N 1
ATOM 1469 C CA . SER A 1 191 ? 13.891 0.37 -17.984 1 96.75 191 SER A CA 1
ATOM 1470 C C . SER A 1 191 ? 13.609 -0.49 -19.203 1 96.75 191 SER A C 1
ATOM 1472 O O . SER A 1 191 ? 12.711 -0.179 -20 1 96.75 191 SER A O 1
ATOM 1474 N N . ASP A 1 192 ? 14.367 -1.633 -19.406 1 95.94 192 ASP A N 1
ATOM 1475 C CA . ASP A 1 192 ? 14.125 -2.541 -20.531 1 95.94 192 ASP A CA 1
ATOM 1476 C C . ASP A 1 192 ? 12.773 -3.242 -20.375 1 95.94 192 ASP A C 1
ATOM 1478 O O . ASP A 1 192 ? 12.062 -3.449 -21.359 1 95.94 192 ASP A O 1
ATOM 1482 N N . TYR A 1 193 ? 12.516 -3.631 -19.172 1 95.38 193 TYR A N 1
ATOM 1483 C CA . TYR A 1 193 ? 11.234 -4.27 -18.891 1 95.38 193 TYR A CA 1
ATOM 1484 C C . TYR A 1 193 ? 10.07 -3.355 -19.281 1 95.38 193 TYR A C 1
ATOM 1486 O O . TYR A 1 193 ? 9.141 -3.779 -19.969 1 95.38 193 TYR A O 1
ATOM 1494 N N . ILE A 1 194 ? 10.109 -2.064 -18.828 1 96.31 194 ILE A N 1
ATOM 1495 C CA . ILE A 1 194 ? 9.07 -1.091 -19.141 1 96.31 194 ILE A CA 1
ATOM 1496 C C . ILE A 1 194 ? 8.992 -0.871 -20.656 1 96.31 194 ILE A C 1
ATOM 1498 O O . ILE A 1 194 ? 7.906 -0.856 -21.234 1 96.31 194 ILE A O 1
ATOM 1502 N N . TRP A 1 195 ? 10.141 -0.737 -21.266 1 94.12 195 TRP A N 1
ATOM 1503 C CA . TRP A 1 195 ? 10.188 -0.507 -22.703 1 94.12 195 TRP A CA 1
ATOM 1504 C C . TRP A 1 195 ? 9.516 -1.649 -23.453 1 94.12 195 TRP A C 1
ATOM 1506 O O . TRP A 1 195 ? 8.773 -1.417 -24.406 1 94.12 195 TRP A O 1
ATOM 1516 N N . THR A 1 196 ? 9.75 -2.883 -23.031 1 92.06 196 THR A N 1
ATOM 1517 C CA . THR A 1 196 ? 9.203 -4.07 -23.672 1 92.06 196 THR A CA 1
ATOM 1518 C C . THR A 1 196 ? 7.68 -4.082 -23.594 1 92.06 196 THR A C 1
ATOM 1520 O O . THR A 1 196 ? 7 -4.246 -24.609 1 92.06 196 THR A O 1
ATOM 1523 N N . TYR A 1 197 ? 7.145 -3.779 -22.484 1 92.75 197 TYR A N 1
ATOM 1524 C CA . TYR A 1 197 ? 5.719 -3.984 -22.266 1 92.75 197 TYR A CA 1
ATOM 1525 C C . TYR A 1 197 ? 4.934 -2.707 -22.547 1 92.75 197 TYR A C 1
ATOM 1527 O O . TYR A 1 197 ? 3.701 -2.709 -22.531 1 92.75 197 TYR A O 1
ATOM 1535 N N . LYS A 1 198 ? 5.641 -1.606 -22.812 1 91.62 198 LYS A N 1
ATOM 1536 C CA . LYS A 1 198 ? 4.973 -0.375 -23.219 1 91.62 198 LYS A CA 1
ATOM 1537 C C . LYS A 1 198 ? 4.57 -0.436 -24.703 1 91.62 198 LYS A C 1
ATOM 1539 O O . LYS A 1 198 ? 3.723 0.34 -25.141 1 91.62 198 LYS A O 1
ATOM 1544 N N . GLN A 1 199 ? 5.129 -1.35 -25.469 1 86.19 199 GLN A N 1
ATOM 1545 C CA . GLN A 1 199 ? 4.871 -1.435 -26.906 1 86.19 199 GLN A CA 1
ATOM 1546 C C . GLN A 1 199 ? 3.51 -2.07 -27.172 1 86.19 199 GLN A C 1
ATOM 1548 O O . GLN A 1 199 ? 3.262 -3.211 -26.781 1 86.19 199 GLN A O 1
ATOM 1553 N N . PRO A 1 200 ? 2.676 -1.297 -27.891 1 78.75 200 PRO A N 1
ATOM 1554 C CA . PRO A 1 200 ? 1.336 -1.832 -28.125 1 78.75 200 PRO A CA 1
ATOM 1555 C C . PRO A 1 200 ? 1.303 -2.838 -29.281 1 78.75 200 PRO A C 1
ATOM 1557 O O . PRO A 1 200 ? 0.286 -3.502 -29.5 1 78.75 200 PRO A O 1
ATOM 1560 N N . GLU A 1 201 ? 2.406 -2.875 -30.016 1 74.12 201 GLU A N 1
ATOM 1561 C CA . GLU A 1 201 ? 2.408 -3.729 -31.203 1 74.12 201 GLU A CA 1
ATOM 1562 C C . GLU A 1 201 ? 2.371 -5.207 -30.812 1 74.12 201 GLU A C 1
ATOM 1564 O O . GLU A 1 201 ? 2.988 -5.609 -29.828 1 74.12 201 GLU A O 1
ATOM 1569 N N . TYR A 1 202 ? 1.446 -5.797 -31.484 1 63.31 202 TYR A N 1
ATOM 1570 C CA . TYR A 1 202 ? 1.286 -7.23 -31.281 1 63.31 202 TYR A CA 1
ATOM 1571 C C . TYR A 1 202 ? 2.605 -7.961 -31.5 1 63.31 202 TYR A C 1
ATOM 1573 O O . TYR A 1 202 ? 3.234 -7.828 -32.562 1 63.31 202 TYR A O 1
ATOM 1581 N N . ASP A 1 203 ? 3.213 -8.289 -30.438 1 64.31 203 ASP A N 1
ATOM 1582 C CA . ASP A 1 203 ? 4.398 -9.141 -30.516 1 64.31 203 ASP A CA 1
ATOM 1583 C C . ASP A 1 203 ? 4.016 -10.594 -30.766 1 64.31 203 ASP A C 1
ATOM 1585 O O . ASP A 1 203 ? 3.084 -11.117 -30.156 1 64.31 203 ASP A O 1
ATOM 1589 N N . THR A 1 204 ? 4.598 -11.109 -31.797 1 60.81 204 THR A N 1
ATOM 1590 C CA . THR A 1 204 ? 4.363 -12.492 -32.188 1 60.81 204 THR A CA 1
ATOM 1591 C C . THR A 1 204 ? 4.734 -13.438 -31.047 1 60.81 204 THR A C 1
ATOM 1593 O O . THR A 1 204 ? 4.316 -14.602 -31.031 1 60.81 204 THR A O 1
ATOM 1596 N N . TYR A 1 205 ? 5.445 -12.859 -30.109 1 66.69 205 TYR A N 1
ATOM 1597 C CA . TYR A 1 205 ? 5.734 -13.727 -28.969 1 66.69 205 TYR A CA 1
ATOM 1598 C C . TYR A 1 205 ? 4.594 -13.695 -27.969 1 66.69 205 TYR A C 1
ATOM 1600 O O . TYR A 1 205 ? 4.402 -12.703 -27.266 1 66.69 205 TYR A O 1
ATOM 1608 N N . ALA A 1 206 ? 3.879 -14.617 -27.938 1 67.81 206 ALA A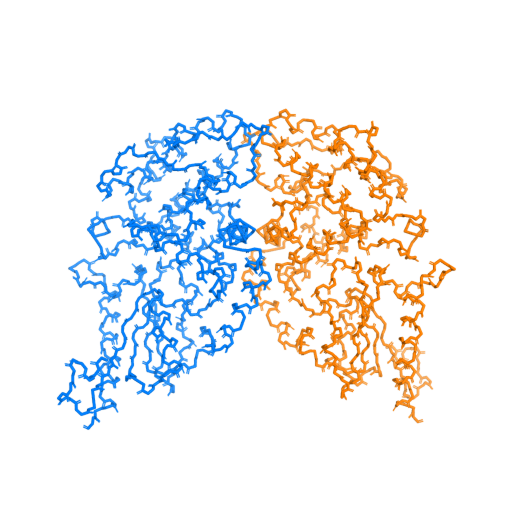 N 1
ATOM 1609 C CA . ALA A 1 206 ? 2.611 -14.797 -27.234 1 67.81 206 ALA A CA 1
ATOM 1610 C C . ALA A 1 206 ? 2.75 -14.422 -25.766 1 67.81 206 ALA A C 1
ATOM 1612 O O . ALA A 1 206 ? 1.854 -13.805 -25.188 1 67.81 206 ALA A O 1
ATOM 1613 N N . GLU A 1 207 ? 3.938 -14.578 -25.219 1 73.06 207 GLU A N 1
ATOM 1614 C CA . GLU A 1 207 ? 4.109 -14.344 -23.781 1 73.06 207 GLU A CA 1
ATOM 1615 C C . GLU A 1 207 ? 4.121 -12.852 -23.469 1 73.06 207 GLU A C 1
ATOM 1617 O O . GLU A 1 207 ? 3.576 -12.422 -22.453 1 73.06 207 GLU A O 1
ATOM 1622 N N . ILE A 1 208 ? 4.691 -12.086 -24.375 1 72.62 208 ILE A N 1
ATOM 1623 C CA . ILE A 1 208 ? 4.754 -10.648 -24.172 1 72.62 208 ILE A CA 1
ATOM 1624 C C . ILE A 1 208 ? 3.357 -10.047 -24.297 1 72.62 208 ILE A C 1
ATOM 1626 O O . ILE A 1 208 ? 2.951 -9.227 -23.453 1 72.62 208 ILE A O 1
ATOM 1630 N N . ALA A 1 209 ? 2.682 -10.523 -25.297 1 77.38 209 ALA A N 1
ATOM 1631 C CA . ALA A 1 209 ? 1.328 -10.016 -25.484 1 77.38 209 ALA A CA 1
ATOM 1632 C C . ALA A 1 209 ? 0.43 -10.367 -24.312 1 77.38 209 ALA A C 1
ATOM 1634 O O . ALA A 1 209 ? -0.338 -9.531 -23.828 1 77.38 209 ALA A O 1
ATOM 1635 N N . ALA A 1 210 ? 0.51 -11.516 -23.828 1 84.38 210 ALA A N 1
ATOM 1636 C CA . ALA A 1 210 ? -0.305 -11.961 -22.703 1 84.38 210 ALA A CA 1
ATOM 1637 C C . ALA A 1 210 ? 0.022 -11.164 -21.453 1 84.38 210 ALA A C 1
ATOM 1639 O O . ALA A 1 210 ? -0.881 -10.719 -20.734 1 84.38 210 ALA A O 1
ATOM 1640 N N . SER A 1 211 ? 1.302 -10.977 -21.234 1 89.75 211 SER A N 1
ATOM 1641 C CA . SER A 1 211 ? 1.73 -10.266 -20.031 1 89.75 211 SER A CA 1
ATOM 1642 C C . SER A 1 211 ? 1.316 -8.805 -20.078 1 89.75 211 SER A C 1
ATOM 1644 O O . SER A 1 211 ? 0.896 -8.234 -19.062 1 89.75 211 SER A O 1
ATOM 1646 N N . ARG A 1 212 ? 1.482 -8.18 -21.234 1 91.81 212 ARG A N 1
ATOM 1647 C CA . ARG A 1 212 ? 1.061 -6.789 -21.359 1 91.81 212 ARG A CA 1
ATOM 1648 C C . ARG A 1 212 ? -0.435 -6.648 -21.094 1 91.81 212 ARG A C 1
ATOM 1650 O O . ARG A 1 212 ? -0.863 -5.723 -20.406 1 91.81 212 ARG A O 1
ATOM 1657 N N . SER A 1 213 ? -1.208 -7.574 -21.703 1 92.88 213 SER A N 1
ATOM 1658 C CA . SER A 1 213 ? -2.654 -7.543 -21.516 1 92.88 213 SER A CA 1
ATOM 1659 C C . SER A 1 213 ? -3.023 -7.742 -20.047 1 92.88 213 SER A C 1
ATOM 1661 O O . SER A 1 213 ? -3.922 -7.074 -19.531 1 92.88 213 SER A O 1
ATOM 1663 N N . TRP A 1 214 ? -2.359 -8.641 -19.422 1 94.81 214 TRP A N 1
ATOM 1664 C CA . TRP A 1 214 ? -2.607 -8.883 -18 1 94.81 214 TRP A CA 1
ATOM 1665 C C . TRP A 1 214 ? -2.307 -7.637 -17.172 1 94.81 214 TRP A C 1
ATOM 1667 O O . TRP A 1 214 ? -3.1 -7.25 -16.312 1 94.81 214 TRP A O 1
ATOM 1677 N N . ASN A 1 215 ? -1.168 -6.996 -17.5 1 95.81 215 ASN A N 1
ATOM 1678 C CA . ASN A 1 215 ? -0.8 -5.777 -16.781 1 95.81 215 ASN A CA 1
ATOM 1679 C C . ASN A 1 215 ? -1.829 -4.672 -17 1 95.81 215 ASN A C 1
ATOM 1681 O O . ASN A 1 215 ? -2.145 -3.928 -16.062 1 95.81 215 ASN A O 1
ATOM 1685 N N . TRP A 1 216 ? -2.318 -4.598 -18.188 1 95.62 216 TRP A N 1
ATOM 1686 C CA . TRP A 1 216 ? -3.334 -3.596 -18.5 1 95.62 216 TRP A CA 1
ATOM 1687 C C . TRP A 1 216 ? -4.598 -3.83 -17.672 1 95.62 216 TRP A C 1
ATOM 1689 O O . TRP A 1 216 ? -5.184 -2.885 -17.141 1 95.62 216 TRP A O 1
ATOM 1699 N N . MET A 1 217 ? -5 -5.047 -17.578 1 97.06 217 MET A N 1
ATOM 1700 C CA . MET A 1 217 ? -6.199 -5.387 -16.812 1 97.06 217 MET A CA 1
ATOM 1701 C C . MET A 1 217 ? -6.012 -5.066 -15.336 1 97.06 217 MET A C 1
ATOM 1703 O O . MET A 1 217 ? -6.926 -4.547 -14.688 1 97.06 217 MET A O 1
ATOM 1707 N N . CYS A 1 218 ? -4.84 -5.355 -14.797 1 98.19 218 CYS A N 1
ATOM 1708 C CA . CYS A 1 218 ? -4.559 -5.035 -13.398 1 98.19 218 CYS A CA 1
ATOM 1709 C C . CYS A 1 218 ? -4.598 -3.531 -13.164 1 98.19 218 CYS A C 1
ATOM 1711 O O . CYS A 1 218 ? -5.172 -3.066 -12.18 1 98.19 218 CYS A O 1
ATOM 1713 N N . CYS A 1 219 ? -4.086 -2.746 -14.117 1 98.19 219 CYS A N 1
ATOM 1714 C CA . CYS A 1 219 ? -4.008 -1.295 -13.992 1 98.19 219 CYS A CA 1
ATOM 1715 C C . CYS A 1 219 ? -5.383 -0.657 -14.164 1 98.19 219 CYS A C 1
ATOM 1717 O O . CYS A 1 219 ? -5.68 0.368 -13.547 1 98.19 219 CYS A O 1
ATOM 1719 N N . SER A 1 220 ? -6.273 -1.301 -14.93 1 97.31 220 SER A N 1
ATOM 1720 C CA . SER A 1 220 ? -7.461 -0.587 -15.391 1 97.31 220 SER A CA 1
ATOM 1721 C C . SER A 1 220 ? -8.688 -0.966 -14.562 1 97.31 220 SER A C 1
ATOM 1723 O O . SER A 1 220 ? -9.641 -0.187 -14.461 1 97.31 220 SER A O 1
ATOM 1725 N N . TYR A 1 221 ? -8.703 -2.291 -13.953 1 95.5 221 TYR A N 1
ATOM 1726 C CA . TYR A 1 221 ? -9.953 -2.506 -13.234 1 95.5 221 TYR A CA 1
ATOM 1727 C C . TYR A 1 221 ? -9.797 -3.605 -12.188 1 95.5 221 TYR A C 1
ATOM 1729 O O . TYR A 1 221 ? -10.633 -3.738 -11.289 1 95.5 221 TYR A O 1
ATOM 1737 N N . MET A 1 222 ? -8.719 -4.414 -12.219 1 95.94 222 MET A N 1
ATOM 1738 C CA . MET A 1 222 ? -8.664 -5.566 -11.328 1 95.94 222 MET A CA 1
ATOM 1739 C C . MET A 1 222 ? -7.793 -5.262 -10.109 1 95.94 222 MET A C 1
ATOM 1741 O O . MET A 1 222 ? -8.023 -5.801 -9.023 1 95.94 222 MET A O 1
ATOM 1745 N N . GLY A 1 223 ? -6.727 -4.398 -10.352 1 97.81 223 GLY A N 1
ATOM 1746 C CA . GLY A 1 223 ? -5.723 -4.27 -9.305 1 97.81 223 GLY A CA 1
ATOM 1747 C C . GLY A 1 223 ? -4.797 -5.469 -9.211 1 97.81 223 GLY A C 1
ATOM 1748 O O . GLY A 1 223 ? -4.062 -5.762 -10.156 1 97.81 223 GLY A O 1
ATOM 1749 N N . TYR A 1 224 ? -4.906 -6.285 -8.195 1 98.19 224 TYR A N 1
ATOM 1750 C CA . TYR A 1 224 ? -4.215 -7.555 -8.008 1 98.19 224 TYR A CA 1
ATOM 1751 C C . TYR A 1 224 ? -2.709 -7.352 -7.918 1 98.19 224 TYR A C 1
ATOM 1753 O O . TYR A 1 224 ? -1.934 -8.211 -8.336 1 98.19 224 TYR A O 1
ATOM 1761 N N . PHE A 1 225 ? -2.23 -6.109 -7.551 1 98.56 225 PHE A N 1
ATOM 1762 C CA . PHE A 1 225 ? -0.791 -5.906 -7.445 1 98.56 225 PHE A CA 1
ATOM 1763 C C . PHE A 1 225 ? -0.214 -6.73 -6.297 1 98.56 225 PHE A C 1
ATOM 1765 O O . PHE A 1 225 ? -0.538 -6.496 -5.133 1 98.56 225 PHE A O 1
ATOM 1772 N N . GLN A 1 226 ? 0.596 -7.711 -6.598 1 98.5 226 GLN A N 1
ATOM 1773 C CA . GLN A 1 226 ? 1.116 -8.672 -5.633 1 98.5 226 GLN A CA 1
ATOM 1774 C C . GLN A 1 226 ? 2.277 -8.078 -4.84 1 98.5 226 GLN A C 1
ATOM 1776 O O . GLN A 1 226 ? 3.426 -8.5 -5.004 1 98.5 226 GLN A O 1
ATOM 1781 N N . THR A 1 227 ? 1.944 -7.199 -3.922 1 98.56 227 THR A N 1
ATOM 1782 C CA . THR A 1 227 ? 2.928 -6.469 -3.129 1 98.56 227 THR A CA 1
ATOM 1783 C C . THR A 1 227 ? 3.428 -7.324 -1.968 1 98.56 227 THR A C 1
ATOM 1785 O O . THR A 1 227 ? 2.914 -8.422 -1.729 1 98.56 227 THR A O 1
ATOM 1788 N N . THR A 1 228 ? 4.469 -6.891 -1.282 1 98.31 228 THR A N 1
ATOM 1789 C CA . THR A 1 228 ? 4.926 -7.441 -0.011 1 98.31 228 THR A CA 1
ATOM 1790 C C . THR A 1 228 ? 4.652 -6.465 1.131 1 98.31 228 THR A C 1
ATOM 1792 O O . THR A 1 228 ? 5.512 -6.254 1.991 1 98.31 228 THR A O 1
ATOM 1795 N N . ASP A 1 229 ? 3.48 -5.84 1.118 1 97.62 229 ASP A N 1
ATOM 1796 C CA . ASP A 1 229 ? 3.102 -4.809 2.076 1 97.62 229 ASP A CA 1
ATOM 1797 C C . ASP A 1 229 ? 2.484 -5.422 3.33 1 97.62 229 ASP A C 1
ATOM 1799 O O . ASP A 1 229 ? 1.967 -4.703 4.188 1 97.62 229 ASP A O 1
ATOM 1803 N N . GLY A 1 230 ? 2.537 -6.766 3.463 1 96.56 230 GLY A N 1
ATOM 1804 C CA . GLY A 1 230 ? 1.863 -7.453 4.555 1 96.56 230 GLY A CA 1
ATOM 1805 C C . GLY A 1 230 ? 2.639 -7.406 5.855 1 96.56 230 GLY A C 1
ATOM 1806 O O . GLY A 1 230 ? 2.227 -8.008 6.852 1 96.56 230 GLY A O 1
ATOM 1807 N N . GLY A 1 231 ? 3.768 -6.684 5.879 1 95.62 231 GLY A N 1
ATOM 1808 C CA . GLY A 1 231 ? 4.559 -6.574 7.094 1 95.62 231 GLY A CA 1
ATOM 1809 C C . GLY A 1 231 ? 5.125 -7.902 7.559 1 95.62 231 GLY A C 1
ATOM 1810 O O . GLY A 1 231 ? 5.625 -8.688 6.75 1 95.62 231 GLY A O 1
ATOM 1811 N N . HIS A 1 232 ? 5.051 -8.141 8.836 1 95.12 232 HIS A N 1
ATOM 1812 C CA . HIS A 1 232 ? 5.613 -9.352 9.43 1 95.12 232 HIS A CA 1
ATOM 1813 C C . HIS A 1 232 ? 4.844 -10.586 8.984 1 95.12 232 HIS A C 1
ATOM 1815 O O . HIS A 1 232 ? 5.324 -11.711 9.141 1 95.12 232 HIS A O 1
ATOM 1821 N N . ASP A 1 233 ? 3.65 -10.391 8.367 1 95.06 233 ASP A N 1
ATOM 1822 C CA . ASP A 1 233 ? 2.877 -11.531 7.891 1 95.06 233 ASP A CA 1
ATOM 1823 C C . ASP A 1 233 ? 3.438 -12.07 6.578 1 95.06 233 ASP A C 1
ATOM 1825 O O . ASP A 1 233 ? 3.088 -13.172 6.152 1 95.06 233 ASP A O 1
ATOM 1829 N N . ASN A 1 234 ? 4.281 -11.328 5.891 1 96.31 234 ASN A N 1
ATOM 1830 C CA . ASN A 1 234 ? 5.031 -11.859 4.758 1 96.31 234 ASN A CA 1
ATOM 1831 C C . ASN A 1 234 ? 6.535 -11.695 4.953 1 96.31 234 ASN A C 1
ATOM 1833 O O . ASN A 1 234 ? 7.27 -11.477 3.986 1 96.31 234 ASN A O 1
ATOM 1837 N N . ASP A 1 235 ? 6.973 -11.812 6.062 1 95 235 ASP A N 1
ATOM 1838 C CA . ASP A 1 235 ? 8.297 -11.43 6.535 1 95 235 ASP A CA 1
ATOM 1839 C C . ASP A 1 235 ? 9.383 -12.273 5.875 1 95 235 ASP A C 1
ATOM 1841 O O . ASP A 1 235 ? 10.547 -11.867 5.816 1 95 235 ASP A O 1
ATOM 1845 N N . ILE A 1 236 ? 9.078 -13.508 5.398 1 97.69 236 ILE A N 1
ATOM 1846 C CA . ILE A 1 236 ? 10.125 -14.336 4.816 1 97.69 236 ILE A CA 1
ATOM 1847 C C . ILE A 1 236 ? 10.641 -13.695 3.529 1 97.69 236 ILE A C 1
ATOM 1849 O O . ILE A 1 236 ? 11.758 -13.977 3.09 1 97.69 236 ILE A O 1
ATOM 1853 N N . TRP A 1 237 ? 9.781 -12.836 2.967 1 97.69 237 TRP A N 1
ATOM 1854 C CA . TRP A 1 237 ? 10.18 -12.148 1.74 1 97.69 237 TRP A CA 1
ATOM 1855 C C . TRP A 1 237 ? 10.797 -10.789 2.051 1 97.69 237 TRP A C 1
ATOM 1857 O O . TRP A 1 237 ? 11.602 -10.273 1.269 1 97.69 237 TRP A O 1
ATOM 1867 N N . GLY A 1 238 ? 10.367 -10.203 3.215 1 94.44 238 GLY A N 1
ATOM 1868 C CA . GLY A 1 238 ? 10.797 -8.859 3.576 1 94.44 238 GLY A CA 1
ATOM 1869 C C . GLY A 1 238 ? 10.016 -7.77 2.861 1 94.44 238 GLY A C 1
ATOM 1870 O O . GLY A 1 238 ? 8.891 -8 2.42 1 94.44 238 GLY A O 1
ATOM 1871 N N . SER A 1 239 ? 10.516 -6.543 2.863 1 89.38 239 SER A N 1
ATOM 1872 C CA . SER A 1 239 ? 9.93 -5.375 2.213 1 89.38 239 SER A CA 1
ATOM 1873 C C . SER A 1 239 ? 10.508 -5.18 0.812 1 89.38 239 SER A C 1
ATOM 1875 O O . SER A 1 239 ? 11.383 -4.34 0.607 1 89.38 239 SER A O 1
ATOM 1877 N N . LEU A 1 240 ? 9.938 -5.855 -0.18 1 94.88 240 LEU A N 1
ATOM 1878 C CA . LEU A 1 240 ? 10.539 -5.91 -1.51 1 94.88 240 LEU A CA 1
ATOM 1879 C C . LEU A 1 240 ? 9.797 -4.992 -2.475 1 94.88 240 LEU A C 1
ATOM 1881 O O . LEU A 1 240 ? 10.406 -4.133 -3.113 1 94.88 240 LEU A O 1
ATOM 1885 N N . LEU A 1 241 ? 8.508 -5.238 -2.547 1 98 241 LEU A N 1
ATOM 1886 C CA . LEU A 1 241 ? 7.707 -4.668 -3.629 1 98 241 LEU A CA 1
ATOM 1887 C C . LEU A 1 241 ? 6.551 -3.848 -3.074 1 98 241 LEU A C 1
ATOM 1889 O O . LEU A 1 241 ? 5.48 -4.391 -2.787 1 98 241 LEU A O 1
ATOM 1893 N N . PRO A 1 242 ? 6.738 -2.555 -2.969 1 97.81 242 PRO A N 1
ATOM 1894 C CA . PRO A 1 242 ? 5.633 -1.693 -2.533 1 97.81 242 PRO A CA 1
ATOM 1895 C C . PRO A 1 242 ? 4.602 -1.454 -3.635 1 97.81 242 PRO A C 1
ATOM 1897 O O . PRO A 1 242 ? 4.883 -1.692 -4.812 1 97.81 242 PRO A O 1
ATOM 1900 N N . LEU A 1 243 ? 3.453 -0.988 -3.254 1 98.38 243 LEU A N 1
ATOM 1901 C CA . LEU A 1 243 ? 2.398 -0.66 -4.207 1 98.38 243 LEU A CA 1
ATOM 1902 C C . LEU A 1 243 ? 2.893 0.352 -5.238 1 98.38 243 LEU A C 1
ATOM 1904 O O . LEU A 1 243 ? 2.518 0.284 -6.41 1 98.38 243 LEU A O 1
ATOM 1908 N N . ASP A 1 244 ? 3.734 1.234 -4.809 1 97.5 244 ASP A N 1
ATOM 1909 C CA . ASP A 1 244 ? 4.305 2.268 -5.672 1 97.5 244 ASP A CA 1
ATOM 1910 C C . ASP A 1 244 ? 4.977 1.654 -6.895 1 97.5 244 ASP A C 1
ATOM 1912 O O . ASP A 1 244 ? 4.941 2.232 -7.984 1 97.5 244 ASP A O 1
ATOM 1916 N N . PHE A 1 245 ? 5.605 0.544 -6.762 1 98.19 245 PHE A N 1
ATOM 1917 C CA . PHE A 1 245 ? 6.309 -0.159 -7.828 1 98.19 245 PHE A CA 1
ATOM 1918 C C . PHE A 1 245 ? 5.352 -0.518 -8.961 1 98.19 245 PHE A C 1
ATOM 1920 O O . PHE A 1 245 ? 5.672 -0.315 -10.133 1 98.19 245 PHE A O 1
ATOM 1927 N N . TYR A 1 246 ? 4.203 -0.958 -8.633 1 98.56 246 TYR A N 1
ATOM 1928 C CA . TYR A 1 246 ? 3.207 -1.382 -9.609 1 98.56 246 TYR A CA 1
ATOM 1929 C C . TYR A 1 246 ? 2.475 -0.182 -10.203 1 98.56 246 TYR A C 1
ATOM 1931 O O . TYR A 1 246 ? 2.174 -0.155 -11.398 1 98.56 246 TYR A O 1
ATOM 1939 N N . VAL A 1 247 ? 2.176 0.811 -9.367 1 98.38 247 VAL A N 1
ATOM 1940 C CA . VAL A 1 247 ? 1.515 2.023 -9.836 1 98.38 247 VAL A CA 1
ATOM 1941 C C . VAL A 1 247 ? 2.367 2.699 -10.906 1 98.38 247 VAL A C 1
ATOM 1943 O O . VAL A 1 247 ? 1.857 3.098 -11.953 1 98.38 247 VAL A O 1
ATOM 1946 N N . ASP A 1 248 ? 3.688 2.816 -10.648 1 98.19 248 ASP A N 1
ATOM 1947 C CA . ASP A 1 248 ? 4.594 3.424 -11.617 1 98.19 248 ASP A CA 1
ATOM 1948 C C . ASP A 1 248 ? 4.598 2.643 -12.93 1 98.19 248 ASP A C 1
ATOM 1950 O O . ASP A 1 248 ? 4.66 3.232 -14.008 1 98.19 248 ASP A O 1
ATOM 1954 N N . GLN A 1 249 ? 4.551 1.299 -12.852 1 98.12 249 GLN A N 1
ATOM 1955 C CA . GLN A 1 249 ? 4.508 0.487 -14.062 1 98.12 249 GLN A CA 1
ATOM 1956 C C . GLN A 1 249 ? 3.266 0.799 -14.891 1 98.12 249 GLN A C 1
ATOM 1958 O O . GLN A 1 249 ? 3.34 0.894 -16.109 1 98.12 249 GLN A O 1
ATOM 1963 N N . CYS A 1 250 ? 2.104 0.923 -14.219 1 98.38 250 CYS A N 1
ATOM 1964 C CA . CYS A 1 250 ? 0.873 1.259 -14.922 1 98.38 250 CYS A CA 1
ATOM 1965 C C . CYS A 1 250 ? 1.011 2.586 -15.656 1 98.38 250 CYS A C 1
ATOM 1967 O O . CYS A 1 250 ? 0.654 2.688 -16.828 1 98.38 250 CYS A O 1
ATOM 1969 N N . ILE A 1 251 ? 1.555 3.6 -14.938 1 97.88 251 ILE A N 1
ATOM 1970 C CA . ILE A 1 251 ? 1.711 4.93 -15.508 1 97.88 251 ILE A CA 1
ATOM 1971 C C . ILE A 1 251 ? 2.699 4.875 -16.672 1 97.88 251 ILE A C 1
ATOM 1973 O O . ILE A 1 251 ? 2.439 5.434 -17.75 1 97.88 251 ILE A O 1
ATOM 1977 N N . GLU A 1 252 ? 3.814 4.152 -16.531 1 97.75 252 GLU A N 1
ATOM 1978 C CA . GLU A 1 252 ? 4.918 4.156 -17.484 1 97.75 252 GLU A CA 1
ATOM 1979 C C . GLU A 1 252 ? 4.59 3.297 -18.703 1 97.75 252 GLU A C 1
ATOM 1981 O O . GLU A 1 252 ? 5.004 3.613 -19.828 1 97.75 252 GLU A O 1
ATOM 1986 N N . MET A 1 253 ? 3.879 2.176 -18.531 1 96.62 253 MET A N 1
ATOM 1987 C CA . MET A 1 253 ? 3.574 1.264 -19.625 1 96.62 253 MET A CA 1
ATOM 1988 C C . MET A 1 253 ? 2.398 1.777 -20.453 1 96.62 253 MET A C 1
ATOM 1990 O O . MET A 1 253 ? 2.354 1.58 -21.656 1 96.62 253 MET A O 1
ATOM 1994 N N . PHE A 1 254 ? 1.465 2.469 -19.812 1 96.56 254 PHE A N 1
ATOM 1995 C CA . PHE A 1 254 ? 0.216 2.719 -20.516 1 96.56 254 PHE A CA 1
ATOM 1996 C C . PHE A 1 254 ? -0.06 4.215 -20.625 1 96.56 254 PHE A C 1
ATOM 1998 O O . PHE A 1 254 ? -0.125 4.766 -21.719 1 96.56 254 PHE A O 1
ATOM 2005 N N . SER A 1 255 ? -0.298 4.898 -19.422 1 95.94 255 SER A N 1
ATOM 2006 C CA . SER A 1 255 ? -0.602 6.324 -19.406 1 95.94 255 SER A CA 1
ATOM 2007 C C . SER A 1 255 ? -0.653 6.875 -17.984 1 95.94 255 SER A C 1
ATOM 2009 O O . SER A 1 255 ? -0.979 6.148 -17.047 1 95.94 255 SER A O 1
ATOM 2011 N N . PRO A 1 256 ? -0.364 8.203 -17.859 1 95.81 256 PRO A N 1
ATOM 2012 C CA . PRO A 1 256 ? -0.53 8.828 -16.547 1 95.81 256 PRO A CA 1
ATOM 2013 C C . PRO A 1 256 ? -1.952 8.695 -16 1 95.81 256 PRO A C 1
ATOM 2015 O O . PRO A 1 256 ? -2.178 8.867 -14.805 1 95.81 256 PRO A O 1
ATOM 2018 N N . THR A 1 257 ? -2.916 8.383 -16.859 1 96.62 257 THR A N 1
ATOM 2019 C CA . THR A 1 257 ? -4.305 8.18 -16.469 1 96.62 257 THR A CA 1
ATOM 2020 C C . THR A 1 257 ? -4.422 7 -15.508 1 96.62 257 THR A C 1
ATOM 2022 O O . THR A 1 257 ? -5.238 7.023 -14.586 1 96.62 257 THR A O 1
ATOM 2025 N N . TYR A 1 258 ? -3.586 6 -15.711 1 97.5 258 TYR A N 1
ATOM 2026 C CA . TYR A 1 258 ? -3.684 4.777 -14.922 1 97.5 258 TYR A CA 1
ATOM 2027 C C . TYR A 1 258 ? -2.836 4.875 -13.656 1 97.5 258 TYR A C 1
ATOM 2029 O O . TYR A 1 258 ? -1.983 4.02 -13.406 1 97.5 258 TYR A O 1
ATOM 2037 N N . ASN A 1 259 ? -3.131 5.953 -12.883 1 97.88 259 ASN A N 1
ATOM 2038 C CA . ASN A 1 259 ? -2.475 6.164 -11.594 1 97.88 259 ASN A CA 1
ATOM 2039 C C . ASN A 1 259 ? -3.205 5.434 -10.469 1 97.88 259 ASN A C 1
ATOM 2041 O O . ASN A 1 259 ? -4.176 4.719 -10.711 1 97.88 259 ASN A O 1
ATOM 2045 N N . ALA A 1 260 ? -2.697 5.531 -9.258 1 97.25 260 ALA A N 1
ATOM 2046 C CA . ALA A 1 260 ? -3.238 4.801 -8.109 1 97.25 260 ALA A CA 1
ATOM 2047 C C . ALA A 1 260 ? -4.711 5.137 -7.895 1 97.25 260 ALA A C 1
ATOM 2049 O O . ALA A 1 260 ? -5.539 4.238 -7.707 1 97.25 260 ALA A O 1
ATOM 2050 N N . ASP A 1 261 ? -5.098 6.441 -7.922 1 95.81 261 ASP A N 1
ATOM 2051 C CA . ASP A 1 261 ? -6.48 6.859 -7.719 1 95.81 261 ASP A CA 1
ATOM 2052 C C . ASP A 1 261 ? -7.414 6.18 -8.719 1 95.81 261 ASP A C 1
ATOM 2054 O O . ASP A 1 261 ? -8.5 5.73 -8.359 1 95.81 261 ASP A O 1
ATOM 2058 N N . PHE A 1 262 ? -6.98 6.168 -9.969 1 97.56 262 PHE A N 1
ATOM 2059 C CA . PHE A 1 262 ? -7.785 5.543 -11.016 1 97.56 262 PHE A CA 1
ATOM 2060 C C . PHE A 1 262 ? -8.039 4.074 -10.695 1 97.56 262 PHE A C 1
ATOM 2062 O O . PHE A 1 262 ? -9.18 3.615 -10.734 1 97.56 262 PHE A O 1
ATOM 2069 N N . THR A 1 263 ? -6.977 3.344 -10.43 1 98.19 263 THR A N 1
ATOM 2070 C CA . THR A 1 263 ? -7.098 1.905 -10.211 1 98.19 263 THR A CA 1
ATOM 2071 C C . THR A 1 263 ? -7.938 1.609 -8.977 1 98.19 263 THR A C 1
ATOM 2073 O O . THR A 1 263 ? -8.766 0.702 -8.984 1 98.19 263 THR A O 1
ATOM 2076 N N . PHE A 1 264 ? -7.691 2.346 -7.879 1 96.31 264 PHE A N 1
ATOM 2077 C CA . PHE A 1 264 ? -8.492 2.158 -6.676 1 96.31 264 PHE A CA 1
ATOM 2078 C C . PHE A 1 264 ? -9.969 2.406 -6.965 1 96.31 264 PHE A C 1
ATOM 2080 O O . PHE A 1 264 ? -10.836 1.646 -6.523 1 96.31 264 PHE A O 1
ATOM 2087 N N . ALA A 1 265 ? -10.297 3.494 -7.664 1 94.88 265 ALA A N 1
ATOM 2088 C CA . ALA A 1 265 ? -11.68 3.814 -8.008 1 94.88 265 ALA A CA 1
ATOM 2089 C C . ALA A 1 265 ? -12.297 2.719 -8.867 1 94.88 265 ALA A C 1
ATOM 2091 O O . ALA A 1 265 ? -13.461 2.354 -8.68 1 94.88 265 ALA A O 1
ATOM 2092 N N . ALA A 1 266 ? -11.539 2.207 -9.836 1 97.5 266 ALA A N 1
ATOM 2093 C CA . ALA A 1 266 ? -12.023 1.156 -10.719 1 97.5 266 ALA A CA 1
ATOM 2094 C C . ALA A 1 266 ? -12.32 -0.125 -9.945 1 97.5 266 ALA A C 1
ATOM 2096 O O . ALA A 1 266 ? -13.359 -0.757 -10.148 1 97.5 266 ALA A O 1
ATOM 2097 N N . VAL A 1 267 ? -11.43 -0.51 -9.094 1 96.62 267 VAL A N 1
ATOM 2098 C CA . VAL A 1 267 ? -11.602 -1.72 -8.297 1 96.62 267 VAL A CA 1
ATOM 2099 C C . VAL A 1 267 ? -12.844 -1.587 -7.422 1 96.62 267 VAL A C 1
ATOM 2101 O O . VAL A 1 267 ? -13.625 -2.535 -7.289 1 96.62 267 VAL A O 1
ATOM 2104 N N . GLU A 1 268 ? -13.016 -0.44 -6.773 1 92.31 268 GLU A N 1
ATOM 2105 C CA . GLU A 1 268 ? -14.219 -0.2 -5.98 1 92.31 268 GLU A CA 1
ATOM 2106 C C . GLU A 1 268 ? -15.477 -0.338 -6.832 1 92.31 268 GLU A C 1
ATOM 2108 O O . GLU A 1 268 ? -16.453 -0.98 -6.418 1 92.31 268 GLU A O 1
ATOM 2113 N N . LYS A 1 269 ? -15.484 0.268 -7.992 1 94.12 269 LYS A N 1
ATOM 2114 C CA . LYS A 1 269 ? -16.609 0.24 -8.914 1 94.12 269 LYS A CA 1
ATOM 2115 C C . LYS A 1 269 ? -17 -1.193 -9.273 1 94.12 269 LYS A C 1
ATOM 2117 O O . LYS A 1 269 ? -18.156 -1.585 -9.164 1 94.12 269 LYS A O 1
ATOM 2122 N N . TYR A 1 270 ? -16.047 -1.96 -9.625 1 94.06 270 TYR A N 1
ATOM 2123 C CA . TYR A 1 270 ? -16.344 -3.301 -10.117 1 94.06 270 TYR A CA 1
ATOM 2124 C C . TYR A 1 270 ? -16.594 -4.262 -8.961 1 94.06 270 TYR A C 1
ATOM 2126 O O . TYR A 1 270 ? -17.344 -5.23 -9.102 1 94.06 270 TYR A O 1
ATOM 2134 N N . SER A 1 271 ? -15.93 -4.02 -7.836 1 92.88 271 SER A N 1
ATOM 2135 C CA . SER A 1 271 ? -16.281 -4.793 -6.648 1 92.88 271 SER A CA 1
ATOM 2136 C C . SER A 1 271 ? -17.75 -4.598 -6.281 1 92.88 271 SER A C 1
ATOM 2138 O O . SER A 1 271 ? -18.422 -5.543 -5.875 1 92.88 271 SER A O 1
ATOM 2140 N N . GLN A 1 272 ? -18.25 -3.367 -6.387 1 89.81 272 GLN A N 1
ATOM 2141 C CA . GLN A 1 272 ? -19.672 -3.09 -6.117 1 89.81 272 GLN A CA 1
ATOM 2142 C C . GLN A 1 272 ? -20.562 -3.736 -7.168 1 89.81 272 GLN A C 1
ATOM 2144 O O . GLN A 1 272 ? -21.625 -4.281 -6.84 1 89.81 272 GLN A O 1
ATOM 2149 N N . LYS A 1 273 ? -20.141 -3.688 -8.398 1 91.81 273 LYS A N 1
ATOM 2150 C CA . LYS A 1 273 ? -20.938 -4.223 -9.492 1 91.81 273 LYS A CA 1
ATOM 2151 C C . LYS A 1 273 ? -21.125 -5.73 -9.352 1 91.81 273 LYS A C 1
ATOM 2153 O O . LYS A 1 273 ? -22.234 -6.238 -9.523 1 91.81 273 LYS A O 1
ATOM 2158 N N . TYR A 1 274 ? -20.094 -6.41 -8.938 1 91.94 274 TYR A N 1
ATOM 2159 C CA . TYR A 1 274 ? -20.141 -7.867 -8.969 1 91.94 274 TYR A CA 1
ATOM 2160 C C . TYR A 1 274 ? -20.281 -8.438 -7.566 1 91.94 274 TYR A C 1
ATOM 2162 O O . TYR A 1 274 ? -20.562 -9.633 -7.398 1 91.94 274 TYR A O 1
ATOM 2170 N N . GLY A 1 275 ? -20.141 -7.539 -6.531 1 88.81 275 GLY A N 1
ATOM 2171 C CA . GLY A 1 275 ? -20.406 -7.91 -5.152 1 88.81 275 GLY A CA 1
ATOM 2172 C C . GLY A 1 275 ? -19.203 -8.484 -4.441 1 88.81 275 GLY A C 1
ATOM 2173 O O . GLY A 1 275 ? -19.203 -8.625 -3.217 1 88.81 275 GLY A O 1
ATOM 2174 N N . GLY A 1 276 ? -18.047 -8.883 -5.137 1 88.62 276 GLY A N 1
ATOM 2175 C CA . GLY A 1 276 ? -16.891 -9.516 -4.512 1 88.62 276 GLY A CA 1
ATOM 2176 C C . GLY A 1 276 ? -17.219 -10.867 -3.908 1 88.62 276 GLY A C 1
ATOM 2177 O O . GLY A 1 276 ? -18.266 -11.453 -4.207 1 88.62 276 GLY A O 1
ATOM 2178 N N . ALA A 1 277 ? -16.344 -11.344 -3.006 1 88.19 277 ALA A N 1
ATOM 2179 C CA . ALA A 1 277 ? -16.5 -12.672 -2.412 1 88.19 277 ALA A CA 1
ATOM 2180 C C . ALA A 1 277 ? -17.594 -12.664 -1.341 1 88.19 277 ALA A C 1
ATOM 2182 O O . ALA A 1 277 ? -18.359 -13.609 -1.229 1 88.19 277 ALA A O 1
ATOM 2183 N N . ALA A 1 278 ? -17.703 -11.547 -0.619 1 84.94 278 ALA A N 1
ATOM 2184 C CA . ALA A 1 278 ? -18.594 -11.484 0.535 1 84.94 278 ALA A CA 1
ATOM 2185 C C . ALA A 1 278 ? -20.047 -11.227 0.1 1 84.94 278 ALA A C 1
ATOM 2187 O O . ALA A 1 278 ? -20.984 -11.602 0.798 1 84.94 278 ALA A O 1
ATOM 2188 N N . ASN A 1 279 ? -20.25 -10.625 -1.042 1 89.75 279 ASN A N 1
ATOM 2189 C CA . ASN A 1 279 ? -21.578 -10.281 -1.529 1 89.75 279 ASN A CA 1
ATOM 2190 C C . ASN A 1 279 ? -21.766 -10.68 -2.99 1 89.75 279 ASN A C 1
ATOM 2192 O O . ASN A 1 279 ? -22.266 -9.891 -3.797 1 89.75 279 ASN A O 1
ATOM 2196 N N . TYR A 1 280 ? -21.234 -11.836 -3.23 1 94 280 TYR A N 1
ATOM 2197 C CA . TYR A 1 280 ? -21.344 -12.32 -4.602 1 94 280 TYR A CA 1
ATOM 2198 C C . TYR A 1 280 ? -22.797 -12.492 -5.012 1 94 280 TYR A C 1
ATOM 2200 O O . TYR A 1 280 ? -23.594 -13.102 -4.285 1 94 280 TYR A O 1
ATOM 2208 N N . LYS A 1 281 ? -23.234 -12.047 -6.195 1 90.94 281 LYS A N 1
ATOM 2209 C CA . LYS A 1 281 ? -24.625 -11.898 -6.586 1 90.94 281 LYS A CA 1
ATOM 2210 C C . LYS A 1 281 ? -25.016 -12.945 -7.625 1 90.94 281 LYS A C 1
ATOM 2212 O O . LYS A 1 281 ? -26.141 -12.938 -8.125 1 90.94 281 LYS A O 1
ATOM 2217 N N . GLY A 1 282 ? -24.141 -13.844 -7.969 1 94.69 282 GLY A N 1
ATOM 2218 C CA . GLY A 1 282 ? -24.453 -14.82 -9 1 94.69 282 GLY A CA 1
ATOM 2219 C C . GLY A 1 282 ? -25.219 -16.016 -8.484 1 94.69 282 GLY A C 1
ATOM 2220 O O . GLY A 1 282 ? -25.594 -16.062 -7.312 1 94.69 282 GLY A O 1
ATOM 2221 N N . SER A 1 283 ? -25.562 -16.953 -9.453 1 96.12 283 SER A N 1
ATOM 2222 C CA . SER A 1 283 ? -26.312 -18.156 -9.117 1 96.12 283 SER A CA 1
ATOM 2223 C C . SER A 1 283 ? -25.75 -19.375 -9.859 1 96.12 283 SER A C 1
ATOM 2225 O O . SER A 1 283 ? -25.156 -19.219 -10.93 1 96.12 283 SER A O 1
ATOM 2227 N N . ASN A 1 284 ? -25.938 -20.516 -9.305 1 97.75 284 ASN A N 1
ATOM 2228 C CA . ASN A 1 284 ? -25.531 -21.781 -9.891 1 97.75 284 ASN A CA 1
ATOM 2229 C C . ASN A 1 284 ? -24.047 -21.797 -10.234 1 97.75 284 ASN A C 1
ATOM 2231 O O . ASN A 1 284 ? -23.656 -22.094 -11.367 1 97.75 284 ASN A O 1
ATOM 2235 N N . VAL A 1 285 ? -23.266 -21.484 -9.195 1 98.25 285 VAL A N 1
ATOM 2236 C CA . VAL A 1 285 ? -21.828 -21.422 -9.398 1 98.25 285 VAL A CA 1
ATOM 2237 C C . VAL A 1 285 ? -21.125 -22.203 -8.281 1 98.25 285 VAL A C 1
ATOM 2239 O O . VAL A 1 285 ? -21.5 -22.109 -7.117 1 98.25 285 VAL A O 1
ATOM 2242 N N . VAL A 1 286 ? -20.188 -23.031 -8.625 1 98.38 286 VAL A N 1
ATOM 2243 C CA . VAL A 1 286 ? -19.25 -23.641 -7.68 1 98.38 286 VAL A CA 1
ATOM 2244 C C . VAL A 1 286 ? -17.906 -22.906 -7.758 1 98.38 286 VAL A C 1
ATOM 2246 O O . VAL A 1 286 ? -17.391 -22.656 -8.852 1 98.38 286 VAL A O 1
ATOM 2249 N N . LEU A 1 287 ? -17.344 -22.516 -6.594 1 98.38 287 LEU A N 1
ATOM 2250 C CA . LEU A 1 287 ? -16.078 -21.797 -6.539 1 98.38 287 LEU A CA 1
ATOM 2251 C C . LEU A 1 287 ? -15.055 -22.562 -5.715 1 98.38 287 LEU A C 1
ATOM 2253 O O . LEU A 1 287 ? -14.844 -22.266 -4.535 1 98.38 287 LEU A O 1
ATOM 2257 N N . PRO A 1 288 ? -14.383 -23.531 -6.297 1 98.38 288 PRO A N 1
ATOM 2258 C CA . PRO A 1 288 ? -13.328 -24.234 -5.582 1 98.38 288 PRO A CA 1
ATOM 2259 C C . PRO A 1 288 ? -12 -23.484 -5.574 1 98.38 288 PRO A C 1
ATOM 2261 O O . PRO A 1 288 ? -11.633 -22.859 -6.574 1 98.38 288 PRO A O 1
ATOM 2264 N N . ASN A 1 289 ? -11.305 -23.469 -4.438 1 98.19 289 ASN A N 1
ATOM 2265 C CA . ASN A 1 289 ? -9.984 -22.859 -4.273 1 98.19 289 ASN A CA 1
ATOM 2266 C C . ASN A 1 289 ? -8.992 -23.859 -3.664 1 98.19 289 ASN A C 1
ATOM 2268 O O . ASN A 1 289 ? -9.32 -24.562 -2.709 1 98.19 289 ASN A O 1
ATOM 2272 N N . GLY A 1 290 ? -7.824 -23.953 -4.27 1 98.31 290 GLY A N 1
ATOM 2273 C CA . GLY A 1 290 ? -6.777 -24.719 -3.621 1 98.31 290 GLY A CA 1
ATOM 2274 C C . GLY A 1 290 ? -6.215 -24.047 -2.387 1 98.31 290 GLY A C 1
ATOM 2275 O O . GLY A 1 290 ? -5.992 -22.828 -2.385 1 98.31 290 GLY A O 1
ATOM 2276 N N . ALA A 1 291 ? -5.969 -24.828 -1.376 1 98.31 291 ALA A N 1
ATOM 2277 C CA . ALA A 1 291 ? -5.484 -24.297 -0.108 1 98.31 291 ALA A CA 1
ATOM 2278 C C . ALA A 1 291 ? -4.074 -23.719 -0.254 1 98.31 291 ALA A C 1
ATOM 2280 O O . ALA A 1 291 ? -3.666 -22.859 0.517 1 98.31 291 ALA A O 1
ATOM 2281 N N . LEU A 1 292 ? -3.336 -24.188 -1.253 1 98.38 292 LEU A N 1
ATOM 2282 C CA . LEU A 1 292 ? -1.961 -23.75 -1.471 1 98.38 292 LEU A CA 1
ATOM 2283 C C . LEU A 1 292 ? -1.902 -22.656 -2.52 1 98.38 292 LEU A C 1
ATOM 2285 O O . LEU A 1 292 ? -0.816 -22.234 -2.932 1 98.38 292 LEU A O 1
ATOM 2289 N N . ASP A 1 293 ? -3.117 -22.234 -3.029 1 98.38 293 ASP A N 1
ATOM 2290 C CA . ASP A 1 293 ? -3.213 -21.156 -4.008 1 98.38 293 ASP A CA 1
ATOM 2291 C C . ASP A 1 293 ? -2.822 -19.812 -3.391 1 98.38 293 ASP A C 1
ATOM 2293 O O . ASP A 1 293 ? -3.482 -19.344 -2.469 1 98.38 293 ASP A O 1
ATOM 2297 N N . PRO A 1 294 ? -1.772 -19.156 -3.934 1 98.38 294 PRO A N 1
ATOM 2298 C CA . PRO A 1 294 ? -1.421 -17.844 -3.365 1 98.38 294 PRO A CA 1
ATOM 2299 C C . PRO A 1 294 ? -2.525 -16.812 -3.545 1 98.38 294 PRO A C 1
ATOM 2301 O O . PRO A 1 294 ? -2.539 -15.789 -2.848 1 98.38 294 PRO A O 1
ATOM 2304 N N . TRP A 1 295 ? -3.463 -17.078 -4.473 1 98.25 295 TRP A N 1
ATOM 2305 C CA . TRP A 1 295 ? -4.586 -16.188 -4.734 1 98.25 295 TRP A CA 1
ATOM 2306 C C . TRP A 1 295 ? -5.758 -16.5 -3.812 1 98.25 295 TRP A C 1
ATOM 2308 O O . TRP A 1 295 ? -6.82 -15.883 -3.912 1 98.25 295 TRP A O 1
ATOM 2318 N N . LEU A 1 296 ? -5.613 -17.375 -2.881 1 97.94 296 LEU A N 1
ATOM 2319 C CA . LEU A 1 296 ? -6.676 -17.953 -2.061 1 97.94 296 LEU A CA 1
ATOM 2320 C C . LEU A 1 296 ? -7.508 -16.859 -1.405 1 97.94 296 LEU A C 1
ATOM 2322 O O . LEU A 1 296 ? -8.734 -16.953 -1.356 1 97.94 296 LEU A O 1
ATOM 2326 N N . SER A 1 297 ? -6.863 -15.797 -0.944 1 96.69 297 SER A N 1
ATOM 2327 C CA . SER A 1 297 ? -7.516 -14.758 -0.162 1 96.69 297 SER A CA 1
ATOM 2328 C C . SER A 1 297 ? -8.516 -13.977 -1.008 1 96.69 297 SER A C 1
ATOM 2330 O O . SER A 1 297 ? -9.367 -13.258 -0.472 1 96.69 297 SER A O 1
ATOM 2332 N N . LEU A 1 298 ? -8.438 -14.078 -2.303 1 97 298 LEU A N 1
ATOM 2333 C CA . LEU A 1 298 ? -9.336 -13.336 -3.18 1 97 298 LEU A CA 1
ATOM 2334 C C . LEU A 1 298 ? -10.5 -14.219 -3.635 1 97 298 LEU A C 1
ATOM 2336 O O . LEU A 1 298 ? -11.391 -13.75 -4.348 1 97 298 LEU A O 1
ATOM 2340 N N . GLY A 1 299 ? -10.461 -15.492 -3.279 1 97 299 GLY A N 1
ATOM 2341 C CA . GLY A 1 299 ? -11.555 -16.406 -3.594 1 97 299 GLY A CA 1
ATOM 2342 C C . GLY A 1 299 ? -12.672 -16.359 -2.572 1 97 299 GLY A C 1
ATOM 2343 O O . GLY A 1 299 ? -12.625 -15.578 -1.617 1 97 299 GLY A O 1
ATOM 2344 N N . MET A 1 300 ? -13.68 -17.125 -2.818 1 96.31 300 MET A N 1
ATOM 2345 C CA . MET A 1 300 ? -14.789 -17.266 -1.88 1 96.31 300 MET A CA 1
ATOM 2346 C C . MET A 1 300 ? -14.539 -18.438 -0.92 1 96.31 300 MET A C 1
ATOM 2348 O O . MET A 1 300 ? -14.078 -19.5 -1.332 1 96.31 300 MET A O 1
ATOM 2352 N N . PHE A 1 301 ? -14.766 -18.234 0.338 1 94.81 301 PHE A N 1
ATOM 2353 C CA . PHE A 1 301 ? -14.5 -19.234 1.367 1 94.81 301 PHE A CA 1
ATOM 2354 C C . PHE A 1 301 ? -15.789 -19.906 1.812 1 94.81 301 PHE A C 1
ATOM 2356 O O . PHE A 1 301 ? -16.875 -19.344 1.685 1 94.81 301 PHE A O 1
ATOM 2363 N N . PRO A 1 302 ? -15.531 -21.109 2.299 1 93.62 302 PRO A N 1
ATOM 2364 C CA . PRO A 1 302 ? -16.688 -21.703 2.957 1 93.62 302 PRO A CA 1
ATOM 2365 C C . PRO A 1 302 ? -17.266 -20.828 4.062 1 93.62 302 PRO A C 1
ATOM 2367 O O . PRO A 1 302 ? -16.516 -20.219 4.832 1 93.62 302 PRO A O 1
ATOM 2370 N N . GLY A 1 303 ? -18.531 -20.672 4.129 1 91.44 303 GLY A N 1
ATOM 2371 C CA . GLY A 1 303 ? -19.188 -19.734 5.027 1 91.44 303 GLY A CA 1
ATOM 2372 C C . GLY A 1 303 ? -19.75 -18.516 4.316 1 91.44 303 GLY A C 1
ATOM 2373 O O . GLY A 1 303 ? -20.656 -17.859 4.836 1 91.44 303 GLY A O 1
ATOM 2374 N N . GLN A 1 304 ? -19.156 -18.344 3.129 1 91.31 304 GLN A N 1
ATOM 2375 C CA . GLN A 1 304 ? -19.656 -17.234 2.309 1 91.31 304 GLN A CA 1
ATOM 2376 C C . GLN A 1 304 ? -20.625 -17.734 1.245 1 91.31 304 GLN A C 1
ATOM 2378 O O . GLN A 1 304 ? -21.031 -16.969 0.37 1 91.31 304 GLN A O 1
ATOM 2383 N N . ASP A 1 305 ? -21.047 -18.984 1.3 1 91.62 305 ASP A N 1
ATOM 2384 C CA . ASP A 1 305 ? -21.969 -19.609 0.356 1 91.62 305 ASP A CA 1
ATOM 2385 C C . ASP A 1 305 ? -23.328 -18.891 0.352 1 91.62 305 ASP A C 1
ATOM 2387 O O . ASP A 1 305 ? -23.703 -18.266 1.342 1 91.62 305 ASP A O 1
ATOM 2391 N N . ASN A 1 306 ? -23.891 -18.969 -0.775 1 93.06 306 ASN A N 1
ATOM 2392 C CA . ASN A 1 306 ? -25.297 -18.609 -0.907 1 93.06 306 ASN A CA 1
ATOM 2393 C C . ASN A 1 306 ? -26.125 -19.781 -1.435 1 93.06 306 ASN A C 1
ATOM 2395 O O . ASN A 1 306 ? -26.312 -19.906 -2.645 1 93.06 306 ASN A O 1
ATOM 2399 N N . LEU A 1 307 ? -26.656 -20.531 -0.556 1 90.94 307 LEU A N 1
ATOM 2400 C CA . LEU A 1 307 ? -27.344 -21.766 -0.92 1 90.94 307 LEU A CA 1
ATOM 2401 C C . LEU A 1 307 ? -28.641 -21.469 -1.657 1 90.94 307 LEU A C 1
ATOM 2403 O O . LEU A 1 307 ? -29.062 -22.234 -2.535 1 90.94 307 LEU A O 1
ATOM 2407 N N . ALA A 1 308 ? -29.266 -20.328 -1.301 1 93.12 308 ALA A N 1
ATOM 2408 C CA . ALA A 1 308 ? -30.5 -19.938 -1.982 1 93.12 308 ALA A CA 1
ATOM 2409 C C . ALA A 1 308 ? -30.25 -19.703 -3.471 1 93.12 308 ALA A C 1
ATOM 2411 O O . ALA A 1 308 ? -31.125 -19.984 -4.301 1 93.12 308 ALA A O 1
ATOM 2412 N N . ASN A 1 309 ? -29.016 -19.297 -3.77 1 95.06 309 ASN A N 1
ATOM 2413 C CA . ASN A 1 309 ? -28.656 -19.047 -5.164 1 95.06 309 ASN A CA 1
ATOM 2414 C C . ASN A 1 309 ? -27.828 -20.188 -5.742 1 95.06 309 ASN A C 1
ATOM 2416 O O . ASN A 1 309 ? -27.281 -20.062 -6.84 1 95.06 309 ASN A O 1
ATOM 2420 N N . ASN A 1 310 ? -27.672 -21.297 -5 1 96.19 310 ASN A N 1
ATOM 2421 C CA . ASN A 1 310 ? -26.875 -22.453 -5.402 1 96.19 310 ASN A CA 1
ATOM 2422 C C . ASN A 1 310 ? -25.422 -22.062 -5.66 1 96.19 310 ASN A C 1
ATOM 2424 O O . ASN A 1 310 ? -24.859 -22.391 -6.711 1 96.19 310 ASN A O 1
ATOM 2428 N N . VAL A 1 311 ? -24.906 -21.25 -4.801 1 97.5 311 VAL A N 1
ATOM 2429 C CA . VAL A 1 311 ? -23.5 -20.875 -4.832 1 97.5 311 VAL A CA 1
ATOM 2430 C C . VAL A 1 311 ? -22.734 -21.594 -3.725 1 97.5 311 VAL A C 1
ATOM 2432 O O . VAL A 1 311 ? -23.078 -21.469 -2.545 1 97.5 311 VAL A O 1
ATOM 2435 N N . THR A 1 312 ? -21.75 -22.359 -4.156 1 97.5 312 THR A N 1
ATOM 2436 C CA . THR A 1 312 ? -20.984 -23.172 -3.201 1 97.5 312 THR A CA 1
ATOM 2437 C C . THR A 1 312 ? -19.5 -22.875 -3.311 1 97.5 312 THR A C 1
ATOM 2439 O O . THR A 1 312 ? -18.922 -22.922 -4.402 1 97.5 312 THR A O 1
ATOM 2442 N N . ALA A 1 313 ? -18.906 -22.531 -2.23 1 97.25 313 ALA A N 1
ATOM 2443 C CA . ALA A 1 313 ? -17.453 -22.359 -2.139 1 97.25 313 ALA A CA 1
ATOM 2444 C C . ALA A 1 313 ? -16.812 -23.562 -1.45 1 97.25 313 ALA A C 1
ATOM 2446 O O . ALA A 1 313 ? -17.391 -24.156 -0.542 1 97.25 313 ALA A O 1
ATOM 2447 N N . MET A 1 314 ? -15.609 -23.922 -1.841 1 97.25 314 MET A N 1
ATOM 2448 C CA . MET A 1 314 ? -14.883 -25 -1.175 1 97.25 314 MET A CA 1
ATOM 2449 C C . MET A 1 314 ? -13.375 -24.766 -1.238 1 97.25 314 MET A C 1
ATOM 2451 O O . MET A 1 314 ? -12.891 -24.078 -2.143 1 97.25 314 MET A O 1
ATOM 2455 N N . ILE A 1 315 ? -12.703 -25.234 -0.293 1 98.12 315 ILE A N 1
ATOM 2456 C CA . ILE A 1 315 ? -11.25 -25.234 -0.245 1 98.12 315 ILE A CA 1
ATOM 2457 C C . ILE A 1 315 ? -10.734 -26.672 -0.424 1 98.12 315 ILE A C 1
ATOM 2459 O O . ILE A 1 315 ? -11.227 -27.594 0.222 1 98.12 315 ILE A O 1
ATOM 2463 N N . ILE A 1 316 ? -9.883 -26.828 -1.326 1 98.44 316 ILE A N 1
ATOM 2464 C CA . ILE A 1 316 ? -9.266 -28.125 -1.547 1 98.44 316 ILE A CA 1
ATOM 2465 C C . ILE A 1 316 ? -7.926 -28.188 -0.819 1 98.44 316 ILE A C 1
ATOM 2467 O O . ILE A 1 316 ? -6.902 -27.75 -1.348 1 98.44 316 ILE A O 1
ATOM 2471 N N . ASN A 1 317 ? -7.941 -28.781 0.331 1 97.56 317 ASN A N 1
ATOM 2472 C CA . ASN A 1 317 ? -6.742 -28.844 1.161 1 97.56 317 ASN A CA 1
ATOM 2473 C C . ASN A 1 317 ? -5.594 -29.531 0.43 1 97.56 317 ASN A C 1
ATOM 2475 O O . ASN A 1 317 ? -5.816 -30.469 -0.339 1 97.56 317 ASN A O 1
ATOM 2479 N N . ARG A 1 318 ? -4.375 -29.062 0.531 1 95.88 318 ARG A N 1
ATOM 2480 C CA . ARG A 1 318 ? -3.117 -29.625 0.062 1 95.88 318 ARG A CA 1
ATOM 2481 C C . ARG A 1 318 ? -2.988 -29.5 -1.453 1 95.88 318 ARG A C 1
ATOM 2483 O O . ARG A 1 318 ? -2.121 -30.141 -2.062 1 95.88 318 ARG A O 1
ATOM 2490 N N . ASN A 1 319 ? -3.93 -28.656 -1.984 1 97.12 319 ASN A N 1
ATOM 2491 C CA . ASN A 1 319 ? -3.863 -28.547 -3.438 1 97.12 319 ASN A CA 1
ATOM 2492 C C . ASN A 1 319 ? -3.652 -27.094 -3.875 1 97.12 319 ASN A C 1
ATOM 2494 O O . ASN A 1 319 ? -3.975 -26.172 -3.133 1 97.12 319 ASN A O 1
ATOM 2498 N N . ALA A 1 320 ? -3.127 -27.016 -5.109 1 96.94 320 ALA A N 1
ATOM 2499 C CA . ALA A 1 320 ? -2.658 -25.734 -5.625 1 96.94 320 ALA A CA 1
ATOM 2500 C C . ALA A 1 320 ? -3.723 -25.078 -6.5 1 96.94 320 ALA A C 1
ATOM 2502 O O . ALA A 1 320 ? -4.895 -25.453 -6.461 1 96.94 320 ALA A O 1
ATOM 2503 N N . HIS A 1 321 ? -3.346 -23.953 -7.164 1 97.25 321 HIS A N 1
ATOM 2504 C CA . HIS A 1 321 ? -4.129 -23.109 -8.055 1 97.25 321 HIS A CA 1
ATOM 2505 C C . HIS A 1 321 ? -4.75 -23.922 -9.188 1 97.25 321 HIS A C 1
ATOM 2507 O O . HIS A 1 321 ? -4.031 -24.547 -9.969 1 97.25 321 HIS A O 1
ATOM 2513 N N . CYS A 1 322 ? -6.09 -24.031 -9.258 1 97.38 322 CYS A N 1
ATOM 2514 C CA . CYS A 1 322 ? -6.867 -24.656 -10.32 1 97.38 322 CYS A CA 1
ATOM 2515 C C . CYS A 1 322 ? -6.625 -26.156 -10.367 1 97.38 322 CYS A C 1
ATOM 2517 O O . CYS A 1 322 ? -6.812 -26.797 -11.414 1 97.38 322 CYS A O 1
ATOM 2519 N N . ALA A 1 323 ? -6.207 -26.766 -9.281 1 96.25 323 ALA A N 1
ATOM 2520 C CA . ALA A 1 323 ? -5.828 -28.172 -9.297 1 96.25 323 ALA A CA 1
ATOM 2521 C C . ALA A 1 323 ? -6.992 -29.047 -9.75 1 96.25 323 ALA A C 1
ATOM 2523 O O . ALA A 1 323 ? -6.789 -30.078 -10.406 1 96.25 323 ALA A O 1
ATOM 2524 N N . ASP A 1 324 ? -8.18 -28.688 -9.422 1 97.19 324 ASP A N 1
ATOM 2525 C CA . ASP A 1 324 ? -9.375 -29.469 -9.695 1 97.19 324 ASP A CA 1
ATOM 2526 C C . ASP A 1 324 ? -9.664 -29.531 -11.195 1 97.19 324 ASP A C 1
ATOM 2528 O O . ASP A 1 324 ? -10.445 -30.375 -11.648 1 97.19 324 ASP A O 1
ATOM 2532 N N . MET A 1 325 ? -8.992 -28.641 -11.938 1 96.06 325 MET A N 1
ATOM 2533 C CA . MET A 1 325 ? -9.328 -28.547 -13.352 1 96.06 325 MET A CA 1
ATOM 2534 C C . MET A 1 325 ? -8.414 -29.438 -14.195 1 96.06 325 MET A C 1
ATOM 2536 O O . MET A 1 325 ? -8.711 -29.719 -15.359 1 96.06 325 MET A O 1
ATOM 2540 N N . TYR A 1 326 ? -7.277 -29.891 -13.656 1 94.44 326 TYR A N 1
ATOM 2541 C CA . TYR A 1 326 ? -6.312 -30.672 -14.422 1 94.44 326 TYR A CA 1
ATOM 2542 C C . TYR A 1 326 ? -6.719 -32.156 -14.477 1 94.44 326 TYR A C 1
ATOM 2544 O O . TYR A 1 326 ? -7.551 -32.594 -13.68 1 94.44 326 TYR A O 1
ATOM 2552 N N . PRO A 1 327 ? -6.199 -32.875 -15.414 1 91.12 327 PRO A N 1
ATOM 2553 C CA . PRO A 1 327 ? -6.57 -34.281 -15.539 1 91.12 327 PRO A CA 1
ATOM 2554 C C . PRO A 1 327 ? -6.293 -35.094 -14.266 1 91.12 327 PRO A C 1
ATOM 2556 O O . PRO A 1 327 ? -5.316 -34.812 -13.562 1 91.12 327 PRO A O 1
ATOM 2559 N N . SER A 1 328 ? -7.133 -36.031 -14.086 1 92.06 328 SER A N 1
ATOM 2560 C CA . SER A 1 328 ? -6.926 -36.938 -12.953 1 92.06 328 SER A CA 1
ATOM 2561 C C . SER A 1 328 ? -5.59 -37.656 -13.062 1 92.06 328 SER A C 1
ATOM 2563 O O . SER A 1 328 ? -5.098 -37.906 -14.164 1 92.06 328 SER A O 1
ATOM 2565 N N . SER A 1 329 ? -5.023 -37.938 -11.945 1 91.06 329 SER A N 1
ATOM 2566 C CA . SER A 1 329 ? -3.748 -38.625 -11.828 1 91.06 329 SER A CA 1
ATOM 2567 C C . SER A 1 329 ? -3.783 -39.656 -10.711 1 91.06 329 SER A C 1
ATOM 2569 O O . SER A 1 329 ? -4.473 -39.469 -9.703 1 91.06 329 SER A O 1
ATOM 2571 N N . PRO A 1 330 ? -3.1 -40.781 -10.898 1 90.56 330 PRO A N 1
ATOM 2572 C CA . PRO A 1 330 ? -3.002 -41.719 -9.797 1 90.56 330 PRO A CA 1
ATOM 2573 C C . PRO A 1 330 ? -2.361 -41.125 -8.547 1 90.56 330 PRO A C 1
ATOM 2575 O O . PRO A 1 330 ? -2.496 -41.688 -7.449 1 90.56 330 PRO A O 1
ATOM 2578 N N . ASN A 1 331 ? -1.765 -40.031 -8.672 1 89.06 331 ASN A N 1
ATOM 2579 C CA . ASN A 1 331 ? -1.08 -39.375 -7.559 1 89.06 331 ASN A CA 1
ATOM 2580 C C . ASN A 1 331 ? -1.978 -38.344 -6.863 1 89.06 331 ASN A C 1
ATOM 2582 O O . ASN A 1 331 ? -1.563 -37.719 -5.898 1 89.06 331 ASN A O 1
ATOM 2586 N N . ASP A 1 332 ? -3.191 -38.188 -7.352 1 94.75 332 ASP A N 1
ATOM 2587 C CA . ASP A 1 332 ? -4.117 -37.281 -6.715 1 94.75 332 ASP A CA 1
ATOM 2588 C C . ASP A 1 332 ? -4.348 -37.625 -5.254 1 94.75 332 ASP A C 1
ATOM 2590 O O . ASP A 1 332 ? -4.527 -38.812 -4.926 1 94.75 332 ASP A O 1
ATOM 2594 N N . ASN A 1 333 ? -4.293 -36.688 -4.34 1 94.94 333 ASN A N 1
ATOM 2595 C CA . ASN A 1 333 ? -4.637 -36.969 -2.949 1 94.94 333 ASN A CA 1
ATOM 2596 C C . ASN A 1 333 ? -6.145 -37.062 -2.754 1 94.94 333 ASN A C 1
ATOM 2598 O O . ASN A 1 333 ? -6.918 -36.781 -3.664 1 94.94 333 ASN A O 1
ATOM 2602 N N . MET A 1 334 ? -6.578 -37.562 -1.613 1 97.5 334 MET A N 1
ATOM 2603 C CA . MET A 1 334 ? -7.984 -37.844 -1.346 1 97.5 334 MET A CA 1
ATOM 2604 C C . MET A 1 334 ? -8.812 -36.562 -1.353 1 97.5 334 MET A C 1
ATOM 2606 O O . MET A 1 334 ? -9.977 -36.562 -1.76 1 97.5 334 MET A O 1
ATOM 2610 N N . GLU A 1 335 ? -8.188 -35.438 -0.896 1 97.81 335 GLU A N 1
ATOM 2611 C CA . GLU A 1 335 ? -8.898 -34.156 -0.872 1 97.81 335 GLU A CA 1
ATOM 2612 C C . GLU A 1 335 ? -9.297 -33.719 -2.279 1 97.81 335 GLU A C 1
ATOM 2614 O O . GLU A 1 335 ? -10.406 -33.219 -2.49 1 97.81 335 GLU A O 1
ATOM 2619 N N . LEU A 1 336 ? -8.367 -33.906 -3.234 1 98 336 LEU A N 1
ATOM 2620 C CA . LEU A 1 336 ? -8.633 -33.531 -4.617 1 98 336 LEU A CA 1
ATOM 2621 C C . LEU A 1 336 ? -9.695 -34.438 -5.238 1 98 336 LEU A C 1
ATOM 2623 O O . LEU A 1 336 ? -10.594 -33.938 -5.934 1 98 336 LEU A O 1
ATOM 2627 N N . ILE A 1 337 ? -9.602 -35.719 -5.031 1 98 337 ILE A N 1
ATOM 2628 C CA . ILE A 1 337 ? -10.57 -36.688 -5.547 1 98 337 ILE A CA 1
ATOM 2629 C C . ILE A 1 337 ? -11.961 -36.344 -5.016 1 98 337 ILE A C 1
ATOM 2631 O O . ILE A 1 337 ? -12.93 -36.312 -5.777 1 98 337 ILE A O 1
ATOM 2635 N N . ALA A 1 338 ? -12.008 -36.094 -3.701 1 98.19 338 ALA A N 1
ATOM 2636 C CA . ALA A 1 338 ? -13.281 -35.781 -3.07 1 98.19 338 ALA A CA 1
ATOM 2637 C C . ALA A 1 338 ? -13.859 -34.469 -3.627 1 98.19 338 ALA A C 1
ATOM 2639 O O . ALA A 1 338 ? -15.07 -34.344 -3.834 1 98.19 338 ALA A O 1
ATOM 2640 N N . ALA A 1 339 ? -12.992 -33.5 -3.795 1 98.25 339 ALA A N 1
ATOM 2641 C CA . ALA A 1 339 ? -13.43 -32.219 -4.324 1 98.25 339 ALA A CA 1
ATOM 2642 C C . ALA A 1 339 ? -14.008 -32.375 -5.73 1 98.25 339 ALA A C 1
ATOM 2644 O O . ALA A 1 339 ? -15.039 -31.781 -6.055 1 98.25 339 ALA A O 1
ATOM 2645 N N . ARG A 1 340 ? -13.367 -33.125 -6.594 1 98 340 ARG A N 1
ATOM 2646 C CA . ARG A 1 340 ? -13.836 -33.344 -7.953 1 98 340 ARG A CA 1
ATOM 2647 C C . ARG A 1 340 ? -15.195 -34.031 -7.957 1 98 340 ARG A C 1
ATOM 2649 O O . ARG A 1 340 ? -16.078 -33.719 -8.75 1 98 340 ARG A O 1
ATOM 2656 N N . LYS A 1 341 ? -15.312 -35 -7.09 1 98 341 LYS A N 1
ATOM 2657 C CA . LYS A 1 341 ? -16.594 -35.688 -6.973 1 98 341 LYS A CA 1
ATOM 2658 C C . LYS A 1 341 ? -17.703 -34.75 -6.531 1 98 341 LYS A C 1
ATOM 2660 O O . LYS A 1 341 ? -18.812 -34.812 -7.043 1 98 341 LYS A O 1
ATOM 2665 N N . ARG A 1 342 ? -17.359 -33.938 -5.574 1 98 342 ARG A N 1
ATOM 2666 C CA . ARG A 1 342 ? -18.344 -32.969 -5.094 1 98 342 ARG A CA 1
ATOM 2667 C C . ARG A 1 342 ? -18.719 -31.969 -6.188 1 98 342 ARG A C 1
ATOM 2669 O O . ARG A 1 342 ? -19.891 -31.641 -6.367 1 98 342 ARG A O 1
ATOM 2676 N N . ILE A 1 343 ? -17.75 -31.469 -6.914 1 98.19 343 ILE A N 1
ATOM 2677 C CA . ILE A 1 343 ? -17.984 -30.547 -8.023 1 98.19 343 ILE A CA 1
ATOM 2678 C C . ILE A 1 343 ? -18.891 -31.203 -9.062 1 98.19 343 ILE A C 1
ATOM 2680 O O . ILE A 1 343 ? -19.844 -30.594 -9.539 1 98.19 343 ILE A O 1
ATOM 2684 N N . GLN A 1 344 ? -18.625 -32.438 -9.383 1 97.5 344 GLN A N 1
ATOM 2685 C CA . GLN A 1 344 ? -19.453 -33.219 -10.32 1 97.5 344 GLN A CA 1
ATOM 2686 C C . GLN A 1 344 ? -20.891 -33.281 -9.844 1 97.5 344 GLN A C 1
ATOM 2688 O O . GLN A 1 344 ? -21.828 -33.125 -10.633 1 97.5 344 GLN A O 1
ATOM 2693 N N . GLY A 1 345 ? -21.016 -33.594 -8.562 1 97.62 345 GLY A N 1
ATOM 2694 C CA . GLY A 1 345 ? -22.359 -33.688 -7.996 1 97.62 345 GLY A CA 1
ATOM 2695 C C . GLY A 1 345 ? -23.125 -32.375 -8.094 1 97.62 345 GLY A C 1
ATOM 2696 O O . GLY A 1 345 ? -24.312 -32.375 -8.438 1 97.62 345 GLY A O 1
ATOM 2697 N N . LEU A 1 346 ? -22.5 -31.297 -7.805 1 97.25 346 LEU A N 1
ATOM 2698 C CA . LEU A 1 346 ? -23.125 -29.984 -7.871 1 97.25 346 LEU A CA 1
ATOM 2699 C C . LEU A 1 346 ? -23.484 -29.625 -9.312 1 97.25 346 LEU A C 1
ATOM 2701 O O . LEU A 1 346 ? -24.547 -29.078 -9.578 1 97.25 346 LEU A O 1
ATOM 2705 N N . LEU A 1 347 ? -22.562 -29.922 -10.211 1 96.19 347 LEU A N 1
ATOM 2706 C CA . LEU A 1 347 ? -22.797 -29.688 -11.633 1 96.19 347 LEU A CA 1
ATOM 2707 C C . LEU A 1 347 ? -24 -30.484 -12.117 1 96.19 347 LEU A C 1
ATOM 2709 O O . LEU A 1 347 ? -24.828 -29.969 -12.875 1 96.19 347 LEU A O 1
ATOM 2713 N N . GLU A 1 348 ? -24.109 -31.719 -11.711 1 95.94 348 GLU A N 1
ATOM 2714 C CA . GLU A 1 348 ? -25.25 -32.562 -12.055 1 95.94 348 GLU A CA 1
ATOM 2715 C C . GLU A 1 348 ? -26.562 -31.938 -11.531 1 95.94 348 GLU A C 1
ATOM 2717 O O . GLU A 1 348 ? -27.594 -32.031 -12.18 1 95.94 348 GLU A O 1
ATOM 2722 N N . GLY A 1 349 ? -26.422 -31.359 -10.422 1 95 349 GLY A N 1
ATOM 2723 C CA . GLY A 1 349 ? -27.578 -30.656 -9.883 1 95 349 GLY A CA 1
ATOM 2724 C C . GLY A 1 349 ? -28.047 -29.516 -10.766 1 95 349 GLY A C 1
ATOM 2725 O O . GLY A 1 349 ? -29.25 -29.344 -10.992 1 95 349 GLY A O 1
ATOM 2726 N N . PHE A 1 350 ? -27.062 -28.734 -11.297 1 95.25 350 PHE A N 1
ATOM 2727 C CA . PHE A 1 350 ? -27.406 -27.641 -12.211 1 95.25 350 PHE A CA 1
ATOM 2728 C C . PHE A 1 350 ? -28.109 -28.188 -13.453 1 95.25 350 PHE A C 1
ATOM 2730 O O . PHE A 1 350 ? -29.078 -27.594 -13.93 1 95.25 350 PHE A O 1
ATOM 2737 N N . ILE A 1 351 ? -27.625 -29.297 -13.953 1 93.38 351 ILE A N 1
ATOM 2738 C CA . ILE A 1 351 ? -28.125 -29.891 -15.188 1 93.38 351 ILE A CA 1
ATOM 2739 C C . ILE A 1 351 ? -29.516 -30.453 -14.961 1 93.38 351 ILE A C 1
ATOM 2741 O O . ILE A 1 351 ? -30.422 -30.234 -15.789 1 93.38 351 ILE A O 1
ATOM 2745 N N . GLN A 1 352 ? -29.734 -31.016 -13.867 1 92.81 352 GLN A N 1
ATOM 2746 C CA . GLN A 1 352 ? -31.016 -31.641 -13.578 1 92.81 352 GLN A CA 1
ATOM 2747 C C . GLN A 1 352 ? -32.094 -30.594 -13.328 1 92.81 352 GLN A C 1
ATOM 2749 O O . GLN A 1 352 ? -33.25 -30.781 -13.695 1 92.81 352 GLN A O 1
ATOM 2754 N N . ALA A 1 353 ? -31.766 -29.578 -12.711 1 88.94 353 ALA A N 1
ATOM 2755 C CA . ALA A 1 353 ? -32.719 -28.516 -12.398 1 88.94 353 ALA A CA 1
ATOM 2756 C C . ALA A 1 353 ? -33.188 -27.797 -13.664 1 88.94 353 ALA A C 1
ATOM 2758 O O . ALA A 1 353 ? -34.25 -27.141 -13.672 1 88.94 353 ALA A O 1
ATOM 2759 N N . ASN A 1 354 ? -32.406 -27.828 -14.656 1 78.25 354 ASN A N 1
ATOM 2760 C CA . ASN A 1 354 ? -32.75 -27.156 -15.906 1 78.25 354 ASN A CA 1
ATOM 2761 C C . ASN A 1 354 ? -33.188 -28.156 -16.969 1 78.25 354 ASN A C 1
ATOM 2763 O O . ASN A 1 354 ? -33.156 -27.844 -18.172 1 78.25 354 ASN A O 1
ATOM 2767 N N . LYS A 1 355 ? -33.375 -29.391 -16.625 1 68.38 355 LYS A N 1
ATOM 2768 C CA . LYS A 1 355 ? -33.906 -30.359 -17.562 1 68.38 355 LYS A CA 1
ATOM 2769 C C . LYS A 1 355 ? -35.25 -29.922 -18.141 1 68.38 355 LYS A C 1
ATOM 2771 O O . LYS A 1 355 ? -36.094 -29.391 -17.406 1 68.38 355 LYS A O 1
ATOM 2776 N N . LEU A 1 356 ? -35.125 -29.609 -19.469 1 54.22 356 LEU A N 1
ATOM 2777 C CA . LEU A 1 356 ? -36.312 -29.312 -20.234 1 54.22 356 LEU A CA 1
ATOM 2778 C C . LEU A 1 356 ? -37.344 -30.453 -20.125 1 54.22 356 LEU A C 1
ATOM 2780 O O . LEU A 1 356 ? -36.938 -31.625 -20.016 1 54.22 356 LEU A O 1
ATOM 2784 N N . MET B 1 1 ? -21.688 17.188 31.969 1 79.88 1 MET B N 1
ATOM 2785 C CA . MET B 1 1 ? -21.359 18.594 31.703 1 79.88 1 MET B CA 1
ATOM 2786 C C . MET B 1 1 ? -22.516 19.516 32.062 1 79.88 1 MET B C 1
ATOM 2788 O O . MET B 1 1 ? -22.328 20.484 32.812 1 79.88 1 MET B O 1
ATOM 2792 N N . ASN B 1 2 ? -23.766 19.234 31.688 1 81.06 2 ASN B N 1
ATOM 2793 C CA . ASN B 1 2 ? -24.938 20.062 31.969 1 81.06 2 ASN B CA 1
ATOM 2794 C C . ASN B 1 2 ? -25.219 20.156 33.469 1 81.06 2 ASN B C 1
ATOM 2796 O O . ASN B 1 2 ? -25.406 21.25 34 1 81.06 2 ASN B O 1
ATOM 2800 N N . VAL B 1 3 ? -25.234 18.984 34.031 1 84.5 3 VAL B N 1
ATOM 2801 C CA . VAL B 1 3 ? -25.547 18.938 35.438 1 84.5 3 VAL B CA 1
ATOM 2802 C C . VAL B 1 3 ? -24.469 19.688 36.219 1 84.5 3 VAL B C 1
ATOM 2804 O O . VAL B 1 3 ? -24.781 20.438 37.156 1 84.5 3 VAL B O 1
ATOM 2807 N N . LYS B 1 4 ? -23.266 19.562 35.781 1 88.12 4 LYS B N 1
ATOM 2808 C CA . LYS B 1 4 ? -22.125 20.109 36.531 1 88.12 4 LYS B CA 1
ATOM 2809 C C . LYS B 1 4 ? -21.969 21.609 36.281 1 88.12 4 LYS B C 1
ATOM 2811 O O . LYS B 1 4 ? -21.672 22.359 37.219 1 88.12 4 LYS B O 1
ATOM 2816 N N . PHE B 1 5 ? -22.141 22.094 35.031 1 85.06 5 PHE B N 1
ATOM 2817 C CA . PHE B 1 5 ? -21.734 23.453 34.719 1 85.06 5 PHE B CA 1
ATOM 2818 C C . PHE B 1 5 ? -22.938 24.297 34.312 1 85.06 5 PHE B C 1
ATOM 2820 O O . PHE B 1 5 ? -22.859 25.531 34.344 1 85.06 5 PHE B O 1
ATOM 2827 N N . PHE B 1 6 ? -24.062 23.688 33.906 1 83.81 6 PHE B N 1
ATOM 2828 C CA . PHE B 1 6 ? -25.188 24.438 33.344 1 83.81 6 PHE B CA 1
ATOM 2829 C C . PHE B 1 6 ? -26.5 23.984 33.969 1 83.81 6 PHE B C 1
ATOM 2831 O O . PHE B 1 6 ? -27.5 23.844 33.25 1 83.81 6 PHE B O 1
ATOM 2838 N N . SER B 1 7 ? -26.516 23.703 35.188 1 84.44 7 SER B N 1
ATOM 2839 C CA . SER B 1 7 ? -27.672 23.172 35.875 1 84.44 7 SER B CA 1
ATOM 2840 C C . SER B 1 7 ? -28.844 24.141 35.812 1 84.44 7 SER B C 1
ATOM 2842 O O . SER B 1 7 ? -30 23.719 35.938 1 84.44 7 SER B O 1
ATOM 2844 N N . ASN B 1 8 ? -28.578 25.359 35.594 1 87.19 8 ASN B N 1
ATOM 2845 C CA . ASN B 1 8 ? -29.625 26.375 35.562 1 87.19 8 ASN B CA 1
ATOM 2846 C C . ASN B 1 8 ? -30.25 26.516 34.188 1 87.19 8 ASN B C 1
ATOM 2848 O O . ASN B 1 8 ? -31.172 27.312 34 1 87.19 8 ASN B O 1
ATOM 2852 N N . ILE B 1 9 ? -29.656 25.969 33.281 1 81.94 9 ILE B N 1
ATOM 2853 C CA . ILE B 1 9 ? -30.172 26 31.906 1 81.94 9 ILE B CA 1
ATOM 2854 C C . ILE B 1 9 ? -30.969 24.734 31.625 1 81.94 9 ILE B C 1
ATOM 2856 O O . ILE B 1 9 ? -30.453 23.625 31.734 1 81.94 9 ILE B O 1
ATOM 2860 N N . THR B 1 10 ? -32.344 24.766 31.438 1 78.19 10 THR B N 1
ATOM 2861 C CA . THR B 1 10 ? -33.25 23.609 31.281 1 78.19 10 THR B CA 1
ATOM 2862 C C . THR B 1 10 ? -32.875 22.828 30.016 1 78.19 10 THR B C 1
ATOM 2864 O O . THR B 1 10 ? -32.844 21.594 30.047 1 78.19 10 THR B O 1
ATOM 2867 N N . LYS B 1 11 ? -32.531 23.5 28.906 1 79.75 11 LYS B N 1
ATOM 2868 C CA . LYS B 1 11 ? -32.188 22.828 27.656 1 79.75 11 LYS B CA 1
ATOM 2869 C C . LYS B 1 11 ? -31 23.484 26.984 1 79.75 11 LYS B C 1
ATOM 2871 O O . LYS B 1 11 ? -31.141 24.141 25.953 1 79.75 11 LYS B O 1
ATOM 2876 N N . PRO B 1 12 ? -29.875 23.203 27.594 1 86.19 12 PRO B N 1
ATOM 2877 C CA . PRO B 1 12 ? -28.703 23.828 26.969 1 86.19 12 PRO B CA 1
ATOM 2878 C C . PRO B 1 12 ? -28.453 23.312 25.547 1 86.19 12 PRO B C 1
ATOM 2880 O O . PRO B 1 12 ? -28.672 22.125 25.281 1 86.19 12 PRO B O 1
ATOM 2883 N N . ARG B 1 13 ? -28.188 24.219 24.641 1 89.56 13 ARG B N 1
ATOM 2884 C CA . ARG B 1 13 ? -27.828 23.906 23.266 1 89.56 13 ARG B CA 1
ATOM 2885 C C . ARG B 1 13 ? -26.312 23.875 23.094 1 89.56 13 ARG B C 1
ATOM 2887 O O . ARG B 1 13 ? -25.609 24.797 23.516 1 89.56 13 ARG B O 1
ATOM 2894 N N . TRP B 1 14 ? -25.812 22.75 22.547 1 93.62 14 TRP B N 1
ATOM 2895 C CA . TRP B 1 14 ? -24.375 22.578 22.359 1 93.62 14 TRP B CA 1
ATOM 2896 C C . TRP B 1 14 ? -24.016 22.578 20.875 1 93.62 14 TRP B C 1
ATOM 2898 O O . TRP B 1 14 ? -24.734 21.984 20.062 1 93.62 14 TRP B O 1
ATOM 2908 N N . VAL B 1 15 ? -23.031 23.344 20.531 1 95.19 15 VAL B N 1
ATOM 2909 C CA . VAL B 1 15 ? -22.422 23.266 19.203 1 95.19 15 VAL B CA 1
ATOM 2910 C C . VAL B 1 15 ? -21 22.688 19.328 1 95.19 15 VAL B C 1
ATOM 2912 O O . VAL B 1 15 ? -20.25 23.078 20.234 1 95.19 15 VAL B O 1
ATOM 2915 N N . MET B 1 16 ? -20.641 21.797 18.453 1 96.19 16 MET B N 1
ATOM 2916 C CA . MET B 1 16 ? -19.312 21.172 18.516 1 96.19 16 MET B CA 1
ATOM 2917 C C . MET B 1 16 ? -18.375 21.812 17.5 1 96.19 16 MET B C 1
ATOM 2919 O O . MET B 1 16 ? -18.75 22.062 16.359 1 96.19 16 MET B O 1
ATOM 2923 N N . PHE B 1 17 ? -17.203 22.156 18 1 97.06 17 PHE B N 1
ATOM 2924 C CA . PHE B 1 17 ? -16.109 22.625 17.156 1 97.06 17 PHE B CA 1
ATOM 2925 C C . PHE B 1 17 ? -14.93 21.656 17.234 1 97.06 17 PHE B C 1
ATOM 2927 O O . PHE B 1 17 ? -14.523 21.25 18.312 1 97.06 17 PHE B O 1
ATOM 2934 N N . GLY B 1 18 ? -14.438 21.234 16.094 1 97.88 18 GLY B N 1
ATOM 2935 C CA . GLY B 1 18 ? -13.234 20.406 16.062 1 97.88 18 GLY B CA 1
ATOM 2936 C C . GLY B 1 18 ? -12.406 20.609 14.805 1 97.88 18 GLY B C 1
ATOM 2937 O O . GLY B 1 18 ? -12.953 20.828 13.719 1 97.88 18 GLY B O 1
ATOM 2938 N N . GLY B 1 19 ? -11.133 20.594 14.945 1 97.62 19 GLY B N 1
ATOM 2939 C CA . GLY B 1 19 ? -10.18 20.609 13.844 1 97.62 19 GLY B CA 1
ATOM 2940 C C . GLY B 1 19 ? -9.359 19.344 13.734 1 97.62 19 GLY B C 1
ATOM 2941 O O . GLY B 1 19 ? -8.992 18.75 14.75 1 97.62 19 GLY B O 1
ATOM 2942 N N . SER B 1 20 ? -9.109 18.922 12.508 1 97.19 20 SER B N 1
ATOM 2943 C CA . SER B 1 20 ? -8.289 17.719 12.32 1 97.19 20 SER B CA 1
ATOM 2944 C C . SER B 1 20 ? -8.992 16.484 12.852 1 97.19 20 SER B C 1
ATOM 2946 O O . SER B 1 20 ? -10.141 16.203 12.484 1 97.19 20 SER B O 1
ATOM 2948 N N . TYR B 1 21 ? -8.367 15.797 13.766 1 96.75 21 TYR B N 1
ATOM 2949 C CA . TYR B 1 21 ? -9.016 14.617 14.336 1 96.75 21 TYR B CA 1
ATOM 2950 C C . TYR B 1 21 ? -10.234 15.008 15.156 1 96.75 21 TYR B C 1
ATOM 2952 O O . TYR B 1 21 ? -11.289 14.375 15.07 1 96.75 21 TYR B O 1
ATOM 2960 N N . PRO B 1 22 ? -10.156 16.047 15.938 1 97.81 22 PRO B N 1
ATOM 2961 C CA . PRO B 1 22 ? -11.383 16.484 16.609 1 97.81 22 PRO B CA 1
ATOM 2962 C C . PRO B 1 22 ? -12.484 16.875 15.633 1 97.81 22 PRO B C 1
ATOM 2964 O O . PRO B 1 22 ? -13.672 16.75 15.945 1 97.81 22 PRO B O 1
ATOM 2967 N N . GLY B 1 23 ? -12.07 17.375 14.398 1 98.12 23 GLY B N 1
ATOM 2968 C CA . GLY B 1 23 ? -13.062 17.594 13.359 1 98.12 23 GLY B CA 1
ATOM 2969 C C . GLY B 1 23 ? -13.758 16.328 12.914 1 98.12 23 GLY B C 1
ATOM 2970 O O . GLY B 1 23 ? -14.977 16.297 12.766 1 98.12 23 GLY B O 1
ATOM 2971 N N . THR B 1 24 ? -12.992 15.297 12.758 1 97.81 24 THR B N 1
ATOM 2972 C CA . THR B 1 24 ? -13.539 13.984 12.422 1 97.81 24 THR B CA 1
ATOM 2973 C C . THR B 1 24 ? -14.5 13.508 13.508 1 97.81 24 THR B C 1
ATOM 2975 O O . THR B 1 24 ? -15.594 13.023 13.211 1 97.81 24 THR B O 1
ATOM 2978 N N . LEU B 1 25 ? -14.07 13.727 14.773 1 97.56 25 LEU B N 1
ATOM 2979 C CA . LEU B 1 25 ? -14.914 13.32 15.891 1 97.56 25 LEU B CA 1
ATOM 2980 C C . LEU B 1 25 ? -16.203 14.125 15.914 1 97.56 25 LEU B C 1
ATOM 2982 O O . LEU B 1 25 ? -17.266 13.586 16.234 1 97.56 25 LEU B O 1
ATOM 2986 N N . THR B 1 26 ? -16.109 15.367 15.578 1 97.94 26 THR B N 1
ATOM 2987 C CA . THR B 1 26 ? -17.297 16.219 15.5 1 97.94 26 THR B CA 1
ATOM 2988 C C . THR B 1 26 ? -18.266 15.68 14.461 1 97.94 26 THR B C 1
ATOM 2990 O O . THR B 1 26 ? -19.469 15.547 14.734 1 97.94 26 THR B O 1
ATOM 2993 N N . ALA B 1 27 ? -17.781 15.375 13.297 1 97.69 27 ALA B N 1
ATOM 2994 C CA . ALA B 1 27 ? -18.609 14.828 12.234 1 97.69 27 ALA B CA 1
ATOM 2995 C C . ALA B 1 27 ? -19.25 13.508 12.664 1 97.69 27 ALA B C 1
ATOM 2997 O O . ALA B 1 27 ? -20.438 13.289 12.445 1 97.69 27 ALA B O 1
ATOM 2998 N N . TRP B 1 28 ? -18.484 12.664 13.32 1 97.06 28 TRP B N 1
ATOM 2999 C CA . TRP B 1 28 ? -18.984 11.359 13.734 1 97.06 28 TRP B CA 1
ATOM 3000 C C . TRP B 1 28 ? -20.016 11.5 14.852 1 97.06 28 TRP B C 1
ATOM 3002 O O . TRP B 1 28 ? -21 10.758 14.898 1 97.06 28 TRP B O 1
ATOM 3012 N N . MET B 1 29 ? -19.75 12.422 15.734 1 97 29 MET B N 1
ATOM 3013 C CA . MET B 1 29 ? -20.703 12.68 16.812 1 97 29 MET B CA 1
ATOM 3014 C C . MET B 1 29 ? -22.062 13.078 16.234 1 97 29 MET B C 1
ATOM 3016 O O . MET B 1 29 ? -23.094 12.656 16.75 1 97 29 MET B O 1
ATOM 3020 N N . ARG B 1 30 ? -22.078 13.836 15.211 1 96.81 30 ARG B N 1
ATOM 3021 C CA . ARG B 1 30 ? -23.297 14.305 14.578 1 96.81 30 ARG B CA 1
ATOM 3022 C C . ARG B 1 30 ? -24 13.172 13.82 1 96.81 30 ARG B C 1
ATOM 3024 O O . ARG B 1 30 ? -25.188 13.273 13.5 1 96.81 30 ARG B O 1
ATOM 3031 N N . THR B 1 31 ? -23.25 12.086 13.531 1 95.5 31 THR B N 1
ATOM 3032 C CA . THR B 1 31 ? -23.828 10.898 12.922 1 95.5 31 THR B CA 1
ATOM 3033 C C . THR B 1 31 ? -24.438 9.984 13.977 1 95.5 31 THR B C 1
ATOM 3035 O O . THR B 1 31 ? -25.562 9.508 13.812 1 95.5 31 THR B O 1
ATOM 3038 N N . VAL B 1 32 ? -23.797 9.836 15.086 1 95.31 32 VAL B N 1
ATOM 3039 C CA . VAL B 1 32 ? -24.156 8.82 16.062 1 95.31 32 VAL B CA 1
ATOM 3040 C C . VAL B 1 32 ? -25.141 9.406 17.078 1 95.31 32 VAL B C 1
ATOM 3042 O O . VAL B 1 32 ? -26.047 8.719 17.547 1 95.31 32 VAL B O 1
ATOM 3045 N N . TYR B 1 33 ? -24.906 10.734 17.438 1 94.19 33 TYR B N 1
ATOM 3046 C CA . TYR B 1 33 ? -25.734 11.398 18.438 1 94.19 33 TYR B CA 1
ATOM 3047 C C . TYR B 1 33 ? -26.219 12.758 17.953 1 94.19 33 TYR B C 1
ATOM 3049 O O . TYR B 1 33 ? -25.953 13.781 18.594 1 94.19 33 TYR B O 1
ATOM 3057 N N . PRO B 1 34 ? -27.016 12.781 16.938 1 93.31 34 PRO B N 1
ATOM 3058 C CA . PRO B 1 34 ? -27.406 14.055 16.328 1 93.31 34 PRO B CA 1
ATOM 3059 C C . PRO B 1 34 ? -28.25 14.914 17.281 1 93.31 34 PRO B C 1
ATOM 3061 O O . PRO B 1 34 ? -28.312 16.141 17.109 1 93.31 34 PRO B O 1
ATOM 3064 N N . ASP B 1 35 ? -28.781 14.289 18.375 1 92.69 35 ASP B N 1
ATOM 3065 C CA . ASP B 1 35 ? -29.703 15.016 19.234 1 92.69 35 ASP B CA 1
ATOM 3066 C C . ASP B 1 35 ? -28.969 15.672 20.406 1 92.69 35 ASP B C 1
ATOM 3068 O O . ASP B 1 35 ? -29.531 16.531 21.094 1 92.69 35 ASP B O 1
ATOM 3072 N N . LEU B 1 36 ? -27.688 15.305 20.531 1 92.75 36 LEU B N 1
ATOM 3073 C CA . LEU B 1 36 ? -26.969 15.797 21.703 1 92.75 36 LEU B CA 1
ATOM 3074 C C . LEU B 1 36 ? -26.406 17.188 21.453 1 92.75 36 LEU B C 1
ATOM 3076 O O . LEU B 1 36 ? -26.094 17.922 22.391 1 92.75 36 LEU B O 1
ATOM 3080 N N . THR B 1 37 ? -26.266 17.578 20.234 1 94.75 37 THR B N 1
ATOM 3081 C CA . THR B 1 37 ? -25.781 18.906 19.844 1 94.75 37 THR B CA 1
ATOM 3082 C C . THR B 1 37 ? -26.609 19.469 18.688 1 94.75 37 THR B C 1
ATOM 3084 O O . THR B 1 37 ? -27.281 18.719 17.969 1 94.75 37 THR B O 1
ATOM 3087 N N . ILE B 1 38 ? -26.609 20.719 18.562 1 95.75 38 ILE B N 1
ATOM 3088 C CA . ILE B 1 38 ? -27.484 21.328 17.562 1 95.75 38 ILE B CA 1
ATOM 3089 C C . ILE B 1 38 ? -26.734 21.484 16.25 1 95.75 38 ILE B C 1
ATOM 3091 O O . ILE B 1 38 ? -27.344 21.812 15.219 1 95.75 38 ILE B O 1
ATOM 3095 N N . GLY B 1 39 ? -25.391 21.281 16.25 1 97.12 39 GLY B N 1
ATOM 3096 C CA . GLY B 1 39 ? -24.562 21.391 15.047 1 97.12 39 GLY B CA 1
ATOM 3097 C C . GLY B 1 39 ? -23.078 21.281 15.336 1 97.12 39 GLY B C 1
ATOM 3098 O O . GLY B 1 39 ? -22.672 21.125 16.5 1 97.12 39 GLY B O 1
ATOM 3099 N N . GLY B 1 40 ? -22.344 21.266 14.258 1 97.81 40 GLY B N 1
ATOM 3100 C CA . GLY B 1 40 ? -20.906 21.156 14.438 1 97.81 40 GLY B CA 1
ATOM 3101 C C . GLY B 1 40 ? -20.109 21.719 13.273 1 97.81 40 GLY B C 1
ATOM 3102 O O . GLY B 1 40 ? -20.609 21.766 12.148 1 97.81 40 GLY B O 1
ATOM 3103 N N . ILE B 1 41 ? -18.969 22.234 13.57 1 98.44 41 ILE B N 1
ATOM 3104 C CA . ILE B 1 41 ? -17.969 22.641 12.586 1 98.44 41 ILE B CA 1
ATOM 3105 C C . ILE B 1 41 ? -16.797 21.656 12.609 1 98.44 41 ILE B C 1
ATOM 3107 O O . ILE B 1 41 ? -16.047 21.594 13.586 1 98.44 41 ILE B O 1
ATOM 3111 N N . ALA B 1 42 ? -16.656 20.906 11.555 1 98.44 42 ALA B N 1
ATOM 3112 C CA . ALA B 1 42 ? -15.641 19.844 11.453 1 98.44 42 ALA B CA 1
ATOM 3113 C C . ALA B 1 42 ? -14.508 20.266 10.523 1 98.44 42 ALA B C 1
ATOM 3115 O O . ALA B 1 42 ? -14.312 19.672 9.461 1 98.44 42 ALA B O 1
ATOM 3116 N N . SER B 1 43 ? -13.656 21.188 10.984 1 98.56 43 SER B N 1
ATOM 3117 C CA . SER B 1 43 ? -12.594 21.766 10.172 1 98.56 43 SER B CA 1
ATOM 3118 C C . SER B 1 43 ? -11.5 20.734 9.891 1 98.56 43 SER B C 1
ATOM 3120 O O . SER B 1 43 ? -10.961 20.125 10.812 1 98.56 43 SER B O 1
ATOM 3122 N N . SER B 1 44 ? -11.164 20.562 8.578 1 98.31 44 SER B N 1
ATOM 3123 C CA . SER B 1 44 ? -10.141 19.625 8.141 1 98.31 44 SER B CA 1
ATOM 3124 C C . SER B 1 44 ? -10.398 18.219 8.695 1 98.31 44 SER B C 1
ATOM 3126 O O . SER B 1 44 ? -9.461 17.5 9.055 1 98.31 44 SER B O 1
ATOM 3128 N N . GLY B 1 45 ? -11.727 17.906 8.891 1 97.81 45 GLY B N 1
ATOM 3129 C CA . GLY B 1 45 ? -12.086 16.562 9.336 1 97.81 45 GLY B CA 1
ATOM 3130 C C . GLY B 1 45 ? -11.836 15.5 8.281 1 97.81 45 GLY B C 1
ATOM 3131 O O . GLY B 1 45 ? -12.43 15.539 7.203 1 97.81 45 GLY B O 1
ATOM 3132 N N . ALA B 1 46 ? -10.938 14.586 8.57 1 96.94 46 ALA B N 1
ATOM 3133 C CA . ALA B 1 46 ? -10.594 13.5 7.656 1 96.94 46 ALA B CA 1
ATOM 3134 C C . ALA B 1 46 ? -11.555 12.32 7.812 1 96.94 46 ALA B C 1
ATOM 3136 O O . ALA B 1 46 ? -11.18 11.273 8.352 1 96.94 46 ALA B O 1
ATOM 3137 N N . ILE B 1 47 ? -12.758 12.422 7.312 1 96.88 47 ILE B N 1
ATOM 3138 C CA . ILE B 1 47 ? -13.805 11.438 7.566 1 96.88 47 ILE B CA 1
ATOM 3139 C C . ILE B 1 47 ? -13.703 10.312 6.543 1 96.88 47 ILE B C 1
ATOM 3141 O O . ILE B 1 47 ? -14.359 9.273 6.691 1 96.88 47 ILE B O 1
ATOM 3145 N N . GLY B 1 48 ? -12.922 10.516 5.43 1 95.44 48 GLY B N 1
ATOM 3146 C CA . GLY B 1 48 ? -12.672 9.469 4.457 1 95.44 48 GLY B CA 1
ATOM 3147 C C . GLY B 1 48 ? -11.539 8.539 4.867 1 95.44 48 GLY B C 1
ATOM 3148 O O . GLY B 1 48 ? -10.453 8.578 4.289 1 95.44 48 GLY B O 1
ATOM 3149 N N . LEU B 1 49 ? -11.82 7.652 5.789 1 95.88 49 LEU B N 1
ATOM 3150 C CA . LEU B 1 49 ? -10.805 6.754 6.324 1 95.88 49 LEU B CA 1
ATOM 3151 C C . LEU B 1 49 ? -10.188 5.906 5.215 1 95.88 49 LEU B C 1
ATOM 3153 O O . LEU B 1 49 ? -10.891 5.465 4.301 1 95.88 49 LEU B O 1
ATOM 3157 N N . THR B 1 50 ? -8.906 5.727 5.219 1 96.31 50 THR B N 1
ATOM 3158 C CA . THR B 1 50 ? -8.18 4.855 4.305 1 96.31 50 THR B CA 1
ATOM 3159 C C . THR B 1 50 ? -6.898 4.34 4.949 1 96.31 50 THR B C 1
ATOM 3161 O O . THR B 1 50 ? -6.293 5.031 5.773 1 96.31 50 THR B O 1
ATOM 3164 N N . VAL B 1 51 ? -6.551 3.141 4.648 1 97.69 51 VAL B N 1
ATOM 3165 C CA . VAL B 1 51 ? -5.344 2.568 5.23 1 97.69 51 VAL B CA 1
ATOM 3166 C C . VAL B 1 51 ? -4.109 3.15 4.543 1 97.69 51 VAL B C 1
ATOM 3168 O O . VAL B 1 51 ? -3.234 3.717 5.199 1 97.69 51 VAL B O 1
ATOM 3171 N N . ASN B 1 52 ? -4.012 3.02 3.219 1 97.88 52 ASN B N 1
ATOM 3172 C CA . ASN B 1 52 ? -2.898 3.52 2.42 1 97.88 52 ASN B CA 1
ATOM 3173 C C . ASN B 1 52 ? -3.131 4.961 1.974 1 97.88 52 ASN B C 1
ATOM 3175 O O . ASN B 1 52 ? -3.643 5.199 0.878 1 97.88 52 ASN B O 1
ATOM 3179 N N . GLN B 1 53 ? -2.73 5.93 2.766 1 97.81 53 GLN B N 1
ATOM 3180 C CA . GLN B 1 53 ? -3.016 7.34 2.537 1 97.81 53 GLN B CA 1
ATOM 3181 C C . GLN B 1 53 ? -1.906 8 1.725 1 97.81 53 GLN B C 1
ATOM 3183 O O . GLN B 1 53 ? -1.315 8.992 2.16 1 97.81 53 GLN B O 1
ATOM 3188 N N . PHE B 1 54 ? -1.711 7.508 0.495 1 98.19 54 PHE B N 1
ATOM 3189 C CA . PHE B 1 54 ? -0.681 8.055 -0.384 1 98.19 54 PHE B CA 1
ATOM 3190 C C . PHE B 1 54 ? -1.084 9.422 -0.908 1 98.19 54 PHE B C 1
ATOM 3192 O O . PHE B 1 54 ? -0.234 10.203 -1.352 1 98.19 54 PHE B O 1
ATOM 3199 N N . SER B 1 55 ? -2.402 9.797 -0.865 1 97.81 55 SER B N 1
ATOM 3200 C CA . SER B 1 55 ? -2.859 11.086 -1.368 1 97.81 55 SER B CA 1
ATOM 3201 C C . SER B 1 55 ? -2.244 12.234 -0.577 1 97.81 55 SER B C 1
ATOM 3203 O O . SER B 1 55 ? -2.148 13.359 -1.076 1 97.81 55 SER B O 1
ATOM 3205 N N . TYR B 1 56 ? -1.888 11.961 0.715 1 98.5 56 TYR B N 1
ATOM 3206 C CA . TYR B 1 56 ? -1.179 12.961 1.509 1 98.5 56 TYR B CA 1
ATOM 3207 C C . TYR B 1 56 ? 0.048 13.469 0.767 1 98.5 56 TYR B C 1
ATOM 3209 O O . TYR B 1 56 ? 0.214 14.68 0.593 1 98.5 56 TYR B O 1
ATOM 3217 N N . ALA B 1 57 ? 0.896 12.555 0.299 1 98.69 57 ALA B N 1
ATOM 3218 C CA . ALA B 1 57 ? 2.121 12.898 -0.418 1 98.69 57 ALA B CA 1
ATOM 3219 C C . ALA B 1 57 ? 1.805 13.523 -1.772 1 98.69 57 ALA B C 1
ATOM 3221 O O . ALA B 1 57 ? 2.523 14.414 -2.232 1 98.69 57 ALA B O 1
ATOM 3222 N N . VAL B 1 58 ? 0.757 13.07 -2.41 1 98.31 58 VAL B N 1
ATOM 3223 C CA . VAL B 1 58 ? 0.325 13.617 -3.691 1 98.31 58 VAL B CA 1
ATOM 3224 C C . VAL B 1 58 ? -0.079 15.078 -3.52 1 98.31 58 VAL B C 1
ATOM 3226 O O . VAL B 1 58 ? 0.319 15.938 -4.312 1 98.31 58 VAL B O 1
ATOM 3229 N N . ASN B 1 59 ? -0.879 15.344 -2.479 1 98.62 59 ASN B N 1
ATOM 3230 C CA . ASN B 1 59 ? -1.301 16.703 -2.195 1 98.62 59 ASN B CA 1
ATOM 3231 C C . ASN B 1 59 ? -0.11 17.609 -1.868 1 98.62 59 ASN B C 1
ATOM 3233 O O . ASN B 1 59 ? -0.065 18.766 -2.289 1 98.62 59 ASN B O 1
ATOM 3237 N N . MET B 1 60 ? 0.842 17.078 -1.159 1 98.75 60 MET B N 1
ATOM 3238 C CA . MET B 1 60 ? 2.037 17.859 -0.84 1 98.75 60 MET B CA 1
ATOM 3239 C C . MET B 1 60 ? 2.785 18.25 -2.109 1 98.75 60 MET B C 1
ATOM 3241 O O . MET B 1 60 ? 3.246 19.391 -2.236 1 98.75 60 MET B O 1
ATOM 3245 N N . GLN B 1 61 ? 2.977 17.266 -2.996 1 98.56 61 GLN B N 1
ATOM 3246 C CA . GLN B 1 61 ? 3.629 17.594 -4.258 1 98.56 61 GLN B CA 1
ATOM 3247 C C . GLN B 1 61 ? 2.906 18.734 -4.973 1 98.56 61 GLN B C 1
ATOM 3249 O O . GLN B 1 61 ? 3.543 19.656 -5.477 1 98.56 61 GLN B O 1
ATOM 3254 N N . LYS B 1 62 ? 1.599 18.641 -5.059 1 98.19 62 LYS B N 1
ATOM 3255 C CA . LYS B 1 62 ? 0.808 19.688 -5.699 1 98.19 62 LYS B CA 1
ATOM 3256 C C . LYS B 1 62 ? 1.054 21.047 -5.039 1 98.19 62 LYS B C 1
ATOM 3258 O O . LYS B 1 62 ? 1.184 22.062 -5.727 1 98.19 62 LYS B O 1
ATOM 3263 N N . ASP B 1 63 ? 1.11 21.047 -3.734 1 98.62 63 ASP B N 1
ATOM 3264 C CA . ASP B 1 63 ? 1.273 22.297 -2.982 1 98.62 63 ASP B CA 1
ATOM 3265 C C . ASP B 1 63 ? 2.633 22.922 -3.26 1 98.62 63 ASP B C 1
ATOM 3267 O O . ASP B 1 63 ? 2.719 24.125 -3.529 1 98.62 63 ASP B O 1
ATOM 3271 N N . TYR B 1 64 ? 3.697 22.156 -3.209 1 98.81 64 TYR B N 1
ATOM 3272 C CA . TYR B 1 64 ? 5.031 22.672 -3.473 1 98.81 64 TYR B CA 1
ATOM 3273 C C . TYR B 1 64 ? 5.172 23.094 -4.93 1 98.81 64 TYR B C 1
ATOM 3275 O O . TYR B 1 64 ? 5.805 24.109 -5.227 1 98.81 64 TYR B O 1
ATOM 3283 N N . ASP B 1 65 ? 4.598 22.312 -5.848 1 98.62 65 ASP B N 1
ATOM 3284 C CA . ASP B 1 65 ? 4.656 22.625 -7.273 1 98.62 65 ASP B CA 1
ATOM 3285 C C . ASP B 1 65 ? 3.895 23.906 -7.59 1 98.62 65 ASP B C 1
ATOM 3287 O O . ASP B 1 65 ? 4.367 24.75 -8.359 1 98.62 65 ASP B O 1
ATOM 3291 N N . SER B 1 66 ? 2.688 24.062 -7.012 1 97.88 66 SER B N 1
ATOM 3292 C CA . SER B 1 66 ? 1.855 25.234 -7.266 1 97.88 66 SER B CA 1
ATOM 3293 C C . SER B 1 66 ? 2.492 26.5 -6.695 1 97.88 66 SER B C 1
ATOM 3295 O O . SER B 1 66 ? 2.301 27.594 -7.234 1 97.88 66 SER B O 1
ATOM 3297 N N . ASN B 1 67 ? 3.211 26.312 -5.586 1 98.12 67 ASN B N 1
ATOM 3298 C CA . ASN B 1 67 ? 3.924 27.469 -5.043 1 98.12 67 ASN B CA 1
ATOM 3299 C C . ASN B 1 67 ? 5.051 27.922 -5.969 1 98.12 67 ASN B C 1
ATOM 3301 O O . ASN B 1 67 ? 5.207 29.109 -6.223 1 98.12 67 ASN B O 1
ATOM 3305 N N . ASP B 1 68 ? 5.844 27.016 -6.449 1 98.56 68 ASP B N 1
ATOM 3306 C CA . ASP B 1 68 ? 6.938 27.266 -7.383 1 98.56 68 ASP B CA 1
ATOM 3307 C C . ASP B 1 68 ? 7.387 25.969 -8.062 1 98.56 68 ASP B C 1
ATOM 3309 O O . ASP B 1 68 ? 7.992 25.109 -7.426 1 98.56 68 ASP B O 1
ATOM 3313 N N . PRO B 1 69 ? 7.156 25.812 -9.344 1 98.38 69 PRO B N 1
ATOM 3314 C CA . PRO B 1 69 ? 7.531 24.562 -10.039 1 98.38 69 PRO B CA 1
ATOM 3315 C C . PRO B 1 69 ? 9.023 24.25 -9.922 1 98.38 69 PRO B C 1
ATOM 3317 O O . PRO B 1 69 ? 9.406 23.078 -9.891 1 98.38 69 PRO B O 1
ATOM 3320 N N . ASN B 1 70 ? 9.852 25.266 -9.836 1 98.69 70 ASN B N 1
ATOM 3321 C CA . ASN B 1 70 ? 11.281 25.031 -9.633 1 98.69 70 ASN B CA 1
ATOM 3322 C C . ASN B 1 70 ? 11.555 24.406 -8.266 1 98.69 70 ASN B C 1
ATOM 3324 O O . ASN B 1 70 ? 12.461 23.578 -8.133 1 98.69 70 ASN B O 1
ATOM 3328 N N . CYS B 1 71 ? 10.789 24.859 -7.277 1 98.81 71 CYS B N 1
ATOM 3329 C CA . CYS B 1 71 ? 10.914 24.281 -5.941 1 98.81 71 CYS B CA 1
ATOM 3330 C C . CYS B 1 71 ? 10.633 22.781 -5.957 1 98.81 71 CYS B C 1
ATOM 3332 O O . CYS B 1 71 ? 11.422 22 -5.43 1 98.81 71 CYS B O 1
ATOM 3334 N N . ALA B 1 72 ? 9.516 22.406 -6.59 1 98.69 72 ALA B N 1
ATOM 3335 C CA . ALA B 1 72 ? 9.156 21 -6.715 1 98.69 72 ALA B CA 1
ATOM 3336 C C . ALA B 1 72 ? 10.25 20.219 -7.453 1 98.69 72 ALA B C 1
ATOM 3338 O O . ALA B 1 72 ? 10.609 19.109 -7.047 1 98.69 72 ALA B O 1
ATOM 3339 N N . SER B 1 73 ? 10.781 20.797 -8.508 1 98.62 73 SER B N 1
ATOM 3340 C CA . SER B 1 73 ? 11.836 20.156 -9.289 1 98.62 73 SER B CA 1
ATOM 3341 C C . SER B 1 73 ? 13.102 19.953 -8.469 1 98.62 73 SER B C 1
ATOM 3343 O O . SER B 1 73 ? 13.758 18.922 -8.562 1 98.62 73 SER B O 1
ATOM 3345 N N . ASN B 1 74 ? 13.438 20.984 -7.707 1 98.88 74 ASN B N 1
ATOM 3346 C CA . ASN B 1 74 ? 14.633 20.891 -6.863 1 98.88 74 ASN B CA 1
ATOM 3347 C C . ASN B 1 74 ? 14.453 19.875 -5.742 1 98.88 74 ASN B C 1
ATOM 3349 O O . ASN B 1 74 ? 15.398 19.156 -5.395 1 98.88 74 ASN B O 1
ATOM 3353 N N . ILE B 1 75 ? 13.25 19.844 -5.129 1 98.88 75 ILE B N 1
ATOM 3354 C CA . ILE B 1 75 ? 12.953 18.828 -4.125 1 98.88 75 ILE B CA 1
ATOM 3355 C C . ILE B 1 75 ? 13.094 17.438 -4.738 1 98.88 75 ILE B C 1
ATOM 3357 O O . ILE B 1 75 ? 13.75 16.562 -4.168 1 98.88 75 ILE B O 1
ATOM 3361 N N . LYS B 1 76 ? 12.539 17.203 -5.914 1 98.62 76 LYS B N 1
ATOM 3362 C CA . LYS B 1 76 ? 12.625 15.922 -6.609 1 98.62 76 LYS B CA 1
ATOM 3363 C C . LYS B 1 76 ? 14.07 15.516 -6.844 1 98.62 76 LYS B C 1
ATOM 3365 O O . LYS B 1 76 ? 14.461 14.383 -6.559 1 98.62 76 LYS B O 1
ATOM 3370 N N . ALA B 1 77 ? 14.82 16.453 -7.383 1 98.5 77 ALA B N 1
ATOM 3371 C CA . ALA B 1 77 ? 16.219 16.172 -7.688 1 98.5 77 ALA B CA 1
ATOM 3372 C C . ALA B 1 77 ? 17 15.805 -6.422 1 98.5 77 ALA B C 1
ATOM 3374 O O . ALA B 1 77 ? 17.812 14.875 -6.43 1 98.5 77 ALA B O 1
ATOM 3375 N N . ALA B 1 78 ? 16.75 16.531 -5.348 1 98.81 78 ALA B N 1
ATOM 3376 C CA . ALA B 1 78 ? 17.453 16.297 -4.086 1 98.81 78 ALA B CA 1
ATOM 3377 C C . ALA B 1 78 ? 17.062 14.93 -3.504 1 98.81 78 ALA B C 1
ATOM 3379 O O . ALA B 1 78 ? 17.938 14.164 -3.082 1 98.81 78 ALA B O 1
ATOM 3380 N N . PHE B 1 79 ? 15.789 14.617 -3.459 1 98.62 79 PHE B N 1
ATOM 3381 C CA . PHE B 1 79 ? 15.328 13.344 -2.924 1 98.62 79 PHE B CA 1
ATOM 3382 C C . PHE B 1 79 ? 15.836 12.188 -3.779 1 98.62 79 PHE B C 1
ATOM 3384 O O . PHE B 1 79 ? 16.203 11.133 -3.256 1 98.62 79 PHE B O 1
ATOM 3391 N N . THR B 1 80 ? 15.836 12.367 -5.117 1 97.62 80 THR B N 1
ATOM 3392 C CA . THR B 1 80 ? 16.375 11.352 -6.012 1 97.62 80 THR B CA 1
ATOM 3393 C C . THR B 1 80 ? 17.844 11.078 -5.695 1 97.62 80 THR B C 1
ATOM 3395 O O . THR B 1 80 ? 18.266 9.922 -5.609 1 97.62 80 THR B O 1
ATOM 3398 N N . GLN B 1 81 ? 18.578 12.164 -5.539 1 98.06 81 GLN B N 1
ATOM 3399 C CA . GLN B 1 81 ? 20 12.031 -5.215 1 98.06 81 GLN B CA 1
ATOM 3400 C C . GLN B 1 81 ? 20.188 11.328 -3.875 1 98.06 81 GLN B C 1
ATOM 3402 O O . GLN B 1 81 ? 21.047 10.461 -3.74 1 98.06 81 GLN B O 1
ATOM 3407 N N . MET B 1 82 ? 19.422 11.672 -2.873 1 98.5 82 MET B N 1
ATOM 3408 C CA . MET B 1 82 ? 19.531 11.039 -1.562 1 98.5 82 MET B CA 1
ATOM 3409 C C . MET B 1 82 ? 19.219 9.547 -1.656 1 98.5 82 MET B C 1
ATOM 3411 O O . MET B 1 82 ? 19.875 8.727 -1.001 1 98.5 82 MET B O 1
ATOM 3415 N N . GLN B 1 83 ? 18.203 9.195 -2.43 1 97.31 83 GLN B N 1
ATOM 3416 C CA . GLN B 1 83 ? 17.844 7.789 -2.586 1 97.31 83 GLN B CA 1
ATOM 3417 C C . GLN B 1 83 ? 18.953 6.992 -3.254 1 97.31 83 GLN B C 1
ATOM 3419 O O . GLN B 1 83 ? 19.156 5.816 -2.945 1 97.31 83 GLN B O 1
ATOM 3424 N N . THR B 1 84 ? 19.703 7.652 -4.117 1 96.75 84 THR B N 1
ATOM 3425 C CA . THR B 1 84 ? 20.859 7.016 -4.738 1 96.75 84 THR B CA 1
ATOM 3426 C C . THR B 1 84 ? 22 6.867 -3.73 1 96.75 84 THR B C 1
ATOM 3428 O O . THR B 1 84 ? 22.656 5.824 -3.674 1 96.75 84 THR B O 1
ATOM 3431 N N . MET B 1 85 ? 22.188 7.828 -2.916 1 97.56 85 MET B N 1
ATOM 3432 C CA . MET B 1 85 ? 23.312 7.91 -1.987 1 97.56 85 MET B CA 1
ATOM 3433 C C . MET B 1 85 ? 23.234 6.801 -0.943 1 97.56 85 MET B C 1
ATOM 3435 O O . MET B 1 85 ? 24.266 6.305 -0.479 1 97.56 85 MET B O 1
ATOM 3439 N N . VAL B 1 86 ? 22.047 6.266 -0.594 1 97 86 VAL B N 1
ATOM 3440 C CA . VAL B 1 86 ? 21.922 5.301 0.495 1 97 86 VAL B CA 1
ATOM 3441 C C . VAL B 1 86 ? 22.484 3.949 0.051 1 97 86 VAL B C 1
ATOM 3443 O O . VAL B 1 86 ? 22.703 3.061 0.876 1 97 86 VAL B O 1
ATOM 3446 N N . TYR B 1 87 ? 22.703 3.777 -1.277 1 96.12 87 TYR B N 1
ATOM 3447 C CA . TYR B 1 87 ? 23.109 2.477 -1.804 1 96.12 87 TYR B CA 1
ATOM 3448 C C . TYR B 1 87 ? 24.625 2.322 -1.79 1 96.12 87 TYR B C 1
ATOM 3450 O O . TYR B 1 87 ? 25.156 1.366 -2.355 1 96.12 87 TYR B O 1
ATOM 3458 N N . SER B 1 88 ? 25.359 3.225 -1.163 1 95.81 88 SER B N 1
ATOM 3459 C CA . SER B 1 88 ? 26.797 3.1 -0.947 1 95.81 88 SER B CA 1
ATOM 3460 C C . SER B 1 88 ? 27.188 3.561 0.453 1 95.81 88 SER B C 1
ATOM 3462 O O . SER B 1 88 ? 26.516 4.398 1.048 1 95.81 88 SER B O 1
ATOM 3464 N N . GLU B 1 89 ? 28.266 3.025 0.968 1 95.44 89 GLU B N 1
ATOM 3465 C CA . GLU B 1 89 ? 28.75 3.428 2.283 1 95.44 89 GLU B CA 1
ATOM 3466 C C . GLU B 1 89 ? 29.156 4.898 2.297 1 95.44 89 GLU B C 1
ATOM 3468 O O . GLU B 1 89 ? 28.844 5.629 3.238 1 95.44 89 GLU B O 1
ATOM 3473 N N . THR B 1 90 ? 29.781 5.328 1.233 1 96.5 90 THR B N 1
ATOM 3474 C CA . THR B 1 90 ? 30.219 6.715 1.129 1 96.5 90 THR B CA 1
ATOM 3475 C C . THR B 1 90 ? 29.031 7.664 1.087 1 96.5 90 THR B C 1
ATOM 3477 O O . THR B 1 90 ? 29.047 8.711 1.737 1 96.5 90 THR B O 1
ATOM 3480 N N . GLY B 1 91 ? 28.047 7.266 0.288 1 97.5 91 GLY B N 1
ATOM 3481 C CA . GLY B 1 91 ? 26.844 8.086 0.23 1 97.5 91 GLY B CA 1
ATOM 3482 C C . GLY B 1 91 ? 26.156 8.242 1.576 1 97.5 91 GLY B C 1
ATOM 3483 O O . GLY B 1 91 ? 25.734 9.336 1.939 1 97.5 91 GLY B O 1
ATOM 3484 N N . ARG B 1 92 ? 26.141 7.145 2.354 1 98.12 92 ARG B N 1
ATOM 3485 C CA . ARG B 1 92 ? 25.516 7.18 3.672 1 98.12 92 ARG B CA 1
ATOM 3486 C C . ARG B 1 92 ? 26.312 8.039 4.641 1 98.12 92 ARG B C 1
ATOM 3488 O O . ARG B 1 92 ? 25.75 8.758 5.465 1 98.12 92 ARG B O 1
ATOM 3495 N N . GLN B 1 93 ? 27.609 8.031 4.566 1 98.06 93 GLN B N 1
ATOM 3496 C CA . GLN B 1 93 ? 28.453 8.867 5.41 1 98.06 93 GLN B CA 1
ATOM 3497 C C . GLN B 1 93 ? 28.203 10.352 5.145 1 98.06 93 GLN B C 1
ATOM 3499 O O . GLN B 1 93 ? 28.156 11.156 6.074 1 98.06 93 GLN B O 1
ATOM 3504 N N . VAL B 1 94 ? 28.047 10.695 3.861 1 98.5 94 VAL B N 1
ATOM 3505 C CA . VAL B 1 94 ? 27.766 12.078 3.494 1 98.5 94 VAL B CA 1
ATOM 3506 C C . VAL B 1 94 ? 26.406 12.508 4.07 1 98.5 94 VAL B C 1
ATOM 3508 O O . VAL B 1 94 ? 26.281 13.602 4.617 1 98.5 94 VAL B O 1
ATOM 3511 N N . LEU B 1 95 ? 25.438 11.641 3.973 1 98.69 95 LEU B N 1
ATOM 3512 C CA . LEU B 1 95 ? 24.109 11.938 4.508 1 98.69 95 LEU B CA 1
ATOM 3513 C C . LEU B 1 95 ? 24.156 12.109 6.023 1 98.69 95 LEU B C 1
ATOM 3515 O O . LEU B 1 95 ? 23.484 12.977 6.574 1 98.69 95 LEU B O 1
ATOM 3519 N N . GLU B 1 96 ? 24.984 11.25 6.711 1 98.56 96 GLU B N 1
ATOM 3520 C CA . GLU B 1 96 ? 25.125 11.328 8.164 1 98.56 96 GLU B CA 1
ATOM 3521 C C . GLU B 1 96 ? 25.625 12.711 8.594 1 98.56 96 GLU B C 1
ATOM 3523 O O . GLU B 1 96 ? 25.125 13.281 9.562 1 98.56 96 GLU B O 1
ATOM 3528 N N . ILE B 1 97 ? 26.5 13.25 7.848 1 98 97 ILE B N 1
ATOM 3529 C CA . ILE B 1 97 ? 27.094 14.539 8.164 1 98 97 ILE B CA 1
ATOM 3530 C C . ILE B 1 97 ? 26.125 15.664 7.82 1 98 97 ILE B C 1
ATOM 3532 O O . ILE B 1 97 ? 25.859 16.547 8.641 1 98 97 ILE B O 1
ATOM 3536 N N . LEU B 1 98 ? 25.516 15.641 6.625 1 98.12 98 LEU B N 1
ATOM 3537 C CA . LEU B 1 98 ? 24.641 16.703 6.145 1 98.12 98 LEU B CA 1
ATOM 3538 C C . LEU B 1 98 ? 23.422 16.859 7.055 1 98.12 98 LEU B C 1
ATOM 3540 O O . LEU B 1 98 ? 22.969 17.984 7.285 1 98.12 98 LEU B O 1
ATOM 3544 N N . PHE B 1 99 ? 22.922 15.75 7.602 1 98.06 99 PHE B N 1
ATOM 3545 C CA . PHE B 1 99 ? 21.672 15.805 8.344 1 98.06 99 PHE B CA 1
ATOM 3546 C C . PHE B 1 99 ? 21.922 15.68 9.844 1 98.06 99 PHE B C 1
ATOM 3548 O O . PHE B 1 99 ? 20.984 15.57 10.633 1 98.06 99 PHE B O 1
ATOM 3555 N N . ASN B 1 100 ? 23.188 15.711 10.266 1 96.94 100 ASN B N 1
ATOM 3556 C CA . ASN B 1 100 ? 23.562 15.648 11.68 1 96.94 100 ASN B CA 1
ATOM 3557 C C . ASN B 1 100 ? 22.828 14.531 12.406 1 96.94 100 ASN B C 1
ATOM 3559 O O . ASN B 1 100 ? 22.125 14.781 13.383 1 96.94 100 ASN B O 1
ATOM 3563 N N . LEU B 1 101 ? 23.047 13.258 11.961 1 98 101 LEU B N 1
ATOM 3564 C CA . LEU B 1 101 ? 22.312 12.125 12.508 1 98 101 LEU B CA 1
ATOM 3565 C C . LEU B 1 101 ? 22.812 11.781 13.906 1 98 101 LEU B C 1
ATOM 3567 O O . LEU B 1 101 ? 24.016 11.82 14.164 1 98 101 LEU B O 1
ATOM 3571 N N . CYS B 1 102 ? 21.875 11.492 14.836 1 97.5 102 CYS B N 1
ATOM 3572 C CA . CYS B 1 102 ? 22.234 11.117 16.203 1 97.5 102 CYS B CA 1
ATOM 3573 C C . CYS B 1 102 ? 23 9.805 16.234 1 97.5 102 CYS B C 1
ATOM 3575 O O . CYS B 1 102 ? 23.859 9.594 17.094 1 97.5 102 CYS B O 1
ATOM 3577 N N . THR B 1 103 ? 22.641 8.891 15.398 1 97.38 103 THR B N 1
ATOM 3578 C CA . THR B 1 103 ? 23.266 7.582 15.242 1 97.38 103 THR B CA 1
ATOM 3579 C C . THR B 1 103 ? 23.594 7.312 13.773 1 97.38 103 THR B C 1
ATOM 3581 O O . THR B 1 103 ? 22.766 7.566 12.891 1 97.38 103 THR B O 1
ATOM 3584 N N . PRO B 1 104 ? 24.75 6.84 13.555 1 97.38 104 PRO B N 1
ATOM 3585 C CA . PRO B 1 104 ? 25.078 6.5 12.164 1 97.38 104 PRO B CA 1
ATOM 3586 C C . PRO B 1 104 ? 24.203 5.375 11.617 1 97.38 104 PRO B C 1
ATOM 3588 O O . PRO B 1 104 ? 23.547 4.668 12.383 1 97.38 104 PRO B O 1
ATOM 3591 N N . PHE B 1 105 ? 24.125 5.277 10.258 1 98.06 105 PHE B N 1
ATOM 3592 C CA . PHE B 1 105 ? 23.547 4.082 9.664 1 98.06 105 PHE B CA 1
ATOM 3593 C C . PHE B 1 105 ? 24.281 2.832 10.125 1 98.06 1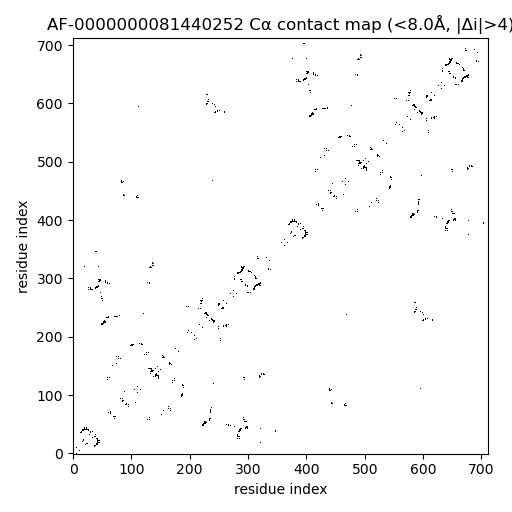05 PHE B C 1
ATOM 3595 O O . PHE B 1 105 ? 25.5 2.863 10.328 1 98.06 105 PHE B O 1
ATOM 3602 N N . PRO B 1 106 ? 23.531 1.727 10.273 1 96.44 106 PRO B N 1
ATOM 3603 C CA . PRO B 1 106 ? 24.25 0.465 10.453 1 96.44 106 PRO B CA 1
ATOM 3604 C C . PRO B 1 106 ? 25.219 0.167 9.305 1 96.44 106 PRO B C 1
ATOM 3606 O O . PRO B 1 106 ? 25.062 0.708 8.211 1 96.44 106 PRO B O 1
ATOM 3609 N N . SER B 1 107 ? 26.188 -0.673 9.648 1 94.5 107 SER B N 1
ATOM 3610 C CA . SER B 1 107 ? 27.094 -1.127 8.586 1 94.5 107 SER B CA 1
ATOM 3611 C C . SER B 1 107 ? 26.328 -1.868 7.496 1 94.5 107 SER B C 1
ATOM 3613 O O . SER B 1 107 ? 25.234 -2.387 7.734 1 94.5 107 SER B O 1
ATOM 3615 N N . SER B 1 108 ? 26.906 -1.884 6.262 1 91.81 108 SER B N 1
ATOM 3616 C CA . SER B 1 108 ? 26.219 -2.414 5.094 1 91.81 108 SER B CA 1
ATOM 3617 C C . SER B 1 108 ? 25.766 -3.855 5.316 1 91.81 108 SER B C 1
ATOM 3619 O O . SER B 1 108 ? 24.766 -4.293 4.762 1 91.81 108 SER B O 1
ATOM 3621 N N . ASP B 1 109 ? 26.484 -4.582 6.137 1 91.38 109 ASP B N 1
ATOM 3622 C CA . ASP B 1 109 ? 26.172 -5.992 6.363 1 91.38 109 ASP B CA 1
ATOM 3623 C C . ASP B 1 109 ? 25.047 -6.145 7.383 1 91.38 109 ASP B C 1
ATOM 3625 O O . ASP B 1 109 ? 24.562 -7.258 7.621 1 91.38 109 ASP B O 1
ATOM 3629 N N . LYS B 1 110 ? 24.578 -5.008 7.918 1 94.5 110 LYS B N 1
ATOM 3630 C CA . LYS B 1 110 ? 23.516 -5.051 8.906 1 94.5 110 LYS B CA 1
ATOM 3631 C C . LYS B 1 110 ? 22.375 -4.109 8.523 1 94.5 110 LYS B C 1
ATOM 3633 O O . LYS B 1 110 ? 21.328 -4.078 9.188 1 94.5 110 LYS B O 1
ATOM 3638 N N . LEU B 1 111 ? 22.578 -3.369 7.453 1 96.25 111 LEU B N 1
ATOM 3639 C CA . LEU B 1 111 ? 21.609 -2.361 7.027 1 96.25 111 LEU B CA 1
ATOM 3640 C C . LEU B 1 111 ? 20.344 -3.016 6.469 1 96.25 111 LEU B C 1
ATOM 3642 O O . LEU B 1 111 ? 20.438 -3.953 5.672 1 96.25 111 LEU B O 1
ATOM 3646 N N . THR B 1 112 ? 19.188 -2.57 6.949 1 94.06 112 THR B N 1
ATOM 3647 C CA . THR B 1 112 ? 17.906 -3.098 6.496 1 94.06 112 THR B CA 1
ATOM 3648 C C . THR B 1 112 ? 17.094 -2.014 5.789 1 94.06 112 THR B C 1
ATOM 3650 O O . THR B 1 112 ? 17.391 -0.823 5.934 1 94.06 112 THR B O 1
ATOM 3653 N N . PRO B 1 113 ? 16.078 -2.424 5.023 1 95.06 113 PRO B N 1
ATOM 3654 C CA . PRO B 1 113 ? 15.188 -1.438 4.414 1 95.06 113 PRO B CA 1
ATOM 3655 C C . PRO B 1 113 ? 14.547 -0.508 5.438 1 95.06 113 PRO B C 1
ATOM 3657 O O . PRO B 1 113 ? 14.328 0.674 5.156 1 95.06 113 PRO B O 1
ATOM 3660 N N . LYS B 1 114 ? 14.289 -1.022 6.66 1 96.75 114 LYS B N 1
ATOM 3661 C CA . LYS B 1 114 ? 13.625 -0.219 7.68 1 96.75 114 LYS B CA 1
ATOM 3662 C C . LYS B 1 114 ? 14.523 0.924 8.148 1 96.75 114 LYS B C 1
ATOM 3664 O O . LYS B 1 114 ? 14.031 2.002 8.492 1 96.75 114 LYS B O 1
ATOM 3669 N N . ASP B 1 115 ? 15.82 0.691 8.164 1 97.62 115 ASP B N 1
ATOM 3670 C CA . ASP B 1 115 ? 16.766 1.749 8.523 1 97.62 115 ASP B CA 1
ATOM 3671 C C . ASP B 1 115 ? 16.688 2.906 7.527 1 97.62 115 ASP B C 1
ATOM 3673 O O . ASP B 1 115 ? 16.672 4.07 7.926 1 97.62 115 ASP B O 1
ATOM 3677 N N . ILE B 1 116 ? 16.641 2.539 6.289 1 97.38 116 ILE B N 1
ATOM 3678 C CA . ILE B 1 116 ? 16.609 3.535 5.223 1 97.38 116 ILE B CA 1
ATOM 3679 C C . ILE B 1 116 ? 15.266 4.25 5.227 1 97.38 116 ILE B C 1
ATOM 3681 O O . ILE B 1 116 ? 15.203 5.477 5.113 1 97.38 116 ILE B O 1
ATOM 3685 N N . GLN B 1 117 ? 14.18 3.482 5.363 1 97.94 117 GLN B N 1
ATOM 3686 C CA . GLN B 1 117 ? 12.836 4.055 5.398 1 97.94 117 GLN B CA 1
ATOM 3687 C C . GLN B 1 117 ? 12.688 5.031 6.562 1 97.94 117 GLN B C 1
ATOM 3689 O O . GLN B 1 117 ? 12.102 6.105 6.406 1 97.94 117 GLN B O 1
ATOM 3694 N N . PHE B 1 118 ? 13.211 4.656 7.723 1 98.56 118 PHE B N 1
ATOM 3695 C CA . PHE B 1 118 ? 13.102 5.516 8.898 1 98.56 118 PHE B CA 1
ATOM 3696 C C . PHE B 1 118 ? 13.844 6.828 8.68 1 98.56 118 PHE B C 1
ATOM 3698 O O . PHE B 1 118 ? 13.352 7.895 9.039 1 98.56 118 PHE B O 1
ATOM 3705 N N . PHE B 1 119 ? 15.062 6.781 8.07 1 98.81 119 PHE B N 1
ATOM 3706 C CA . PHE B 1 119 ? 15.82 7.977 7.719 1 98.81 119 PHE B CA 1
ATOM 3707 C C . PHE B 1 119 ? 14.984 8.914 6.859 1 98.81 119 PHE B C 1
ATOM 3709 O O . PHE B 1 119 ? 14.844 10.102 7.172 1 98.81 119 PHE B O 1
ATOM 3716 N N . PHE B 1 120 ? 14.336 8.398 5.824 1 98.62 120 PHE B N 1
ATOM 3717 C CA . PHE B 1 120 ? 13.562 9.211 4.898 1 98.62 120 PHE B CA 1
ATOM 3718 C C . PHE B 1 120 ? 12.266 9.688 5.543 1 98.62 120 PHE B C 1
ATOM 3720 O O . PHE B 1 120 ? 11.789 10.789 5.25 1 98.62 120 PHE B O 1
ATOM 3727 N N . SER B 1 121 ? 11.68 8.828 6.457 1 98.56 121 SER B N 1
ATOM 3728 C CA . SER B 1 121 ? 10.461 9.234 7.152 1 98.56 121 SER B CA 1
ATOM 3729 C C . SER B 1 121 ? 10.688 10.484 7.984 1 98.56 121 SER B C 1
ATOM 3731 O O . SER B 1 121 ? 9.797 11.328 8.102 1 98.56 121 SER B O 1
ATOM 3733 N N . ASN B 1 122 ? 11.898 10.609 8.586 1 98.12 122 ASN B N 1
ATOM 3734 C CA . ASN B 1 122 ? 12.227 11.781 9.391 1 98.12 122 ASN B CA 1
ATOM 3735 C C . ASN B 1 122 ? 12.312 13.039 8.523 1 98.12 122 ASN B C 1
ATOM 3737 O O . ASN B 1 122 ? 11.789 14.094 8.898 1 98.12 122 ASN B O 1
ATOM 3741 N N . ILE B 1 123 ? 12.961 12.93 7.387 1 98.5 123 ILE B N 1
ATOM 3742 C CA . ILE B 1 123 ? 13.117 14.062 6.48 1 98.5 123 ILE B CA 1
ATOM 3743 C C . ILE B 1 123 ? 11.766 14.438 5.883 1 98.5 123 ILE B C 1
ATOM 3745 O O . ILE B 1 123 ? 11.375 15.609 5.895 1 98.5 123 ILE B O 1
ATOM 3749 N N . PHE B 1 124 ? 11.031 13.414 5.34 1 98.69 124 PHE B N 1
ATOM 3750 C CA . PHE B 1 124 ? 9.695 13.602 4.793 1 98.69 124 PHE B CA 1
ATOM 3751 C C . PHE B 1 124 ? 8.773 14.242 5.824 1 98.69 124 PHE B C 1
ATOM 3753 O O . PHE B 1 124 ? 7.965 15.109 5.488 1 98.69 124 PHE B O 1
ATOM 3760 N N . GLY B 1 125 ? 8.914 13.852 7.105 1 97.88 125 GLY B N 1
ATOM 3761 C CA . GLY B 1 125 ? 8.094 14.352 8.195 1 97.88 125 GLY B CA 1
ATOM 3762 C C . GLY B 1 125 ? 8.227 15.852 8.398 1 97.88 125 GLY B C 1
ATOM 3763 O O . GLY B 1 125 ? 7.25 16.531 8.727 1 97.88 125 GLY B O 1
ATOM 3764 N N . VAL B 1 126 ? 9.43 16.375 8.203 1 97.31 126 VAL B N 1
ATOM 3765 C CA . VAL B 1 126 ? 9.641 17.812 8.344 1 97.31 126 VAL B CA 1
ATOM 3766 C C . VAL B 1 126 ? 8.859 18.562 7.27 1 97.31 126 VAL B C 1
ATOM 3768 O O . VAL B 1 126 ? 8.188 19.562 7.555 1 97.31 126 VAL B O 1
ATOM 3771 N N . PHE B 1 127 ? 8.922 18.078 6.031 1 98.56 127 PHE B N 1
ATOM 3772 C CA . PHE B 1 127 ? 8.188 18.703 4.938 1 98.56 127 PHE B CA 1
ATOM 3773 C C . PHE B 1 127 ? 6.684 18.562 5.156 1 98.56 127 PHE B C 1
ATOM 3775 O O . PHE B 1 127 ? 5.918 19.453 4.777 1 98.56 127 PHE B O 1
ATOM 3782 N N . GLN B 1 128 ? 6.215 17.422 5.75 1 98.44 128 GLN B N 1
ATOM 3783 C CA . GLN B 1 128 ? 4.809 17.266 6.105 1 98.44 128 GLN B CA 1
ATOM 3784 C C . GLN B 1 128 ? 4.367 18.359 7.074 1 98.44 128 GLN B C 1
ATOM 3786 O O . GLN B 1 128 ? 3.336 19 6.867 1 98.44 128 GLN B O 1
ATOM 3791 N N . GLY B 1 129 ? 5.191 18.562 8.148 1 96.88 129 GLY B N 1
ATOM 3792 C CA . GLY B 1 129 ? 4.859 19.578 9.133 1 96.88 129 GLY B CA 1
ATOM 3793 C C . GLY B 1 129 ? 4.809 20.969 8.555 1 96.88 129 GLY B C 1
ATOM 3794 O O . GLY B 1 129 ? 3.885 21.734 8.836 1 96.88 129 GLY B O 1
ATOM 3795 N N . ILE B 1 130 ? 5.781 21.281 7.707 1 97.75 130 ILE B N 1
ATOM 3796 C CA . ILE B 1 130 ? 5.84 22.594 7.062 1 97.75 130 ILE B CA 1
ATOM 3797 C C . ILE B 1 130 ? 4.586 22.812 6.219 1 97.75 130 ILE B C 1
ATOM 3799 O O . ILE B 1 130 ? 3.934 23.844 6.32 1 97.75 130 ILE B O 1
ATOM 3803 N N . ASN B 1 131 ? 4.262 21.812 5.371 1 98.5 131 ASN B N 1
ATOM 3804 C CA . ASN B 1 131 ? 3.117 21.922 4.473 1 98.5 131 ASN B CA 1
ATOM 3805 C C . ASN B 1 131 ? 1.805 22.031 5.242 1 98.5 131 ASN B C 1
ATOM 3807 O O . ASN B 1 131 ? 0.973 22.891 4.941 1 98.5 131 ASN B O 1
ATOM 3811 N N . GLN B 1 132 ? 1.602 21.219 6.227 1 97.62 132 GLN B N 1
ATOM 3812 C CA . GLN B 1 132 ? 0.342 21.109 6.957 1 97.62 132 GLN B CA 1
ATOM 3813 C C . GLN B 1 132 ? -0.031 22.438 7.605 1 97.62 132 GLN B C 1
ATOM 3815 O O . GLN B 1 132 ? -1.21 22.781 7.672 1 97.62 132 GLN B O 1
ATOM 3820 N N . TYR B 1 133 ? 0.975 23.219 8.008 1 95.06 133 TYR B N 1
ATOM 3821 C CA . TYR B 1 133 ? 0.67 24.422 8.766 1 95.06 133 TYR B CA 1
ATOM 3822 C C . TYR B 1 133 ? 1.214 25.656 8.07 1 95.06 133 TYR B C 1
ATOM 3824 O O . TYR B 1 133 ? 1.47 26.688 8.711 1 95.06 133 TYR B O 1
ATOM 3832 N N . THR B 1 134 ? 1.404 25.547 6.785 1 96.19 134 THR B N 1
ATOM 3833 C CA . THR B 1 134 ? 1.996 26.641 6.012 1 96.19 134 THR B CA 1
ATOM 3834 C C . THR B 1 134 ? 1.159 27.906 6.137 1 96.19 134 THR B C 1
ATOM 3836 O O . THR B 1 134 ? -0.007 27.938 5.742 1 96.19 134 THR B O 1
ATOM 3839 N N . GLY B 1 135 ? 1.738 28.922 6.715 1 89.31 135 GLY B N 1
ATOM 3840 C CA . GLY B 1 135 ? 1.188 30.266 6.719 1 89.31 135 GLY B CA 1
ATOM 3841 C C . GLY B 1 135 ? -0.016 30.422 7.629 1 89.31 135 GLY B C 1
ATOM 3842 O O . GLY B 1 135 ? -0.684 31.453 7.617 1 89.31 135 GLY B O 1
ATOM 3843 N N . ASP B 1 136 ? -0.213 29.375 8.391 1 89.12 136 ASP B N 1
ATOM 3844 C CA . ASP B 1 136 ? -1.377 29.516 9.258 1 89.12 136 ASP B CA 1
ATOM 3845 C C . ASP B 1 136 ? -1.044 30.375 10.477 1 89.12 136 ASP B C 1
ATOM 3847 O O . ASP B 1 136 ? 0.056 30.922 10.578 1 89.12 136 ASP B O 1
ATOM 3851 N N . ASN B 1 137 ? -2.006 30.766 11.219 1 90.31 137 ASN B N 1
ATOM 3852 C CA . ASN B 1 137 ? -1.839 31.609 12.391 1 90.31 137 ASN B CA 1
ATOM 3853 C C . ASN B 1 137 ? -2.049 30.828 13.688 1 90.31 137 ASN B C 1
ATOM 3855 O O . ASN B 1 137 ? -2.609 31.359 14.648 1 90.31 137 ASN B O 1
ATOM 3859 N N . GLY B 1 138 ? -1.651 29.516 13.594 1 88.12 138 GLY B N 1
ATOM 3860 C CA . GLY B 1 138 ? -1.885 28.641 14.734 1 88.12 138 GLY B CA 1
ATOM 3861 C C . GLY B 1 138 ? -0.832 28.797 15.82 1 88.12 138 GLY B C 1
ATOM 3862 O O . GLY B 1 138 ? -1.075 28.453 16.969 1 88.12 138 GLY B O 1
ATOM 3863 N N . ASN B 1 139 ? 0.375 29.25 15.445 1 87.38 139 ASN B N 1
ATOM 3864 C CA . ASN B 1 139 ? 1.465 29.469 16.391 1 87.38 139 ASN B CA 1
ATOM 3865 C C . ASN B 1 139 ? 2.428 30.547 15.914 1 87.38 139 ASN B C 1
ATOM 3867 O O . ASN B 1 139 ? 2.27 31.078 14.812 1 87.38 139 ASN B O 1
ATOM 3871 N N . THR B 1 140 ? 3.363 30.797 16.734 1 88 140 THR B N 1
ATOM 3872 C CA . THR B 1 140 ? 4.285 31.891 16.438 1 88 140 THR B CA 1
ATOM 3873 C C . THR B 1 140 ? 5.125 31.578 15.211 1 88 140 THR B C 1
ATOM 3875 O O . THR B 1 140 ? 5.383 32.469 14.391 1 88 140 THR B O 1
ATOM 3878 N N . ALA B 1 141 ? 5.516 30.375 15.047 1 89.69 141 ALA B N 1
ATOM 3879 C CA . ALA B 1 141 ? 6.379 30 13.93 1 89.69 141 ALA B CA 1
ATOM 3880 C C . ALA B 1 141 ? 5.664 30.203 12.594 1 89.69 141 ALA B C 1
ATOM 3882 O O . ALA B 1 141 ? 6.195 30.859 11.695 1 89.69 141 ALA B O 1
ATOM 3883 N N . THR B 1 142 ? 4.48 29.703 12.469 1 90.69 142 THR B N 1
ATOM 3884 C CA . THR B 1 142 ? 3.748 29.781 11.211 1 90.69 142 THR B CA 1
ATOM 3885 C C . THR B 1 142 ? 3.264 31.203 10.953 1 90.69 142 THR B C 1
ATOM 3887 O O . THR B 1 142 ? 3.209 31.656 9.812 1 90.69 142 THR B O 1
ATOM 3890 N N . ALA B 1 143 ? 2.982 31.891 12.008 1 88.38 143 ALA B N 1
ATOM 3891 C CA . ALA B 1 143 ? 2.617 33.281 11.875 1 88.38 143 ALA B CA 1
ATOM 3892 C C . ALA B 1 143 ? 3.797 34.125 11.367 1 88.38 143 ALA B C 1
ATOM 3894 O O . ALA B 1 143 ? 3.609 35.156 10.719 1 88.38 143 ALA B O 1
ATOM 3895 N N . ASN B 1 144 ? 4.984 33.562 11.695 1 87.25 144 ASN B N 1
ATOM 3896 C CA . ASN B 1 144 ? 6.188 34.312 11.32 1 87.25 144 ASN B CA 1
ATOM 3897 C C . ASN B 1 144 ? 6.848 33.719 10.078 1 87.25 144 ASN B C 1
ATOM 3899 O O . ASN B 1 144 ? 8.062 33.812 9.906 1 87.25 144 ASN B O 1
ATOM 3903 N N . GLY B 1 145 ? 6.082 32.969 9.305 1 89.38 145 GLY B N 1
ATOM 3904 C CA . GLY B 1 145 ? 6.566 32.656 7.969 1 89.38 145 GLY B CA 1
ATOM 3905 C C . GLY B 1 145 ? 6.871 31.188 7.75 1 89.38 145 GLY B C 1
ATOM 3906 O O . GLY B 1 145 ? 7.141 30.766 6.625 1 89.38 145 GLY B O 1
ATOM 3907 N N . LEU B 1 146 ? 6.91 30.359 8.836 1 93.69 146 LEU B N 1
ATOM 3908 C CA . LEU B 1 146 ? 7.113 28.938 8.602 1 93.69 146 LEU B CA 1
ATOM 3909 C C . LE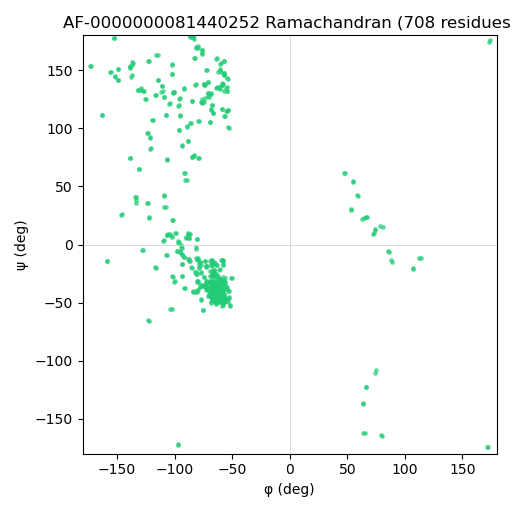U B 1 146 ? 6.086 28.391 7.617 1 93.69 146 LEU B C 1
ATOM 3911 O O . LEU B 1 146 ? 4.883 28.469 7.867 1 93.69 146 LEU B O 1
ATOM 3915 N N . GLY B 1 147 ? 6.598 27.953 6.473 1 96.88 147 GLY B N 1
ATOM 3916 C CA . GLY B 1 147 ? 5.68 27.469 5.457 1 96.88 147 GLY B CA 1
ATOM 3917 C C . GLY B 1 147 ? 6.355 27.188 4.129 1 96.88 147 GLY B C 1
ATOM 3918 O O . GLY B 1 147 ? 7.582 27.25 4.023 1 96.88 147 GLY B O 1
ATOM 3919 N N . ILE B 1 148 ? 5.582 26.875 3.154 1 98.44 148 ILE B N 1
ATOM 3920 C CA . ILE B 1 148 ? 6.016 26.406 1.843 1 98.44 148 ILE B CA 1
ATOM 3921 C C . ILE B 1 148 ? 6.797 27.516 1.131 1 98.44 148 ILE B C 1
ATOM 3923 O O . ILE B 1 148 ? 7.836 27.25 0.52 1 98.44 148 ILE B O 1
ATOM 3927 N N . PRO B 1 149 ? 6.395 28.828 1.279 1 97.81 149 PRO B N 1
ATOM 3928 C CA . PRO B 1 149 ? 7.086 29.859 0.508 1 97.81 149 PRO B CA 1
ATOM 3929 C C . PRO B 1 149 ? 8.57 29.969 0.86 1 97.81 149 PRO B C 1
ATOM 3931 O O . PRO B 1 149 ? 9.414 30.016 -0.034 1 97.81 149 PRO B O 1
ATOM 3934 N N . ILE B 1 150 ? 8.883 29.984 2.137 1 98 150 ILE B N 1
ATOM 3935 C CA . ILE B 1 150 ? 10.281 30.125 2.529 1 98 150 ILE B CA 1
ATOM 3936 C C . ILE B 1 150 ? 11.023 28.812 2.248 1 98 150 ILE B C 1
ATOM 3938 O O . ILE B 1 150 ? 12.188 28.828 1.854 1 98 150 ILE B O 1
ATOM 3942 N N . THR B 1 151 ? 10.359 27.672 2.414 1 98.75 151 THR B N 1
ATOM 3943 C CA . THR B 1 151 ? 10.953 26.406 1.997 1 98.75 151 THR B CA 1
ATOM 3944 C C . THR B 1 151 ? 11.406 26.469 0.542 1 98.75 151 THR B C 1
ATOM 3946 O O . THR B 1 151 ? 12.516 26.062 0.215 1 98.75 151 THR B O 1
ATOM 3949 N N . CYS B 1 152 ? 10.547 27.016 -0.305 1 98.75 152 CYS B N 1
ATOM 3950 C CA . CYS B 1 152 ? 10.852 27.094 -1.73 1 98.75 152 CYS B CA 1
ATOM 3951 C C . CYS B 1 152 ? 11.984 28.078 -1.998 1 98.75 152 CYS B C 1
ATOM 3953 O O . CYS B 1 152 ? 12.789 27.875 -2.906 1 98.75 152 CYS B O 1
ATOM 3955 N N . GLN B 1 153 ? 12.039 29.125 -1.187 1 98.69 153 GLN B N 1
ATOM 3956 C CA . GLN B 1 153 ? 13.172 30.047 -1.307 1 98.69 153 GLN B CA 1
ATOM 3957 C C . GLN B 1 153 ? 14.492 29.328 -1.025 1 98.69 153 GLN B C 1
ATOM 3959 O O . GLN B 1 153 ? 15.469 29.5 -1.75 1 98.69 153 GLN B O 1
ATOM 3964 N N . ILE B 1 154 ? 14.484 28.5 -0.011 1 98.81 154 ILE B N 1
ATOM 3965 C CA . ILE B 1 154 ? 15.688 27.766 0.364 1 98.81 154 ILE B CA 1
ATOM 3966 C C . ILE B 1 154 ? 16.047 26.766 -0.73 1 98.81 154 ILE B C 1
ATOM 3968 O O . ILE B 1 154 ? 17.203 26.688 -1.152 1 98.81 154 ILE B O 1
ATOM 3972 N N . MET B 1 155 ? 15.07 26.047 -1.248 1 98.88 155 MET B N 1
ATOM 3973 C CA . MET B 1 155 ? 15.297 25.016 -2.252 1 98.88 155 MET B CA 1
ATOM 3974 C C . MET B 1 155 ? 15.742 25.625 -3.576 1 98.88 155 MET B C 1
ATOM 3976 O O . MET B 1 155 ? 16.453 25 -4.352 1 98.88 155 MET B O 1
ATOM 3980 N N . ASN B 1 156 ? 15.336 26.891 -3.811 1 98.81 156 ASN B N 1
ATOM 3981 C CA . ASN B 1 156 ? 15.641 27.547 -5.078 1 98.81 156 ASN B CA 1
ATOM 3982 C C . ASN B 1 156 ? 16.922 28.375 -4.984 1 98.81 156 ASN B C 1
ATOM 3984 O O . ASN B 1 156 ? 17.328 29 -5.965 1 98.81 156 ASN B O 1
ATOM 3988 N N . ASN B 1 157 ? 17.5 28.422 -3.82 1 98.56 157 ASN B N 1
ATOM 3989 C CA . ASN B 1 157 ? 18.703 29.219 -3.627 1 98.56 157 ASN B CA 1
ATOM 3990 C C . ASN B 1 157 ? 19.891 28.625 -4.367 1 98.56 157 ASN B C 1
ATOM 3992 O O . ASN B 1 157 ? 20.562 27.719 -3.854 1 98.56 157 ASN B O 1
ATOM 3996 N N . VAL B 1 158 ? 20.328 29.156 -5.449 1 97.69 158 VAL B N 1
ATOM 3997 C CA . VAL B 1 158 ? 21.328 28.578 -6.352 1 97.69 158 VAL B CA 1
ATOM 3998 C C . VAL B 1 158 ? 22.734 28.812 -5.785 1 97.69 158 VAL B C 1
ATOM 4000 O O . VAL B 1 158 ? 23.703 28.203 -6.25 1 97.69 158 VAL B O 1
ATOM 4003 N N . SER B 1 159 ? 22.828 29.641 -4.781 1 98.19 159 SER B N 1
ATOM 4004 C CA . SER B 1 159 ? 24.141 29.828 -4.148 1 98.19 159 SER B CA 1
ATOM 4005 C C . SER B 1 159 ? 24.594 28.562 -3.441 1 98.19 159 SER B C 1
ATOM 4007 O O . SER B 1 159 ? 25.797 28.344 -3.252 1 98.19 159 SER B O 1
ATOM 4009 N N . GLU B 1 160 ? 23.656 27.766 -2.928 1 98.44 160 GLU B N 1
ATOM 4010 C CA . GLU B 1 160 ? 23.953 26.406 -2.461 1 98.44 160 GLU B CA 1
ATOM 4011 C C . GLU B 1 160 ? 23.797 25.391 -3.588 1 98.44 160 GLU B C 1
ATOM 4013 O O . GLU B 1 160 ? 22.688 24.922 -3.867 1 98.44 160 GLU B O 1
ATOM 4018 N N . THR B 1 161 ? 24.891 24.984 -4.137 1 97.88 161 THR B N 1
ATOM 4019 C CA . THR B 1 161 ? 24.859 24.156 -5.344 1 97.88 161 THR B CA 1
ATOM 4020 C C . THR B 1 161 ? 24.5 22.719 -5 1 97.88 161 THR B C 1
ATOM 4022 O O . THR B 1 161 ? 24.078 21.953 -5.871 1 97.88 161 THR B O 1
ATOM 4025 N N . ASN B 1 162 ? 24.766 22.312 -3.742 1 98.38 162 ASN B N 1
ATOM 4026 C CA . ASN B 1 162 ? 24.406 20.984 -3.289 1 98.38 162 ASN B CA 1
ATOM 4027 C C . ASN B 1 162 ? 22.922 20.875 -2.943 1 98.38 162 ASN B C 1
ATOM 4029 O O . ASN B 1 162 ? 22.5 21.359 -1.893 1 98.38 162 ASN B O 1
ATOM 4033 N N . LEU B 1 163 ? 22.172 20.219 -3.793 1 98.44 163 LEU B N 1
ATOM 4034 C CA . LEU B 1 163 ? 20.734 20.125 -3.633 1 98.44 163 LEU B CA 1
ATOM 4035 C C . LEU B 1 163 ? 20.375 19.391 -2.344 1 98.44 163 LEU B C 1
ATOM 4037 O O . LEU B 1 163 ? 19.391 19.734 -1.685 1 98.44 163 LEU B O 1
ATOM 4041 N N . VAL B 1 164 ? 21.141 18.344 -1.998 1 98.81 164 VAL B N 1
ATOM 4042 C CA . VAL B 1 164 ? 20.875 17.594 -0.778 1 98.81 164 VAL B CA 1
ATOM 4043 C C . VAL B 1 164 ? 21.109 18.484 0.441 1 98.81 164 VAL B C 1
ATOM 4045 O O . VAL B 1 164 ? 20.359 18.422 1.416 1 98.81 164 VAL B O 1
ATOM 4048 N N . LYS B 1 165 ? 22.125 19.359 0.369 1 98.62 165 LYS B N 1
ATOM 4049 C CA . LYS B 1 165 ? 22.375 20.297 1.461 1 98.62 165 LYS B CA 1
ATOM 4050 C C . LYS B 1 165 ? 21.219 21.281 1.6 1 98.62 165 LYS B C 1
ATOM 4052 O O . LYS B 1 165 ? 20.906 21.734 2.705 1 98.62 165 LYS B O 1
ATOM 4057 N N . ARG B 1 166 ? 20.547 21.641 0.508 1 98.88 166 ARG B N 1
ATOM 4058 C CA . ARG B 1 166 ? 19.375 22.516 0.586 1 98.88 166 ARG B CA 1
ATOM 4059 C C . ARG B 1 166 ? 18.266 21.875 1.4 1 98.88 166 ARG B C 1
ATOM 4061 O O . ARG B 1 166 ? 17.547 22.562 2.131 1 98.88 166 ARG B O 1
ATOM 4068 N N . ILE B 1 167 ? 18.078 20.516 1.286 1 98.88 167 ILE B N 1
ATOM 4069 C CA . ILE B 1 167 ? 17.125 19.797 2.133 1 98.88 167 ILE B CA 1
ATOM 4070 C C . ILE B 1 167 ? 17.531 19.953 3.598 1 98.88 167 ILE B C 1
ATOM 4072 O O . ILE B 1 167 ? 16.688 20.234 4.449 1 98.88 167 ILE B O 1
ATOM 4076 N N . ALA B 1 168 ? 18.781 19.781 3.898 1 98.25 168 ALA B N 1
ATOM 4077 C CA . ALA B 1 168 ? 19.266 19.938 5.266 1 98.25 168 ALA B CA 1
ATOM 4078 C C . ALA B 1 168 ? 19.031 21.359 5.77 1 98.25 168 ALA B C 1
ATOM 4080 O O . ALA B 1 168 ? 18.672 21.562 6.934 1 98.25 168 ALA B O 1
ATOM 4081 N N . ASN B 1 169 ? 19.203 22.359 4.883 1 97.81 169 ASN B N 1
ATOM 4082 C CA . ASN B 1 169 ? 18.953 23.75 5.242 1 97.81 169 ASN B CA 1
ATOM 4083 C C . ASN B 1 169 ? 17.484 24 5.59 1 97.81 169 ASN B C 1
ATOM 4085 O O . ASN B 1 169 ? 17.188 24.766 6.5 1 97.81 169 ASN B O 1
ATOM 4089 N N . VAL B 1 170 ? 16.578 23.344 4.836 1 98.06 170 VAL B N 1
ATOM 4090 C CA . VAL B 1 170 ? 15.164 23.453 5.141 1 98.06 170 VAL B CA 1
ATOM 4091 C C . VAL B 1 170 ? 14.891 22.891 6.539 1 98.06 170 VAL B C 1
ATOM 4093 O O . VAL B 1 170 ? 14.172 23.516 7.328 1 98.06 170 VAL B O 1
ATOM 4096 N N . ILE B 1 171 ? 15.492 21.766 6.852 1 96.75 171 ILE B N 1
ATOM 4097 C CA . ILE B 1 171 ? 15.281 21.109 8.141 1 96.75 171 ILE B CA 1
ATOM 4098 C C . ILE B 1 171 ? 15.836 22 9.258 1 96.75 171 ILE B C 1
ATOM 4100 O O . ILE B 1 171 ? 15.164 22.219 10.266 1 96.75 171 ILE B O 1
ATOM 4104 N N . ASN B 1 172 ? 17.016 22.547 9.047 1 95.25 172 ASN B N 1
ATOM 4105 C CA . ASN B 1 172 ? 17.609 23.438 10.039 1 95.25 172 ASN B CA 1
ATOM 4106 C C . ASN B 1 172 ? 16.781 24.688 10.242 1 95.25 172 ASN B C 1
ATOM 4108 O O . ASN B 1 172 ? 16.609 25.156 11.367 1 95.25 172 ASN B O 1
ATOM 4112 N N . TRP B 1 173 ? 16.328 25.234 9.125 1 95.44 173 TRP B N 1
ATOM 4113 C CA . TRP B 1 173 ? 15.461 26.406 9.188 1 95.44 173 TRP B CA 1
ATOM 4114 C C . TRP B 1 173 ? 14.188 26.109 9.969 1 95.44 173 TRP B C 1
ATOM 4116 O O . TRP B 1 173 ? 13.82 26.859 10.875 1 95.44 173 TRP B O 1
ATOM 4126 N N . SER B 1 174 ? 13.531 24.969 9.633 1 94.38 174 SER B N 1
ATOM 4127 C CA . SER B 1 174 ? 12.328 24.578 10.344 1 94.38 174 SER B CA 1
ATOM 4128 C C . SER B 1 174 ? 12.594 24.391 11.836 1 94.38 174 SER B C 1
ATOM 4130 O O . SER B 1 174 ? 11.82 24.859 12.672 1 94.38 174 SER B O 1
ATOM 4132 N N . ASN B 1 175 ? 13.688 23.734 12.18 1 92.19 175 ASN B N 1
ATOM 4133 C CA . ASN B 1 175 ? 14.062 23.469 13.562 1 92.19 175 ASN B CA 1
ATOM 4134 C C . ASN B 1 175 ? 14.352 24.766 14.32 1 92.19 175 ASN B C 1
ATOM 4136 O O . ASN B 1 175 ? 14.242 24.797 15.547 1 92.19 175 ASN B O 1
ATOM 4140 N N . SER B 1 176 ? 14.734 25.812 13.641 1 91.44 176 SER B N 1
ATOM 4141 C CA . SER B 1 176 ? 15.125 27.062 14.273 1 91.44 176 SER B CA 1
ATOM 4142 C C . SER B 1 176 ? 13.938 27.75 14.945 1 91.44 176 SER B C 1
ATOM 4144 O O . SER B 1 176 ? 14.109 28.625 15.781 1 91.44 176 SER B O 1
ATOM 4146 N N . PHE B 1 177 ? 12.75 27.344 14.539 1 89.5 177 PHE B N 1
ATOM 4147 C CA . PHE B 1 177 ? 11.555 27.922 15.133 1 89.5 177 PHE B CA 1
ATOM 4148 C C . PHE B 1 177 ? 11.273 27.297 16.5 1 89.5 177 PHE B C 1
ATOM 4150 O O . PHE B 1 177 ? 10.461 27.828 17.266 1 89.5 177 PHE B O 1
ATOM 4157 N N . SER B 1 178 ? 11.812 26.156 16.781 1 81.75 178 SER B N 1
ATOM 4158 C CA . SER B 1 178 ? 11.633 25.5 18.078 1 81.75 178 SER B CA 1
ATOM 4159 C C . SER B 1 178 ? 12.82 25.781 19 1 81.75 178 SER B C 1
ATOM 4161 O O . SER B 1 178 ? 13.961 25.438 18.672 1 81.75 178 SER B O 1
ATOM 4163 N N . PRO B 1 179 ? 12.539 26.391 20.078 1 75.88 179 PRO B N 1
ATOM 4164 C CA . PRO B 1 179 ? 13.633 26.688 21 1 75.88 179 PRO B CA 1
ATOM 4165 C C . PRO B 1 179 ? 14.438 25.453 21.391 1 75.88 179 PRO B C 1
ATOM 4167 O O . PRO B 1 179 ? 13.859 24.406 21.703 1 75.88 179 PRO B O 1
ATOM 4170 N N . GLY B 1 180 ? 15.703 25.484 21.344 1 70.38 180 GLY B N 1
ATOM 4171 C CA . GLY B 1 180 ? 16.578 24.406 21.766 1 70.38 180 GLY B CA 1
ATOM 4172 C C . GLY B 1 180 ? 16.828 23.375 20.688 1 70.38 180 GLY B C 1
ATOM 4173 O O . GLY B 1 180 ? 17.594 22.438 20.875 1 70.38 180 GLY B O 1
ATOM 4174 N N . SER B 1 181 ? 16.125 23.578 19.672 1 71.06 181 SER B N 1
ATOM 4175 C CA . SER B 1 181 ? 16.234 22.562 18.625 1 71.06 181 SER B CA 1
ATOM 4176 C C . SER B 1 181 ? 17.344 22.906 17.641 1 71.06 181 SER B C 1
ATOM 4178 O O . SER B 1 181 ? 17.625 22.141 16.719 1 71.06 181 SER B O 1
ATOM 4180 N N . GLN B 1 182 ? 18.016 24 18.078 1 73.44 182 GLN B N 1
ATOM 4181 C CA . GLN B 1 182 ? 19.125 24.344 17.203 1 73.44 182 GLN B CA 1
ATOM 4182 C C . GLN B 1 182 ? 20.297 23.375 17.391 1 73.44 182 GLN B C 1
ATOM 4184 O O . GLN B 1 182 ? 20.656 23.047 18.516 1 73.44 182 GLN B O 1
ATOM 4189 N N . ASN B 1 183 ? 20.734 22.75 16.469 1 77.06 183 ASN B N 1
ATOM 4190 C CA . ASN B 1 183 ? 21.875 21.859 16.406 1 77.06 183 ASN B CA 1
ATOM 4191 C C . ASN B 1 183 ? 21.562 20.484 16.984 1 77.06 183 ASN B C 1
ATOM 4193 O O . ASN B 1 183 ? 22.453 19.781 17.469 1 77.06 183 ASN B O 1
ATOM 4197 N N . VAL B 1 184 ? 20.312 20.234 17.125 1 88 184 VAL B N 1
ATOM 4198 C CA . VAL B 1 184 ? 19.922 18.906 17.594 1 88 184 VAL B CA 1
ATOM 4199 C C . VAL B 1 184 ? 20.094 17.906 16.453 1 88 184 VAL B C 1
ATOM 4201 O O . VAL B 1 184 ? 19.812 18.219 15.297 1 88 184 VAL B O 1
ATOM 4204 N N . CYS B 1 185 ? 20.625 16.797 16.875 1 94.62 185 CYS B N 1
ATOM 4205 C CA . CYS B 1 185 ? 20.828 15.75 15.867 1 94.62 185 CYS B CA 1
ATOM 4206 C C . CYS B 1 185 ? 19.5 15.133 15.453 1 94.62 185 CYS B C 1
ATOM 4208 O O . CYS B 1 185 ? 18.516 15.172 16.203 1 94.62 185 CYS B O 1
ATOM 4210 N N . MET B 1 186 ? 19.359 14.664 14.258 1 96 186 MET B N 1
ATOM 4211 C CA . MET B 1 186 ? 18.172 13.984 13.758 1 96 186 MET B CA 1
ATOM 4212 C C . MET B 1 186 ? 18.188 12.508 14.109 1 96 186 MET B C 1
ATOM 4214 O O . MET B 1 186 ? 19.141 11.797 13.789 1 96 186 MET B O 1
ATOM 4218 N N . PRO B 1 187 ? 17.188 12 14.789 1 95.06 187 PRO B N 1
ATOM 4219 C CA . PRO B 1 187 ? 17.156 10.562 15.078 1 95.06 187 PRO B CA 1
ATOM 4220 C C . PRO B 1 187 ? 17.281 9.711 13.82 1 95.06 187 PRO B C 1
ATOM 4222 O O . PRO B 1 187 ? 16.75 10.055 12.766 1 95.06 187 PRO B O 1
ATOM 4225 N N . ASN B 1 188 ? 17.984 8.578 13.953 1 97.5 188 ASN B N 1
ATOM 4226 C CA . ASN B 1 188 ? 18.219 7.719 12.789 1 97.5 188 ASN B CA 1
ATOM 4227 C C . ASN B 1 188 ? 18.266 6.246 13.188 1 97.5 188 ASN B C 1
ATOM 4229 O O . ASN B 1 188 ? 18.938 5.441 12.531 1 97.5 188 ASN B O 1
ATOM 4233 N N . SER B 1 189 ? 17.641 5.859 14.25 1 97.69 189 SER B N 1
ATOM 4234 C CA . SER B 1 189 ? 17.547 4.473 14.688 1 97.69 189 SER B CA 1
ATOM 4235 C C . SER B 1 189 ? 16.094 4.004 14.727 1 97.69 189 SER B C 1
ATOM 4237 O O . SER B 1 189 ? 15.344 4.344 15.641 1 97.69 189 SER B O 1
ATOM 4239 N N . TYR B 1 190 ? 15.75 3.174 13.789 1 97.5 190 TYR B N 1
ATOM 4240 C CA . TYR B 1 190 ? 14.406 2.615 13.727 1 97.5 190 TYR B CA 1
ATOM 4241 C C . TYR B 1 190 ? 14.094 1.807 14.984 1 97.5 190 TYR B C 1
ATOM 4243 O O . TYR B 1 190 ? 13.008 1.919 15.547 1 97.5 190 TYR B O 1
ATOM 4251 N N . SER B 1 191 ? 15.078 0.981 15.414 1 96.75 191 SER B N 1
ATOM 4252 C CA . SER B 1 191 ? 14.867 0.141 16.594 1 96.75 191 SER B CA 1
ATOM 4253 C C . SER B 1 191 ? 14.609 0.984 17.828 1 96.75 191 SER B C 1
ATOM 4255 O O . SER B 1 191 ? 13.781 0.625 18.672 1 96.75 191 SER B O 1
ATOM 4257 N N . ASP B 1 192 ? 15.328 2.162 18 1 95.94 192 ASP B N 1
ATOM 4258 C CA . ASP B 1 192 ? 15.094 3.055 19.141 1 95.94 192 ASP B CA 1
ATOM 4259 C C . ASP B 1 192 ? 13.711 3.688 19.062 1 95.94 192 ASP B C 1
ATOM 4261 O O . ASP B 1 192 ? 13.047 3.859 20.094 1 95.94 192 ASP B O 1
ATOM 4265 N N . TYR B 1 193 ? 13.359 4.051 17.875 1 95.31 193 TYR B N 1
ATOM 4266 C CA . TYR B 1 193 ? 12.031 4.625 17.672 1 95.31 193 TYR B CA 1
ATOM 4267 C C . TYR B 1 193 ? 10.945 3.652 18.125 1 95.31 193 TYR B C 1
ATOM 4269 O O . TYR B 1 193 ? 10.039 4.027 18.875 1 95.31 193 TYR B O 1
ATOM 4277 N N . ILE B 1 194 ? 11.023 2.373 17.672 1 96.31 194 ILE B N 1
ATOM 4278 C CA . ILE B 1 194 ? 10.055 1.347 18.031 1 96.31 194 ILE B CA 1
ATOM 4279 C C . ILE B 1 194 ? 10.078 1.125 19.547 1 96.31 194 ILE B C 1
ATOM 4281 O O . ILE B 1 194 ? 9.023 1.055 20.188 1 96.31 194 ILE B O 1
ATOM 4285 N N . TRP B 1 195 ? 11.25 1.052 20.094 1 94.06 195 TRP B N 1
ATOM 4286 C CA . TRP B 1 195 ? 11.391 0.826 21.531 1 94.06 195 TRP B CA 1
ATOM 4287 C C . TRP B 1 195 ? 10.711 1.933 22.328 1 94.06 195 TRP B C 1
ATOM 4289 O O . TRP B 1 195 ? 10.031 1.663 23.312 1 94.06 195 TRP B O 1
ATOM 4299 N N . THR B 1 196 ? 10.852 3.18 21.875 1 92 196 THR B N 1
ATOM 4300 C CA . THR B 1 196 ? 10.289 4.34 22.562 1 92 196 THR B CA 1
ATOM 4301 C C . THR B 1 196 ? 8.766 4.27 22.562 1 92 196 THR B C 1
ATOM 4303 O O . THR B 1 196 ? 8.133 4.402 23.609 1 92 196 THR B O 1
ATOM 4306 N N . TYR B 1 197 ? 8.188 3.932 21.484 1 92.69 197 TYR B N 1
ATOM 4307 C CA . TYR B 1 197 ? 6.742 4.059 21.359 1 92.69 197 TYR B CA 1
ATOM 4308 C C . TYR B 1 197 ? 6.047 2.744 21.688 1 92.69 197 TYR B C 1
ATOM 4310 O O . TYR B 1 197 ? 4.816 2.682 21.734 1 92.69 197 TYR B O 1
ATOM 4318 N N . LYS B 1 198 ? 6.824 1.688 21.891 1 91.62 198 LYS B N 1
ATOM 4319 C CA . LYS B 1 198 ? 6.254 0.424 22.344 1 91.62 198 LYS B CA 1
ATOM 4320 C C . LYS B 1 198 ? 5.93 0.47 23.828 1 91.62 198 LYS B C 1
ATOM 4322 O O . LYS B 1 198 ? 5.148 -0.343 24.328 1 91.62 198 LYS B O 1
ATOM 4327 N N . GLN B 1 199 ? 6.496 1.408 24.578 1 86.06 199 GLN B N 1
ATOM 4328 C CA . GLN B 1 199 ? 6.316 1.485 26.031 1 86.06 199 GLN B CA 1
ATOM 4329 C C . GLN B 1 199 ? 4.945 2.049 26.375 1 86.06 199 GLN B C 1
ATOM 4331 O O . GLN B 1 199 ? 4.609 3.172 26 1 86.06 199 GLN B O 1
ATOM 4336 N N . PRO B 1 200 ? 4.188 1.237 27.141 1 78.62 200 PRO B N 1
ATOM 4337 C CA . PRO B 1 200 ? 2.838 1.699 27.469 1 78.62 200 PRO B CA 1
ATOM 4338 C C . PRO B 1 200 ? 2.822 2.705 28.625 1 78.62 200 PRO B C 1
ATOM 4340 O O . PRO B 1 200 ? 1.79 3.326 28.891 1 78.62 200 PRO B O 1
ATOM 4343 N N . GLU B 1 201 ? 3.957 2.779 29.297 1 74.06 201 GLU B N 1
ATOM 4344 C CA . GLU B 1 201 ? 3.98 3.637 30.484 1 74.06 201 GLU B CA 1
ATOM 4345 C C . GLU B 1 201 ? 3.852 5.109 30.094 1 74.06 201 GLU B C 1
ATOM 4347 O O . GLU B 1 201 ? 4.402 5.543 29.078 1 74.06 201 GLU B O 1
ATOM 4352 N N . TYR B 1 202 ? 2.912 5.645 30.797 1 62.84 202 TYR B N 1
ATOM 4353 C CA . TYR B 1 202 ? 2.654 7.066 30.578 1 62.84 202 TYR B CA 1
ATOM 4354 C C . TYR B 1 202 ? 3.938 7.879 30.719 1 62.84 202 TYR B C 1
ATOM 4356 O O . TYR B 1 202 ? 4.629 7.789 31.734 1 62.84 202 TYR B O 1
ATOM 4364 N N . ASP B 1 203 ? 4.484 8.195 29.625 1 63.84 203 ASP B N 1
ATOM 4365 C CA . ASP B 1 203 ? 5.629 9.109 29.641 1 63.84 203 ASP B CA 1
ATOM 4366 C C . ASP B 1 203 ? 5.188 10.539 29.922 1 63.84 203 ASP B C 1
ATOM 4368 O O . ASP B 1 203 ? 4.191 11.016 29.375 1 63.84 203 ASP B O 1
ATOM 4372 N N . THR B 1 204 ? 5.809 11.094 30.922 1 59.81 204 THR B N 1
ATOM 4373 C CA . THR B 1 204 ? 5.535 12.469 31.328 1 59.81 204 THR B CA 1
ATOM 4374 C C . THR B 1 204 ? 5.789 13.438 30.172 1 59.81 204 THR B C 1
ATOM 4376 O O . THR B 1 204 ? 5.328 14.578 30.203 1 59.81 204 THR B O 1
ATOM 4379 N N . TYR B 1 205 ? 6.453 12.883 29.188 1 66.75 205 TYR B N 1
ATOM 4380 C CA . TYR B 1 205 ? 6.625 13.773 28.047 1 66.75 205 TYR B CA 1
ATOM 4381 C C . TYR B 1 205 ? 5.426 13.695 27.109 1 66.75 205 TYR B C 1
ATOM 4383 O O . TYR B 1 205 ? 5.238 12.688 26.422 1 66.75 205 TYR B O 1
ATOM 4391 N N . ALA B 1 206 ? 4.68 14.578 27.141 1 67.69 206 ALA B N 1
ATOM 4392 C CA . ALA B 1 206 ? 3.367 14.695 26.516 1 67.69 206 ALA B CA 1
ATOM 4393 C C . ALA B 1 206 ? 3.439 14.328 25.031 1 67.69 206 ALA B C 1
ATOM 4395 O O . ALA B 1 206 ? 2.543 13.672 24.5 1 67.69 206 ALA B O 1
ATOM 4396 N N . GLU B 1 207 ? 4.582 14.539 24.422 1 73.12 207 GLU B N 1
ATOM 4397 C CA . GLU B 1 207 ? 4.684 14.312 22.984 1 73.12 207 GLU B CA 1
ATOM 4398 C C . GLU B 1 207 ? 4.75 12.82 22.656 1 73.12 207 GLU B C 1
ATOM 4400 O O . GLU B 1 207 ? 4.168 12.367 21.672 1 73.12 207 GLU B O 1
ATOM 4405 N N . ILE B 1 208 ? 5.422 12.086 23.531 1 72.69 208 ILE B N 1
ATOM 4406 C CA . ILE B 1 208 ? 5.547 10.648 23.312 1 72.69 208 ILE B CA 1
ATOM 4407 C C . ILE B 1 208 ? 4.195 9.977 23.516 1 72.69 208 ILE B C 1
ATOM 4409 O O . ILE B 1 208 ? 3.781 9.141 22.703 1 72.69 208 ILE B O 1
ATOM 4413 N N . ALA B 1 209 ? 3.547 10.43 24.547 1 77.5 209 ALA B N 1
ATOM 4414 C CA . ALA B 1 209 ? 2.236 9.844 24.828 1 77.5 209 ALA B CA 1
ATOM 4415 C C . ALA B 1 209 ? 1.253 10.148 23.703 1 77.5 209 ALA B C 1
ATOM 4417 O O . ALA B 1 209 ? 0.505 9.266 23.266 1 77.5 209 ALA B O 1
ATOM 4418 N N . ALA B 1 210 ? 1.242 11.312 23.234 1 84.38 210 ALA B N 1
ATOM 4419 C CA . ALA B 1 210 ? 0.34 11.711 22.156 1 84.38 210 ALA B CA 1
ATOM 4420 C C . ALA B 1 210 ? 0.635 10.93 20.875 1 84.38 210 ALA B C 1
ATOM 4422 O O . ALA B 1 210 ? -0.283 10.438 20.219 1 84.38 210 ALA B O 1
ATOM 4423 N N . SER B 1 211 ? 1.908 10.805 20.594 1 89.75 211 SER B N 1
ATOM 4424 C CA . SER B 1 211 ? 2.303 10.125 19.375 1 89.75 211 SER B CA 1
ATOM 4425 C C . SER B 1 211 ? 1.97 8.641 19.438 1 89.75 211 SER B C 1
ATOM 4427 O O . SER B 1 211 ? 1.522 8.055 18.438 1 89.75 211 SER B O 1
ATOM 4429 N N . ARG B 1 212 ? 2.242 8.023 20.578 1 91.81 212 ARG B N 1
ATOM 4430 C CA . ARG B 1 212 ? 1.899 6.613 20.719 1 91.81 212 ARG B CA 1
ATOM 4431 C C . ARG B 1 212 ? 0.401 6.391 20.531 1 91.81 212 ARG B C 1
ATOM 4433 O O . ARG B 1 212 ? -0.018 5.445 19.875 1 91.81 212 ARG B O 1
ATOM 4440 N N . SER B 1 213 ? -0.382 7.277 21.188 1 92.81 213 SER B N 1
ATOM 4441 C CA . SER B 1 213 ? -1.834 7.168 21.078 1 92.81 213 SER B CA 1
ATOM 4442 C C . SER B 1 213 ? -2.295 7.352 19.641 1 92.81 213 SER B C 1
ATOM 4444 O O . SER B 1 213 ? -3.186 6.637 19.172 1 92.81 213 SER B O 1
ATOM 4446 N N . TRP B 1 214 ? -1.722 8.281 18.984 1 94.75 214 TRP B N 1
ATOM 4447 C CA . TRP B 1 214 ? -2.062 8.508 17.594 1 94.75 214 TRP B CA 1
ATOM 4448 C C . TRP B 1 214 ? -1.744 7.277 16.75 1 94.75 214 TRP B C 1
ATOM 4450 O O . TRP B 1 214 ? -2.562 6.848 15.93 1 94.75 214 TRP B O 1
ATOM 4460 N N . ASN B 1 215 ? -0.558 6.699 17 1 95.75 215 ASN B N 1
ATOM 4461 C CA . ASN B 1 215 ? -0.169 5.504 16.25 1 95.75 215 ASN B CA 1
ATOM 4462 C C . ASN B 1 215 ? -1.125 4.348 16.516 1 95.75 215 ASN B C 1
ATOM 4464 O O . ASN B 1 215 ? -1.454 3.586 15.609 1 95.75 215 ASN B O 1
ATOM 4468 N N . TRP B 1 216 ? -1.53 4.246 17.75 1 95.69 216 TRP B N 1
ATOM 4469 C CA . TRP B 1 216 ? -2.473 3.193 18.109 1 95.69 216 TRP B CA 1
ATOM 4470 C C . TRP B 1 216 ? -3.791 3.361 17.375 1 95.69 216 TRP B C 1
ATOM 4472 O O . TRP B 1 216 ? -4.355 2.385 16.875 1 95.69 216 TRP B O 1
ATOM 4482 N N . MET B 1 217 ? -4.262 4.551 17.281 1 97.06 217 MET B N 1
ATOM 4483 C CA . MET B 1 217 ? -5.52 4.824 16.594 1 97.06 217 MET B CA 1
ATOM 4484 C C . MET B 1 217 ? -5.398 4.516 15.109 1 97.06 217 MET B C 1
ATOM 4486 O O . MET B 1 217 ? -6.316 3.943 14.516 1 97.06 217 MET B O 1
ATOM 4490 N N . CYS B 1 218 ? -4.281 4.863 14.492 1 98.19 218 CYS B N 1
ATOM 4491 C CA . CYS B 1 218 ? -4.059 4.555 13.086 1 98.19 218 CYS B CA 1
ATOM 4492 C C . CYS B 1 218 ? -4.035 3.049 12.859 1 98.19 218 CYS B C 1
ATOM 4494 O O . CYS B 1 218 ? -4.637 2.555 11.898 1 98.19 218 CYS B O 1
ATOM 4496 N N . CYS B 1 219 ? -3.426 2.299 13.781 1 98.19 219 CYS B N 1
ATOM 4497 C CA . CYS B 1 219 ? -3.279 0.854 13.648 1 98.19 219 CYS B CA 1
ATOM 4498 C C . CYS B 1 219 ? -4.605 0.146 13.898 1 98.19 219 CYS B C 1
ATOM 4500 O O . CYS B 1 219 ? -4.883 -0.891 13.289 1 98.19 219 CYS B O 1
ATOM 4502 N N . SER B 1 220 ? -5.492 0.747 14.711 1 97.31 220 SER B N 1
ATOM 4503 C CA . SER B 1 220 ? -6.609 -0.027 15.234 1 97.31 220 SER B CA 1
ATOM 4504 C C . SER B 1 220 ? -7.902 0.287 14.484 1 97.31 220 SER B C 1
ATOM 4506 O O . SER B 1 220 ? -8.82 -0.539 14.445 1 97.31 220 SER B O 1
ATOM 4508 N N . TYR B 1 221 ? -8.016 1.6 13.875 1 95.44 221 TYR B N 1
ATOM 4509 C CA . TYR B 1 221 ? -9.312 1.746 13.234 1 95.44 221 TYR B CA 1
ATOM 4510 C C . TYR B 1 221 ? -9.281 2.85 12.18 1 95.44 221 TYR B C 1
ATOM 4512 O O . TYR B 1 221 ? -10.172 2.934 11.336 1 95.44 221 TYR B O 1
ATOM 4520 N N . MET B 1 222 ? -8.25 3.719 12.156 1 95.88 222 MET B N 1
ATOM 4521 C CA . MET B 1 222 ? -8.305 4.871 11.258 1 95.88 222 MET B CA 1
ATOM 4522 C C . MET B 1 222 ? -7.492 4.617 9.992 1 95.88 222 MET B C 1
ATOM 4524 O O . MET B 1 222 ? -7.812 5.145 8.93 1 95.88 222 MET B O 1
ATOM 4528 N N . GLY B 1 223 ? -6.375 3.789 10.18 1 97.81 223 GLY B N 1
ATOM 4529 C CA . GLY B 1 223 ? -5.43 3.723 9.078 1 97.81 223 GLY B CA 1
ATOM 4530 C C . GLY B 1 223 ? -4.582 4.973 8.945 1 97.81 223 GLY B C 1
ATOM 4531 O O . GLY B 1 223 ? -3.828 5.32 9.859 1 97.81 223 GLY B O 1
ATOM 4532 N N . TYR B 1 224 ? -4.77 5.777 7.914 1 98.19 224 TYR B N 1
ATOM 4533 C CA . TYR B 1 224 ? -4.16 7.082 7.688 1 98.19 224 TYR B CA 1
ATOM 4534 C C . TYR B 1 224 ? -2.652 6.961 7.516 1 98.19 224 TYR B C 1
ATOM 4536 O O . TYR B 1 224 ? -1.902 7.863 7.895 1 98.19 224 TYR B O 1
ATOM 4544 N N . PHE B 1 225 ? -2.133 5.738 7.117 1 98.56 225 PHE B N 1
ATOM 4545 C CA . PHE B 1 225 ? -0.693 5.613 6.926 1 98.56 225 PHE B CA 1
ATOM 4546 C C . PHE B 1 225 ? -0.228 6.465 5.75 1 98.56 225 PHE B C 1
ATOM 4548 O O . PHE B 1 225 ? -0.604 6.207 4.605 1 98.56 225 PHE B O 1
ATOM 4555 N N . GLN B 1 226 ? 0.546 7.492 6.004 1 98.5 226 GLN B N 1
ATOM 4556 C CA . GLN B 1 226 ? 0.956 8.477 5.012 1 98.5 226 GLN B CA 1
ATOM 4557 C C . GLN B 1 226 ? 2.098 7.945 4.148 1 98.5 226 GLN B C 1
ATOM 4559 O O . GLN B 1 226 ? 3.23 8.43 4.246 1 98.5 226 GLN B O 1
ATOM 4564 N N . THR B 1 227 ? 1.761 7.047 3.248 1 98.56 227 THR B N 1
ATOM 4565 C CA . THR B 1 227 ? 2.732 6.371 2.396 1 98.56 227 THR B CA 1
ATOM 4566 C C . THR B 1 227 ? 3.115 7.25 1.209 1 98.56 227 THR B C 1
ATOM 4568 O O . THR B 1 227 ? 2.529 8.312 1.004 1 98.56 227 THR B O 1
ATOM 4571 N N . THR B 1 228 ? 4.141 6.871 0.465 1 98.31 228 THR B N 1
ATOM 4572 C CA . THR B 1 228 ? 4.492 7.449 -0.828 1 98.31 228 THR B CA 1
ATOM 4573 C C . THR B 1 228 ? 4.211 6.461 -1.956 1 98.31 228 THR B C 1
ATOM 4575 O O . THR B 1 228 ? 5.027 6.297 -2.865 1 98.31 228 THR B O 1
ATOM 4578 N N . ASP B 1 229 ? 3.07 5.781 -1.884 1 97.69 229 ASP B N 1
ATOM 4579 C CA . ASP B 1 229 ? 2.693 4.727 -2.818 1 97.69 229 ASP B CA 1
ATOM 4580 C C . ASP B 1 229 ? 1.971 5.305 -4.035 1 97.69 229 ASP B C 1
ATOM 4582 O O . ASP B 1 229 ? 1.431 4.559 -4.855 1 97.69 229 ASP B O 1
ATOM 4586 N N . GLY B 1 230 ? 1.955 6.652 -4.164 1 96.62 230 GLY B N 1
ATOM 4587 C CA . GLY B 1 230 ? 1.186 7.301 -5.215 1 96.62 230 GLY B CA 1
ATOM 4588 C C . GLY B 1 230 ? 1.887 7.297 -6.559 1 96.62 230 GLY B C 1
ATOM 4589 O O . GLY B 1 230 ? 1.391 7.879 -7.527 1 96.62 230 GLY B O 1
ATOM 4590 N N . GLY B 1 231 ? 3.061 6.625 -6.648 1 95.81 231 GLY B N 1
ATOM 4591 C CA . GLY B 1 231 ? 3.787 6.559 -7.906 1 95.81 231 GLY B CA 1
ATOM 4592 C C . GLY B 1 231 ? 4.258 7.918 -8.398 1 95.81 231 GLY B C 1
ATOM 4593 O O . GLY B 1 231 ? 4.766 8.727 -7.613 1 95.81 231 GLY B O 1
ATOM 4594 N N . HIS B 1 232 ? 4.09 8.156 -9.6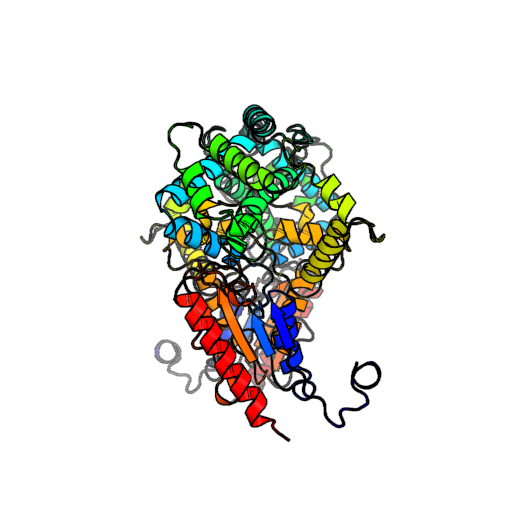64 1 95.25 232 HIS B N 1
ATOM 4595 C CA . HIS B 1 232 ? 4.555 9.391 -10.281 1 95.25 232 HIS B CA 1
ATOM 4596 C C . HIS B 1 232 ? 3.75 10.586 -9.789 1 95.25 232 HIS B C 1
ATOM 4598 O O . HIS B 1 232 ? 4.164 11.734 -9.969 1 95.25 232 HIS B O 1
ATOM 4604 N N . ASP B 1 233 ? 2.598 10.32 -9.109 1 95.38 233 ASP B N 1
ATOM 4605 C CA . ASP B 1 233 ? 1.794 11.422 -8.586 1 95.38 233 ASP B CA 1
ATOM 4606 C C . ASP B 1 233 ? 2.398 11.992 -7.305 1 95.38 233 ASP B C 1
ATOM 4608 O O . ASP B 1 233 ? 2.018 13.07 -6.859 1 95.38 233 ASP B O 1
ATOM 4612 N N . ASN B 1 234 ? 3.32 11.297 -6.68 1 96.5 234 ASN B N 1
ATOM 4613 C CA . ASN B 1 234 ? 4.102 11.867 -5.586 1 96.5 234 ASN B CA 1
ATOM 4614 C C . ASN B 1 234 ? 5.602 11.773 -5.863 1 96.5 234 ASN B C 1
ATOM 4616 O O . ASN B 1 234 ? 6.398 11.609 -4.941 1 96.5 234 ASN B O 1
ATOM 4620 N N . ASP B 1 235 ? 5.973 11.906 -7 1 95.12 235 ASP B N 1
ATOM 4621 C CA . ASP B 1 235 ? 7.289 11.594 -7.551 1 95.12 235 ASP B CA 1
ATOM 4622 C C . ASP B 1 235 ? 8.367 12.492 -6.949 1 95.12 235 ASP B C 1
ATOM 4624 O O . ASP B 1 235 ? 9.547 12.141 -6.953 1 95.12 235 ASP B O 1
ATOM 4628 N N . ILE B 1 236 ? 8.023 13.711 -6.457 1 97.75 236 ILE B N 1
ATOM 4629 C CA . ILE B 1 236 ? 9.062 14.594 -5.93 1 97.75 236 ILE B CA 1
ATOM 4630 C C . ILE B 1 236 ? 9.672 13.977 -4.676 1 97.75 236 ILE B C 1
ATOM 4632 O O . ILE B 1 236 ? 10.797 14.32 -4.301 1 97.75 236 ILE B O 1
ATOM 4636 N N . TRP B 1 237 ? 8.898 13.078 -4.066 1 97.75 237 TRP B N 1
ATOM 4637 C CA . TRP B 1 237 ? 9.398 12.414 -2.867 1 97.75 237 TRP B CA 1
ATOM 4638 C C . TRP B 1 237 ? 10.07 11.086 -3.217 1 97.75 237 TRP B C 1
ATOM 4640 O O . TRP B 1 237 ? 10.93 10.609 -2.479 1 97.75 237 TRP B O 1
ATOM 4650 N N . GLY B 1 238 ? 9.609 10.477 -4.363 1 94.44 238 GLY B N 1
ATOM 4651 C CA . GLY B 1 238 ? 10.078 9.156 -4.75 1 94.44 238 GLY B CA 1
ATOM 4652 C C . GLY B 1 238 ? 9.398 8.039 -3.988 1 94.44 238 GLY B C 1
ATOM 4653 O O . GLY B 1 238 ? 8.281 8.203 -3.494 1 94.44 238 GLY B O 1
ATOM 4654 N N . SER B 1 239 ? 9.961 6.832 -4.012 1 89.19 239 SER B N 1
ATOM 4655 C CA . SER B 1 239 ? 9.477 5.641 -3.322 1 89.19 239 SER B CA 1
ATOM 4656 C C . SER B 1 239 ? 10.133 5.48 -1.957 1 89.19 239 SER B C 1
ATOM 4658 O O . SER B 1 239 ? 11.062 4.688 -1.799 1 89.19 239 SER B O 1
ATOM 4660 N N . LEU B 1 240 ? 9.586 6.145 -0.942 1 94.88 240 LEU B N 1
ATOM 4661 C CA . LEU B 1 240 ? 10.25 6.23 0.353 1 94.88 240 LEU B CA 1
ATOM 4662 C C . LEU B 1 240 ? 9.617 5.273 1.354 1 94.88 240 LEU B C 1
ATOM 4664 O O . LEU B 1 240 ? 10.312 4.441 1.946 1 94.88 240 LEU B O 1
ATOM 4668 N N . LEU B 1 241 ? 8.32 5.445 1.508 1 98 241 LEU B N 1
ATOM 4669 C CA . LEU B 1 241 ? 7.621 4.832 2.629 1 98 241 LEU B CA 1
ATOM 4670 C C . LEU B 1 241 ? 6.473 3.955 2.139 1 98 241 LEU B C 1
ATOM 4672 O O . LEU B 1 241 ? 5.363 4.445 1.911 1 98 241 LEU B O 1
ATOM 4676 N N . PRO B 1 242 ? 6.719 2.672 2.021 1 97.81 242 PRO B N 1
ATOM 4677 C CA . PRO B 1 242 ? 5.637 1.757 1.648 1 97.81 242 PRO B CA 1
ATOM 4678 C C . PRO B 1 242 ? 4.688 1.46 2.809 1 97.81 242 PRO B C 1
ATOM 4680 O O . PRO B 1 242 ? 5.027 1.714 3.969 1 97.81 242 PRO B O 1
ATOM 4683 N N . LEU B 1 243 ? 3.547 0.924 2.492 1 98.38 243 LEU B N 1
ATOM 4684 C CA . LEU B 1 243 ? 2.572 0.539 3.508 1 98.38 243 LEU B CA 1
ATOM 4685 C C . LEU B 1 243 ? 3.184 -0.442 4.504 1 98.38 243 LEU B C 1
ATOM 4687 O O . LEU B 1 243 ? 2.871 -0.397 5.695 1 98.38 243 LEU B O 1
ATOM 4691 N N . ASP B 1 244 ? 4.043 -1.272 4.027 1 97.44 244 ASP B N 1
ATOM 4692 C CA . ASP B 1 244 ? 4.723 -2.27 4.844 1 97.44 244 ASP B CA 1
ATOM 4693 C C . ASP B 1 244 ? 5.43 -1.616 6.031 1 97.44 244 ASP B C 1
ATOM 4695 O O . ASP B 1 244 ? 5.488 -2.191 7.121 1 97.44 244 ASP B O 1
ATOM 4699 N N . PHE B 1 245 ? 5.98 -0.472 5.875 1 98.19 245 PHE B N 1
ATOM 4700 C CA . PHE B 1 245 ? 6.703 0.27 6.902 1 98.19 245 PHE B CA 1
ATOM 4701 C C . PHE B 1 245 ? 5.797 0.574 8.086 1 98.19 245 PHE B C 1
ATOM 4703 O O . PHE B 1 245 ? 6.191 0.389 9.242 1 98.19 245 PHE B O 1
ATOM 4710 N N . TYR B 1 246 ? 4.609 0.952 7.828 1 98.56 246 TYR B N 1
ATOM 4711 C CA . TYR B 1 246 ? 3.648 1.322 8.859 1 98.56 246 TYR B CA 1
ATOM 4712 C C . TYR B 1 246 ? 3.016 0.084 9.484 1 98.56 246 TYR B C 1
ATOM 4714 O O . TYR B 1 246 ? 2.785 0.042 10.695 1 98.56 246 TYR B O 1
ATOM 4722 N N . VAL B 1 247 ? 2.727 -0.92 8.672 1 98.38 247 VAL B N 1
ATOM 4723 C CA . VAL B 1 247 ? 2.156 -2.168 9.172 1 98.38 247 VAL B CA 1
ATOM 4724 C C . VAL B 1 247 ? 3.102 -2.797 10.188 1 98.38 247 VAL B C 1
ATOM 4726 O O . VAL B 1 247 ? 2.672 -3.225 11.266 1 98.38 247 VAL B O 1
ATOM 4729 N N . ASP B 1 248 ? 4.414 -2.846 9.859 1 98.19 248 ASP B N 1
ATOM 4730 C CA . ASP B 1 248 ? 5.398 -3.406 10.773 1 98.19 248 ASP B CA 1
ATOM 4731 C C . ASP B 1 248 ? 5.438 -2.625 12.086 1 98.19 248 ASP B C 1
ATOM 4733 O O . ASP B 1 248 ? 5.59 -3.211 13.156 1 98.19 248 ASP B O 1
ATOM 4737 N N . GLN B 1 249 ? 5.312 -1.286 12.016 1 98.12 249 GLN B N 1
ATOM 4738 C CA . GLN B 1 249 ? 5.293 -0.479 13.234 1 98.12 249 GLN B CA 1
ATOM 4739 C C . GLN B 1 249 ? 4.117 -0.855 14.125 1 98.12 249 GLN B C 1
ATOM 4741 O O . GLN B 1 249 ? 4.262 -0.945 15.352 1 98.12 249 GLN B O 1
ATOM 4746 N N . CYS B 1 250 ? 2.928 -1.036 13.516 1 98.38 250 CYS B N 1
ATOM 4747 C CA . CYS B 1 250 ? 1.755 -1.438 14.289 1 98.38 250 CYS B CA 1
ATOM 4748 C C . CYS B 1 250 ? 2.004 -2.754 15.016 1 98.38 250 CYS B C 1
ATOM 4750 O O . CYS B 1 250 ? 1.717 -2.873 16.203 1 98.38 250 CYS B O 1
ATOM 4752 N N . ILE B 1 251 ? 2.564 -3.738 14.258 1 97.88 251 ILE B N 1
ATOM 4753 C CA . ILE B 1 251 ? 2.822 -5.059 14.82 1 97.88 251 ILE B CA 1
ATOM 4754 C C . ILE B 1 251 ? 3.869 -4.949 15.93 1 97.88 251 ILE B C 1
ATOM 4756 O O . ILE B 1 251 ? 3.697 -5.516 17.016 1 97.88 251 ILE B O 1
ATOM 4760 N N . GLU B 1 252 ? 4.934 -4.176 15.734 1 97.69 252 GLU B N 1
ATOM 4761 C CA . GLU B 1 252 ? 6.086 -4.121 16.625 1 97.69 252 GLU B CA 1
ATOM 4762 C C . GLU B 1 252 ? 5.785 -3.279 17.859 1 97.69 252 GLU B C 1
ATOM 4764 O O . GLU B 1 252 ? 6.281 -3.572 18.953 1 97.69 252 GLU B O 1
ATOM 4769 N N . MET B 1 253 ? 5.012 -2.193 17.719 1 96.5 253 MET B N 1
ATOM 4770 C CA . MET B 1 253 ? 4.723 -1.299 18.828 1 96.5 253 MET B CA 1
ATOM 4771 C C . MET B 1 253 ? 3.621 -1.871 19.719 1 96.5 253 MET B C 1
ATOM 4773 O O . MET B 1 253 ? 3.633 -1.676 20.938 1 96.5 253 MET B O 1
ATOM 4777 N N . PHE B 1 254 ? 2.693 -2.615 19.141 1 96.5 254 PHE B N 1
ATOM 4778 C CA . PHE B 1 254 ? 1.5 -2.93 19.922 1 96.5 254 PHE B CA 1
ATOM 4779 C C . PHE B 1 254 ? 1.309 -4.438 20.031 1 96.5 254 PHE B C 1
ATOM 4781 O O . PHE B 1 254 ? 1.318 -4.988 21.125 1 96.5 254 PHE B O 1
ATOM 4788 N N . SER B 1 255 ? 1.047 -5.129 18.844 1 95.94 255 SER B N 1
ATOM 4789 C CA . SER B 1 255 ? 0.819 -6.57 18.844 1 95.94 255 SER B CA 1
ATOM 4790 C C . SER B 1 255 ? 0.715 -7.125 17.422 1 95.94 255 SER B C 1
ATOM 4792 O O . SER B 1 255 ? 0.298 -6.414 16.516 1 95.94 255 SER B O 1
ATOM 4794 N N . PRO B 1 256 ? 1.067 -8.445 17.281 1 95.81 256 PRO B N 1
ATOM 4795 C CA . PRO B 1 256 ? 0.859 -9.078 15.984 1 95.81 256 PRO B CA 1
ATOM 4796 C C . PRO B 1 256 ? -0.597 -9.023 15.523 1 95.81 256 PRO B C 1
ATOM 4798 O O . PRO B 1 256 ? -0.882 -9.203 14.344 1 95.81 256 PRO B O 1
ATOM 4801 N N . THR B 1 257 ? -1.524 -8.75 16.438 1 96.56 257 THR B N 1
ATOM 4802 C CA . THR B 1 257 ? -2.943 -8.625 16.125 1 96.56 257 THR B CA 1
ATOM 4803 C C . THR B 1 257 ? -3.182 -7.449 15.18 1 96.56 257 THR B C 1
ATOM 4805 O O . THR B 1 257 ? -4.047 -7.516 14.305 1 96.56 257 THR B O 1
ATOM 4808 N N . TYR B 1 258 ? -2.383 -6.41 15.32 1 97.44 258 TYR B N 1
ATOM 4809 C CA . TYR B 1 258 ? -2.592 -5.195 14.539 1 97.44 258 TYR B CA 1
ATOM 4810 C C . TYR B 1 258 ? -1.814 -5.246 13.234 1 97.44 258 TYR B C 1
ATOM 4812 O O . TYR B 1 258 ? -1.034 -4.34 12.93 1 97.44 258 TYR B O 1
ATOM 4820 N N . ASN B 1 259 ? -2.09 -6.348 12.469 1 97.81 259 ASN B N 1
ATOM 4821 C CA . ASN B 1 259 ? -1.497 -6.52 11.148 1 97.81 259 ASN B CA 1
ATOM 4822 C C . ASN B 1 259 ? -2.326 -5.832 10.062 1 97.81 259 ASN B C 1
ATOM 4824 O O . ASN B 1 259 ? -3.322 -5.172 10.367 1 97.81 259 ASN B O 1
ATOM 4828 N N . ALA B 1 260 ? -1.879 -5.898 8.828 1 97.25 260 ALA B N 1
ATOM 4829 C CA . ALA B 1 260 ? -2.521 -5.199 7.723 1 97.25 260 ALA B CA 1
ATOM 4830 C C . ALA B 1 260 ? -3.984 -5.609 7.586 1 97.25 260 ALA B C 1
ATOM 4832 O O . ALA B 1 260 ? -4.863 -4.754 7.449 1 97.25 260 ALA B O 1
ATOM 4833 N N . ASP B 1 261 ? -4.305 -6.93 7.637 1 95.81 261 ASP B N 1
ATOM 4834 C CA . ASP B 1 261 ? -5.676 -7.418 7.508 1 95.81 261 ASP B CA 1
ATOM 4835 C C . ASP B 1 261 ? -6.582 -6.789 8.562 1 95.81 261 ASP B C 1
ATOM 4837 O O . ASP B 1 261 ? -7.715 -6.398 8.266 1 95.81 261 ASP B O 1
ATOM 4841 N N . PHE B 1 262 ? -6.086 -6.762 9.789 1 97.56 262 PHE B N 1
ATOM 4842 C CA . PHE B 1 262 ? -6.863 -6.18 10.875 1 97.56 262 PHE B CA 1
ATOM 4843 C C . PHE B 1 262 ? -7.211 -4.727 10.578 1 97.56 262 PHE B C 1
ATOM 4845 O O . PHE B 1 262 ? -8.367 -4.324 10.68 1 97.56 262 PHE B O 1
ATOM 4852 N N . THR B 1 263 ? -6.203 -3.938 10.25 1 98.19 263 THR B N 1
ATOM 4853 C CA . THR B 1 263 ? -6.41 -2.508 10.047 1 98.19 263 THR B CA 1
ATOM 4854 C C . THR B 1 263 ? -7.332 -2.26 8.859 1 98.19 263 THR B C 1
ATOM 4856 O O . THR B 1 263 ? -8.211 -1.396 8.914 1 98.19 263 THR B O 1
ATOM 4859 N N . PHE B 1 264 ? -7.113 -2.988 7.75 1 96.31 264 PHE B N 1
ATOM 4860 C CA . PHE B 1 264 ? -7.992 -2.848 6.594 1 96.31 264 PHE B CA 1
ATOM 4861 C C . PHE B 1 264 ? -9.43 -3.174 6.969 1 96.31 264 PHE B C 1
ATOM 4863 O O . PHE B 1 264 ? -10.359 -2.461 6.574 1 96.31 264 PHE B O 1
ATOM 4870 N N . ALA B 1 265 ? -9.656 -4.262 7.688 1 94.88 265 ALA B N 1
ATOM 4871 C CA . ALA B 1 265 ? -11 -4.656 8.109 1 94.88 265 ALA B CA 1
ATOM 4872 C C . ALA B 1 265 ? -11.625 -3.592 9.008 1 94.88 265 ALA B C 1
ATOM 4874 O O . ALA B 1 265 ? -12.812 -3.291 8.883 1 94.88 265 ALA B O 1
ATOM 4875 N N . ALA B 1 266 ? -10.844 -3.043 9.922 1 97.56 266 ALA B N 1
ATOM 4876 C CA . ALA B 1 266 ? -11.336 -2.016 10.836 1 97.56 266 ALA B CA 1
ATOM 4877 C C . ALA B 1 266 ? -11.742 -0.756 10.078 1 97.56 266 ALA B C 1
ATOM 4879 O O . ALA B 1 266 ? -12.805 -0.182 10.344 1 97.56 266 ALA B O 1
ATOM 4880 N N . VAL B 1 267 ? -10.922 -0.328 9.172 1 96.62 267 VAL B N 1
ATOM 4881 C CA . VAL B 1 267 ? -11.203 0.868 8.391 1 96.62 267 VAL B CA 1
ATOM 4882 C C . VAL B 1 267 ? -12.484 0.666 7.586 1 96.62 267 VAL B C 1
ATOM 4884 O O . VAL B 1 267 ? -13.312 1.572 7.492 1 96.62 267 VAL B O 1
ATOM 4887 N N . GLU B 1 268 ? -12.633 -0.485 6.961 1 92.31 268 GLU B N 1
ATOM 4888 C CA . GLU B 1 268 ? -13.859 -0.792 6.238 1 92.31 268 GLU B CA 1
ATOM 4889 C C . GLU B 1 268 ? -15.078 -0.717 7.156 1 92.31 268 GLU B C 1
ATOM 4891 O O . GLU B 1 268 ? -16.094 -0.129 6.797 1 92.31 268 GLU B O 1
ATOM 4896 N N . LYS B 1 269 ? -14.992 -1.319 8.312 1 94.12 269 LYS B N 1
ATOM 4897 C CA . LYS B 1 269 ? -16.062 -1.347 9.297 1 94.12 269 LYS B CA 1
ATOM 4898 C C . LYS B 1 269 ? -16.5 0.067 9.68 1 94.12 269 LYS B C 1
ATOM 4900 O O . LYS B 1 269 ? -17.688 0.396 9.625 1 94.12 269 LYS B O 1
ATOM 4905 N N . TYR B 1 270 ? -15.578 0.883 9.977 1 94.06 270 TYR B N 1
ATOM 4906 C CA . TYR B 1 270 ? -15.914 2.207 10.484 1 94.06 270 TYR B CA 1
ATOM 4907 C C . TYR B 1 270 ? -16.281 3.152 9.344 1 94.06 270 TYR B C 1
ATOM 4909 O O . TYR B 1 270 ? -17.078 4.074 9.531 1 94.06 270 TYR B O 1
ATOM 4917 N N . SER B 1 271 ? -15.656 2.938 8.18 1 92.88 271 SER B N 1
ATOM 4918 C CA . SER B 1 271 ? -16.125 3.686 7.016 1 92.88 271 SER B CA 1
ATOM 4919 C C . SER B 1 271 ? -17.594 3.412 6.734 1 92.88 271 SER B C 1
ATOM 4921 O O . SER B 1 271 ? -18.344 4.32 6.367 1 92.88 271 SER B O 1
ATOM 4923 N N . GLN B 1 272 ? -18.031 2.166 6.871 1 89.88 272 GLN B N 1
ATOM 4924 C CA . GLN B 1 272 ? -19.438 1.812 6.684 1 89.88 272 GLN B CA 1
ATOM 4925 C C . GLN B 1 272 ? -20.297 2.412 7.781 1 89.88 272 GLN B C 1
ATOM 4927 O O . GLN B 1 272 ? -21.406 2.898 7.516 1 89.88 272 GLN B O 1
ATOM 4932 N N . LYS B 1 273 ? -19.812 2.387 8.984 1 91.75 273 LYS B N 1
ATOM 4933 C CA . LYS B 1 273 ? -20.578 2.883 10.125 1 91.75 273 LYS B CA 1
ATOM 4934 C C . LYS B 1 273 ? -20.859 4.375 9.992 1 91.75 273 LYS B C 1
ATOM 4936 O O . LYS B 1 273 ? -21.984 4.828 10.227 1 91.75 273 LYS B O 1
ATOM 4941 N N . TYR B 1 274 ? -19.875 5.113 9.516 1 91.94 274 TYR B N 1
ATOM 4942 C CA . TYR B 1 274 ? -20 6.566 9.547 1 91.94 274 TYR B CA 1
ATOM 4943 C C . TYR B 1 274 ? -20.266 7.121 8.156 1 91.94 274 TYR B C 1
ATOM 4945 O O . TYR B 1 274 ? -20.609 8.297 8 1 91.94 274 TYR B O 1
ATOM 4953 N N . GLY B 1 275 ? -20.141 6.219 7.113 1 88.56 275 GLY B N 1
ATOM 4954 C CA . GLY B 1 275 ? -20.5 6.57 5.75 1 88.56 275 GLY B CA 1
ATOM 4955 C C . GLY B 1 275 ? -19.359 7.191 4.969 1 88.56 275 GLY B C 1
ATOM 4956 O O . GLY B 1 275 ? -19.422 7.309 3.744 1 88.56 275 GLY B O 1
ATOM 4957 N N . GLY B 1 276 ? -18.203 7.68 5.594 1 88.31 276 GLY B N 1
ATOM 4958 C CA . GLY B 1 276 ? -17.125 8.359 4.898 1 88.31 276 GLY B CA 1
ATOM 4959 C C . GLY B 1 276 ? -17.531 9.695 4.309 1 88.31 276 GLY B C 1
ATOM 4960 O O . GLY B 1 276 ? -18.594 10.219 4.641 1 88.31 276 GLY B O 1
ATOM 4961 N N . ALA B 1 277 ? -16.734 10.203 3.363 1 88 277 ALA B N 1
ATOM 4962 C CA . ALA B 1 277 ? -16.984 11.516 2.777 1 88 277 ALA B CA 1
ATOM 4963 C C . ALA B 1 277 ? -18.125 11.453 1.763 1 88 277 ALA B C 1
ATOM 4965 O O . ALA B 1 277 ? -18.938 12.367 1.687 1 88 277 ALA B O 1
ATOM 4966 N N . ALA B 1 278 ? -18.219 10.336 1.056 1 84.69 278 ALA B N 1
ATOM 4967 C CA . ALA B 1 278 ? -19.172 10.227 -0.048 1 84.69 278 ALA B CA 1
ATOM 4968 C C . ALA B 1 278 ? -20.562 9.891 0.463 1 84.69 278 ALA B C 1
ATOM 4970 O O . ALA B 1 278 ? -21.562 10.203 -0.186 1 84.69 278 ALA B O 1
ATOM 4971 N N . ASN B 1 279 ? -20.688 9.297 1.611 1 89.69 279 ASN B N 1
ATOM 4972 C CA . ASN B 1 279 ? -21.969 8.875 2.17 1 89.69 279 ASN B CA 1
ATOM 4973 C C . ASN B 1 279 ? -22.094 9.266 3.641 1 89.69 279 ASN B C 1
ATOM 4975 O O . ASN B 1 279 ? -22.469 8.438 4.473 1 89.69 279 ASN B O 1
ATOM 4979 N N . TYR B 1 280 ? -21.625 10.453 3.859 1 93.94 280 TYR B N 1
ATOM 4980 C CA . TYR B 1 280 ? -21.688 10.93 5.238 1 93.94 280 TYR B CA 1
ATOM 4981 C C . TYR B 1 280 ? -23.125 11.016 5.73 1 93.94 280 TYR B C 1
ATOM 4983 O O . TYR B 1 280 ? -23.984 11.578 5.051 1 93.94 280 TYR B O 1
ATOM 4991 N N . LYS B 1 281 ? -23.453 10.562 6.941 1 90.94 281 LYS B N 1
ATOM 4992 C CA . LYS B 1 281 ? -24.812 10.336 7.41 1 90.94 281 LYS B CA 1
ATOM 4993 C C . LYS B 1 281 ? -25.203 11.359 8.469 1 90.94 281 LYS B C 1
ATOM 4995 O O . LYS B 1 281 ? -26.297 11.297 9.031 1 90.94 281 LYS B O 1
ATOM 5000 N N . GLY B 1 282 ? -24.359 12.297 8.766 1 94.69 282 GLY B N 1
ATOM 5001 C CA . GLY B 1 282 ? -24.656 13.258 9.82 1 94.69 282 GLY B CA 1
ATOM 5002 C C . GLY B 1 282 ? -25.516 14.414 9.344 1 94.69 282 GLY B C 1
ATOM 5003 O O . GLY B 1 282 ? -25.969 14.43 8.188 1 94.69 282 GLY B O 1
ATOM 5004 N N . SER B 1 283 ? -25.875 15.312 10.328 1 96.19 283 SER B N 1
ATOM 5005 C CA . SER B 1 283 ? -26.688 16.484 10.039 1 96.19 283 SER B CA 1
ATOM 5006 C C . SER B 1 283 ? -26.172 17.719 10.75 1 96.19 283 SER B C 1
ATOM 5008 O O . SER B 1 283 ? -25.5 17.625 11.781 1 96.19 283 SER B O 1
ATOM 5010 N N . ASN B 1 284 ? -26.453 18.859 10.211 1 97.81 284 ASN B N 1
ATOM 5011 C CA . ASN B 1 284 ? -26.078 20.156 10.766 1 97.81 284 ASN B CA 1
ATOM 5012 C C . ASN B 1 284 ? -24.578 20.25 11.023 1 97.81 284 ASN B C 1
ATOM 5014 O O . ASN B 1 284 ? -24.156 20.562 12.133 1 97.81 284 ASN B O 1
ATOM 5018 N N . VAL B 1 285 ? -23.844 19.969 9.945 1 98.25 285 VAL B N 1
ATOM 5019 C CA . VAL B 1 285 ? -22.391 20 10.062 1 98.25 285 VAL B CA 1
ATOM 5020 C C . VAL B 1 285 ? -21.781 20.797 8.914 1 98.25 285 VAL B C 1
ATOM 5022 O O . VAL B 1 285 ? -22.234 20.688 7.766 1 98.25 285 VAL B O 1
ATOM 5025 N N . VAL B 1 286 ? -20.875 21.688 9.203 1 98.38 286 VAL B N 1
ATOM 5026 C CA . VAL B 1 286 ? -20.031 22.328 8.211 1 98.38 286 VAL B CA 1
ATOM 5027 C C . VAL B 1 286 ? -18.656 21.688 8.203 1 98.38 286 VAL B C 1
ATOM 5029 O O . VAL B 1 286 ? -18.062 21.453 9.266 1 98.38 286 VAL B O 1
ATOM 5032 N N . LEU B 1 287 ? -18.141 21.312 7.012 1 98.38 287 LEU B N 1
ATOM 5033 C CA . LEU B 1 287 ? -16.844 20.656 6.883 1 98.38 287 LEU B CA 1
ATOM 5034 C C . LEU B 1 287 ? -15.906 21.484 6 1 98.38 287 LEU B C 1
ATOM 5036 O O . LEU B 1 287 ? -15.75 21.188 4.812 1 98.38 287 LEU B O 1
ATOM 5040 N N . PRO B 1 288 ? -15.25 22.469 6.555 1 98.38 288 PRO B N 1
ATOM 5041 C CA . PRO B 1 288 ? -14.273 23.25 5.785 1 98.38 288 PRO B CA 1
ATOM 5042 C C . PRO B 1 288 ? -12.906 22.562 5.703 1 98.38 288 PRO B C 1
ATOM 5044 O O . PRO B 1 288 ? -12.453 21.953 6.68 1 98.38 288 PRO B O 1
ATOM 5047 N N . ASN B 1 289 ? -12.289 22.578 4.523 1 98.25 289 ASN B N 1
ATOM 5048 C CA . ASN B 1 289 ? -10.945 22.047 4.285 1 98.25 289 ASN B CA 1
ATOM 5049 C C . ASN B 1 289 ? -10.047 23.078 3.623 1 98.25 289 ASN B C 1
ATOM 5051 O O . ASN B 1 289 ? -10.469 23.781 2.695 1 98.25 289 ASN B O 1
ATOM 5055 N N . GLY B 1 290 ? -8.844 23.234 4.16 1 98.31 290 GLY B N 1
ATOM 5056 C CA . GLY B 1 290 ? -7.879 24.062 3.457 1 98.31 290 GLY B CA 1
ATOM 5057 C C . GLY B 1 290 ? -7.352 23.422 2.189 1 98.31 290 GLY B C 1
ATOM 5058 O O . GLY B 1 290 ? -7.066 22.219 2.168 1 98.31 290 GLY B O 1
ATOM 5059 N N . ALA B 1 291 ? -7.203 24.219 1.165 1 98.31 291 ALA B N 1
ATOM 5060 C CA . ALA B 1 291 ? -6.762 23.703 -0.13 1 98.31 291 ALA B CA 1
ATOM 5061 C C . ALA B 1 291 ? -5.316 23.219 -0.064 1 98.31 291 ALA B C 1
ATOM 5063 O O . ALA B 1 291 ? -4.902 22.375 -0.862 1 98.31 291 ALA B O 1
ATOM 5064 N N . LEU B 1 292 ? -4.551 23.719 0.899 1 98.38 292 LEU B N 1
ATOM 5065 C CA . LEU B 1 292 ? -3.146 23.359 1.038 1 98.38 292 LEU B CA 1
ATOM 5066 C C . LEU B 1 292 ? -2.969 22.25 2.08 1 98.38 292 LEU B C 1
ATOM 5068 O O . LEU B 1 292 ? -1.841 21.906 2.43 1 98.38 292 LEU B O 1
ATOM 5072 N N . ASP B 1 293 ? -4.129 21.781 2.66 1 98.38 293 ASP B N 1
ATOM 5073 C CA . ASP B 1 293 ? -4.113 20.703 3.643 1 98.38 293 ASP B CA 1
ATOM 5074 C C . ASP B 1 293 ? -3.684 19.391 3.002 1 98.38 293 ASP B C 1
ATOM 5076 O O . ASP B 1 293 ? -4.367 18.859 2.117 1 98.38 293 ASP B O 1
ATOM 5080 N N . PRO B 1 294 ? -2.568 18.781 3.492 1 98.38 294 PRO B N 1
ATOM 5081 C CA . PRO B 1 294 ? -2.182 17.5 2.908 1 98.38 294 PRO B CA 1
ATOM 5082 C C . PRO B 1 294 ? -3.221 16.406 3.145 1 98.38 294 PRO B C 1
ATOM 5084 O O . PRO B 1 294 ? -3.221 15.383 2.449 1 98.38 294 PRO B O 1
ATOM 5087 N N . TRP B 1 295 ? -4.121 16.625 4.117 1 98.25 295 TRP B N 1
ATOM 5088 C CA . TRP B 1 295 ? -5.18 15.672 4.438 1 98.25 295 TRP B CA 1
ATOM 5089 C C . TRP B 1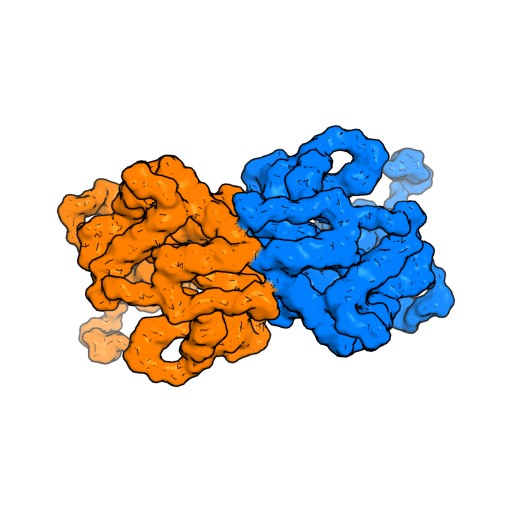 295 ? -6.418 15.922 3.582 1 98.25 295 TRP B C 1
ATOM 5091 O O . TRP B 1 295 ? -7.438 15.25 3.742 1 98.25 295 TRP B O 1
ATOM 5101 N N . LEU B 1 296 ? -6.371 16.812 2.646 1 98 296 LEU B N 1
ATOM 5102 C CA . LEU B 1 296 ? -7.508 17.328 1.889 1 98 296 LEU B CA 1
ATOM 5103 C C . LEU B 1 296 ? -8.312 16.188 1.28 1 98 296 LEU B C 1
ATOM 5105 O O . LEU B 1 296 ? -9.547 16.219 1.306 1 98 296 LEU B O 1
ATOM 5109 N N . SER B 1 297 ? -7.645 15.156 0.781 1 96.69 297 SER B N 1
ATOM 5110 C CA . SER B 1 297 ? -8.281 14.078 0.035 1 96.69 297 SER B CA 1
ATOM 5111 C C . SER B 1 297 ? -9.188 13.25 0.936 1 96.69 297 SER B C 1
ATOM 5113 O O . SER B 1 297 ? -10.023 12.484 0.448 1 96.69 297 SER B O 1
ATOM 5115 N N . LEU B 1 298 ? -9.047 13.359 2.227 1 97.06 298 LEU B N 1
ATOM 5116 C CA . LEU B 1 298 ? -9.852 12.57 3.152 1 97.06 298 LEU B CA 1
ATOM 5117 C C . LEU B 1 298 ? -11.031 13.391 3.674 1 97.06 298 LEU B C 1
ATOM 5119 O O . LEU B 1 298 ? -11.852 12.875 4.434 1 97.06 298 LEU B O 1
ATOM 5123 N N . GLY B 1 299 ? -11.078 14.672 3.318 1 97 299 GLY B N 1
ATOM 5124 C CA . GLY B 1 299 ? -12.203 15.523 3.695 1 97 299 GLY B CA 1
ATOM 5125 C C . GLY B 1 299 ? -13.375 15.414 2.738 1 97 299 GLY B C 1
ATOM 5126 O O . GLY B 1 299 ? -13.336 14.633 1.783 1 97 299 GLY B O 1
ATOM 5127 N N . MET B 1 300 ? -14.398 16.125 3.031 1 96.31 300 MET B N 1
ATOM 5128 C CA . MET B 1 300 ? -15.562 16.203 2.158 1 96.31 300 MET B CA 1
ATOM 5129 C C . MET B 1 300 ? -15.438 17.375 1.187 1 96.31 300 MET B C 1
ATOM 5131 O O . MET B 1 300 ? -15 18.469 1.572 1 96.31 300 MET B O 1
ATOM 5135 N N . PHE B 1 301 ? -15.719 17.156 -0.053 1 94.94 301 PHE B N 1
ATOM 5136 C CA . PHE B 1 301 ? -15.562 18.172 -1.095 1 94.94 301 PHE B CA 1
ATOM 5137 C C . PHE B 1 301 ? -16.906 18.781 -1.47 1 94.94 301 PHE B C 1
ATOM 5139 O O . PHE B 1 301 ? -17.953 18.141 -1.286 1 94.94 301 PHE B O 1
ATOM 5146 N N . PRO B 1 302 ? -16.75 20 -1.965 1 93.75 302 PRO B N 1
ATOM 5147 C CA . PRO B 1 302 ? -17.969 20.531 -2.555 1 93.75 302 PRO B CA 1
ATOM 5148 C C . PRO B 1 302 ? -18.562 19.609 -3.627 1 93.75 302 PRO B C 1
ATOM 5150 O O . PRO B 1 302 ? -17.828 19.047 -4.438 1 93.75 302 PRO B O 1
ATOM 5153 N N . GLY B 1 303 ? -19.812 19.391 -3.631 1 91.56 303 GLY B N 1
ATOM 5154 C CA . GLY B 1 303 ? -20.469 18.422 -4.492 1 91.56 303 GLY B CA 1
ATOM 5155 C C . GLY B 1 303 ? -20.938 17.172 -3.752 1 91.56 303 GLY B C 1
ATOM 5156 O O . GLY B 1 303 ? -21.828 16.469 -4.219 1 91.56 303 GLY B O 1
ATOM 5157 N N . GLN B 1 304 ? -20.266 17.031 -2.596 1 91.5 304 GLN B N 1
ATOM 5158 C CA . GLN B 1 304 ? -20.641 15.898 -1.752 1 91.5 304 GLN B CA 1
ATOM 5159 C C . GLN B 1 304 ? -21.578 16.344 -0.633 1 91.5 304 GLN B C 1
ATOM 5161 O O . GLN B 1 304 ? -21.891 15.562 0.266 1 91.5 304 GLN B O 1
ATOM 5166 N N . ASP B 1 305 ? -22.078 17.562 -0.665 1 91.75 305 ASP B N 1
ATOM 5167 C CA . ASP B 1 305 ? -22.984 18.141 0.329 1 91.75 305 ASP B CA 1
ATOM 5168 C C . ASP B 1 305 ? -24.281 17.344 0.413 1 91.75 305 ASP B C 1
ATOM 5170 O O . ASP B 1 305 ? -24.672 16.672 -0.547 1 91.75 305 ASP B O 1
ATOM 5174 N N . ASN B 1 306 ? -24.797 17.406 1.576 1 93.12 306 ASN B N 1
ATOM 5175 C CA . ASN B 1 306 ? -26.172 16.969 1.792 1 93.12 306 ASN B CA 1
ATOM 5176 C C . ASN B 1 306 ? -27.031 18.094 2.363 1 93.12 306 ASN B C 1
ATOM 5178 O O . ASN B 1 306 ? -27.172 18.219 3.58 1 93.12 306 ASN B O 1
ATOM 5182 N N . LEU B 1 307 ? -27.656 18.828 1.512 1 91 307 LEU B N 1
ATOM 5183 C CA . LEU B 1 307 ? -28.391 20.016 1.911 1 91 307 LEU B CA 1
ATOM 5184 C C . LEU B 1 307 ? -29.625 19.656 2.723 1 91 307 LEU B C 1
ATOM 5186 O O . LEU B 1 307 ? -30.031 20.406 3.619 1 91 307 LEU B O 1
ATOM 5190 N N . ALA B 1 308 ? -30.203 18.484 2.406 1 93.06 308 ALA B N 1
ATOM 5191 C CA . ALA B 1 308 ? -31.375 18.031 3.154 1 93.06 308 ALA B CA 1
ATOM 5192 C C . ALA B 1 308 ? -31.031 17.828 4.629 1 93.06 308 ALA B C 1
ATOM 5194 O O . ALA B 1 308 ? -31.875 18.047 5.504 1 93.06 308 ALA B O 1
ATOM 5195 N N . ASN B 1 309 ? -29.766 17.484 4.848 1 95.06 309 ASN B N 1
ATOM 5196 C CA . ASN B 1 309 ? -29.312 17.25 6.219 1 95.06 309 ASN B CA 1
ATOM 5197 C C . ASN B 1 309 ? -28.516 18.438 6.754 1 95.06 309 ASN B C 1
ATOM 5199 O O . ASN B 1 309 ? -27.906 18.344 7.82 1 95.06 309 ASN B O 1
ATOM 5203 N N . ASN B 1 310 ? -28.453 19.547 6.012 1 96.19 310 ASN B N 1
ATOM 5204 C CA . ASN B 1 310 ? -27.703 20.734 6.371 1 96.19 310 ASN B CA 1
ATOM 5205 C C . ASN B 1 310 ? -26.219 20.422 6.543 1 96.19 310 ASN B C 1
ATOM 5207 O O . ASN B 1 310 ? -25.609 20.766 7.562 1 96.19 310 ASN B O 1
ATOM 5211 N N . VAL B 1 311 ? -25.719 19.625 5.648 1 97.5 311 VAL B N 1
ATOM 5212 C CA . VAL B 1 311 ? -24.281 19.328 5.602 1 97.5 311 VAL B CA 1
ATOM 5213 C C . VAL B 1 311 ? -23.641 20.094 4.449 1 97.5 311 VAL B C 1
ATOM 5215 O O . VAL B 1 311 ? -24.031 19.938 3.291 1 97.5 311 VAL B O 1
ATOM 5218 N N . THR B 1 312 ? -22.656 20.922 4.828 1 97.5 312 THR B N 1
ATOM 5219 C CA . THR B 1 312 ? -22 21.75 3.828 1 97.5 312 THR B CA 1
ATOM 5220 C C . THR B 1 312 ? -20.484 21.547 3.855 1 97.5 312 THR B C 1
ATOM 5222 O O . THR B 1 312 ? -19.859 21.641 4.91 1 97.5 312 THR B O 1
ATOM 5225 N N . ALA B 1 313 ? -19.938 21.219 2.742 1 97.25 313 ALA B N 1
ATOM 5226 C CA . ALA B 1 313 ? -18.484 21.125 2.57 1 97.25 313 ALA B CA 1
ATOM 5227 C C . ALA B 1 313 ? -17.953 22.359 1.851 1 97.25 313 ALA B C 1
ATOM 5229 O O . ALA B 1 313 ? -18.625 22.922 0.979 1 97.25 313 ALA B O 1
ATOM 5230 N N . MET B 1 314 ? -16.75 22.797 2.174 1 97.25 314 MET B N 1
ATOM 5231 C CA . MET B 1 314 ? -16.125 23.906 1.471 1 97.25 314 MET B CA 1
ATOM 5232 C C . MET B 1 314 ? -14.602 23.75 1.45 1 97.25 314 MET B C 1
ATOM 5234 O O . MET B 1 314 ? -14.031 23.094 2.322 1 97.25 314 MET B O 1
ATOM 5238 N N . ILE B 1 315 ? -14.008 24.25 0.468 1 98.12 315 ILE B N 1
ATOM 5239 C CA . ILE B 1 315 ? -12.562 24.328 0.339 1 98.12 315 ILE B CA 1
ATOM 5240 C C . ILE B 1 315 ? -12.117 25.781 0.488 1 98.12 315 ILE B C 1
ATOM 5242 O O . ILE B 1 315 ? -12.695 26.688 -0.13 1 98.12 315 ILE B O 1
ATOM 5246 N N . ILE B 1 316 ? -11.227 26 1.335 1 98.44 316 ILE B N 1
ATOM 5247 C CA . ILE B 1 316 ? -10.664 27.344 1.52 1 98.44 316 ILE B CA 1
ATOM 5248 C C . ILE B 1 316 ? -9.367 27.469 0.719 1 98.44 316 ILE B C 1
ATOM 5250 O O . ILE B 1 316 ? -8.297 27.078 1.188 1 98.44 316 ILE B O 1
ATOM 5254 N N . ASN B 1 317 ? -9.469 28.047 -0.422 1 97.62 317 ASN B N 1
ATOM 5255 C CA . ASN B 1 317 ? -8.328 28.188 -1.317 1 97.62 317 ASN B CA 1
ATOM 5256 C C . ASN B 1 317 ? -7.18 28.938 -0.648 1 97.62 317 ASN B C 1
ATOM 5258 O O . ASN B 1 317 ? -7.406 29.859 0.135 1 97.62 317 ASN B O 1
ATOM 5262 N N . ARG B 1 318 ? -5.945 28.531 -0.818 1 95.94 318 ARG B N 1
ATOM 5263 C CA . ARG B 1 318 ? -4.699 29.172 -0.417 1 95.94 318 ARG B CA 1
ATOM 5264 C C . ARG B 1 318 ? -4.484 29.062 1.088 1 95.94 318 ARG B C 1
ATOM 5266 O O . ARG B 1 318 ? -3.625 29.734 1.651 1 95.94 318 ARG B O 1
ATOM 5273 N N . ASN B 1 319 ? -5.336 28.156 1.67 1 97.12 319 ASN B N 1
ATOM 5274 C CA . ASN B 1 319 ? -5.184 28.047 3.117 1 97.12 319 ASN B CA 1
ATOM 5275 C C . ASN B 1 319 ? -4.871 26.609 3.541 1 97.12 319 ASN B C 1
ATOM 5277 O O . ASN B 1 319 ? -5.18 25.656 2.816 1 97.12 319 ASN B O 1
ATOM 5281 N N . ALA B 1 320 ? -4.273 26.562 4.742 1 96.94 320 ALA B N 1
ATOM 5282 C CA . ALA B 1 320 ? -3.711 25.312 5.234 1 96.94 320 ALA B CA 1
ATOM 5283 C C . ALA B 1 320 ? -4.688 24.594 6.168 1 96.94 320 ALA B C 1
ATOM 5285 O O . ALA B 1 320 ? -5.871 24.922 6.207 1 96.94 320 ALA B O 1
ATOM 5286 N N . HIS B 1 321 ? -4.211 23.516 6.809 1 97.25 321 HIS B N 1
ATOM 5287 C CA . HIS B 1 321 ? -4.898 22.625 7.746 1 97.25 321 HIS B CA 1
ATOM 5288 C C . HIS B 1 321 ? -5.496 23.406 8.906 1 97.25 321 HIS B C 1
ATOM 5290 O O . HIS B 1 321 ? -4.77 24.078 9.648 1 97.25 321 HIS B O 1
ATOM 5296 N N . CYS B 1 322 ? -6.84 23.453 9.055 1 97.38 322 CYS B N 1
ATOM 5297 C CA . CYS B 1 322 ? -7.59 24.031 10.164 1 97.38 322 CYS B CA 1
ATOM 5298 C C . CYS B 1 322 ? -7.43 25.547 10.195 1 97.38 322 CYS B C 1
ATOM 5300 O O . CYS B 1 322 ? -7.594 26.172 11.25 1 97.38 322 CYS B O 1
ATOM 5302 N N . ALA B 1 323 ? -7.105 26.172 9.086 1 96.19 323 ALA B N 1
ATOM 5303 C CA . ALA B 1 323 ? -6.805 27.594 9.078 1 96.19 323 ALA B CA 1
ATOM 5304 C C . ALA B 1 323 ? -7.988 28.406 9.594 1 96.19 323 ALA B C 1
ATOM 5306 O O . ALA B 1 323 ? -7.805 29.453 10.242 1 96.19 323 ALA B O 1
ATOM 5307 N N . ASP B 1 324 ? -9.164 27.969 9.336 1 97.19 324 ASP B N 1
ATOM 5308 C CA . ASP B 1 324 ? -10.383 28.703 9.672 1 97.19 324 ASP B CA 1
ATOM 5309 C C . ASP B 1 324 ? -10.586 28.75 11.188 1 97.19 324 ASP B C 1
ATOM 5311 O O . ASP B 1 324 ? -11.383 29.547 11.68 1 97.19 324 ASP B O 1
ATOM 5315 N N . MET B 1 325 ? -9.844 27.906 11.891 1 96 325 MET B N 1
ATOM 5316 C CA . MET B 1 325 ? -10.094 27.797 13.32 1 96 325 MET B CA 1
ATOM 5317 C C . MET B 1 325 ? -9.188 28.734 14.109 1 96 325 MET B C 1
ATOM 5319 O O . MET B 1 325 ? -9.438 29 15.281 1 96 325 MET B O 1
ATOM 5323 N N . TYR B 1 326 ? -8.102 29.25 13.508 1 94.31 326 TYR B N 1
ATOM 5324 C CA . TYR B 1 326 ? -7.141 30.078 14.219 1 94.31 326 TYR B CA 1
ATOM 5325 C C . TYR B 1 326 ? -7.621 31.531 14.289 1 94.31 326 TYR B C 1
ATOM 5327 O O . TYR B 1 326 ? -8.516 31.938 13.539 1 94.31 326 TYR B O 1
ATOM 5335 N N . PRO B 1 327 ? -7.09 32.281 15.203 1 91 327 PRO B N 1
ATOM 5336 C CA . PRO B 1 327 ? -7.527 33.688 15.352 1 91 327 PRO B CA 1
ATOM 5337 C C . PRO B 1 327 ? -7.359 34.5 14.062 1 91 327 PRO B C 1
ATOM 5339 O O . PRO B 1 327 ? -6.41 34.281 13.312 1 91 327 PRO B O 1
ATOM 5342 N N . SER B 1 328 ? -8.258 35.406 13.93 1 91.88 328 SER B N 1
ATOM 5343 C CA . SER B 1 328 ? -8.156 36.281 12.789 1 91.88 328 SER B CA 1
ATOM 5344 C C . SER B 1 328 ? -6.859 37.094 12.828 1 91.88 328 SER B C 1
ATOM 5346 O O . SER B 1 328 ? -6.324 37.375 13.898 1 91.88 328 SER B O 1
ATOM 5348 N N . SER B 1 329 ? -6.379 37.375 11.672 1 90.94 329 SER B N 1
ATOM 5349 C CA . SER B 1 329 ? -5.145 38.156 11.484 1 90.94 329 SER B CA 1
ATOM 5350 C C . SER B 1 329 ? -5.297 39.188 10.375 1 90.94 329 SER B C 1
ATOM 5352 O O . SER B 1 329 ? -6.031 38.969 9.406 1 90.94 329 SER B O 1
ATOM 5354 N N . PRO B 1 330 ? -4.664 40.312 10.516 1 90.38 330 PRO B N 1
ATOM 5355 C CA . PRO B 1 330 ? -4.68 41.281 9.414 1 90.38 330 PRO B CA 1
ATOM 5356 C C . PRO B 1 330 ? -4.082 40.719 8.125 1 90.38 330 PRO B C 1
ATOM 5358 O O . PRO B 1 330 ? -4.309 41.25 7.043 1 90.38 330 PRO B O 1
ATOM 5361 N N . ASN B 1 331 ? -3.424 39.625 8.227 1 88.88 331 ASN B N 1
ATOM 5362 C CA . ASN B 1 331 ? -2.771 39.031 7.074 1 88.88 331 ASN B CA 1
ATOM 5363 C C . ASN B 1 331 ? -3.65 37.938 6.434 1 88.88 331 ASN B C 1
ATOM 5365 O O . ASN B 1 331 ? -3.26 37.312 5.445 1 88.88 331 ASN B O 1
ATOM 5369 N N . ASP B 1 332 ? -4.824 37.75 6.98 1 94.69 332 ASP B N 1
ATOM 5370 C CA . ASP B 1 332 ? -5.734 36.75 6.402 1 94.69 332 ASP B CA 1
ATOM 5371 C C . ASP B 1 332 ? -6.07 37.094 4.953 1 94.69 332 ASP B C 1
ATOM 5373 O O . ASP B 1 332 ? -6.32 38.281 4.633 1 94.69 332 ASP B O 1
ATOM 5377 N N . ASN B 1 333 ? -6.027 36.156 4.043 1 94.88 333 ASN B N 1
ATOM 5378 C CA . ASN B 1 333 ? -6.457 36.406 2.674 1 94.88 333 ASN B CA 1
ATOM 5379 C C . ASN B 1 333 ? -7.98 36.438 2.562 1 94.88 333 ASN B C 1
ATOM 5381 O O . ASN B 1 333 ? -8.68 36.094 3.514 1 94.88 333 ASN B O 1
ATOM 5385 N N . MET B 1 334 ? -8.5 36.906 1.446 1 97.5 334 MET B N 1
ATOM 5386 C CA . MET B 1 334 ? -9.93 37.094 1.258 1 97.5 334 MET B CA 1
ATOM 5387 C C . MET B 1 334 ? -10.688 35.781 1.311 1 97.5 334 MET B C 1
ATOM 5389 O O . MET B 1 334 ? -11.82 35.719 1.781 1 97.5 334 MET B O 1
ATOM 5393 N N . GLU B 1 335 ? -10.023 34.656 0.825 1 97.75 335 GLU B N 1
ATOM 5394 C CA . GLU B 1 335 ? -10.664 33.344 0.84 1 97.75 335 GLU B CA 1
ATOM 5395 C C . GLU B 1 335 ? -10.961 32.906 2.266 1 97.75 335 GLU B C 1
ATOM 5397 O O . GLU B 1 335 ? -12.031 32.344 2.539 1 97.75 335 GLU B O 1
ATOM 5402 N N . LEU B 1 336 ? -9.992 33.125 3.168 1 97.94 336 LEU B N 1
ATOM 5403 C CA . LEU B 1 336 ? -10.156 32.75 4.562 1 97.94 336 LEU B CA 1
ATOM 5404 C C . LEU B 1 336 ? -11.227 33.594 5.242 1 97.94 336 LEU B C 1
ATOM 5406 O O . LEU B 1 336 ? -12.062 33.062 5.988 1 97.94 336 LEU B O 1
ATOM 5410 N N . ILE B 1 337 ? -11.219 34.906 5.031 1 98 337 ILE B N 1
ATOM 5411 C CA . ILE B 1 337 ? -12.203 35.812 5.598 1 98 337 ILE B CA 1
ATOM 5412 C C . ILE B 1 337 ? -13.602 35.406 5.145 1 98 337 ILE B C 1
ATOM 5414 O O . ILE B 1 337 ? -14.523 35.312 5.957 1 98 337 ILE B O 1
ATOM 5418 N N . ALA B 1 338 ? -13.711 35.125 3.836 1 98.19 338 ALA B N 1
ATOM 5419 C CA . ALA B 1 338 ? -15.008 34.75 3.279 1 98.19 338 ALA B CA 1
ATOM 5420 C C . ALA B 1 338 ? -15.477 33.406 3.869 1 98.19 338 ALA B C 1
ATOM 5422 O O . ALA B 1 338 ? -16.656 33.219 4.141 1 98.19 338 ALA B O 1
ATOM 5423 N N . ALA B 1 339 ? -14.555 32.5 3.984 1 98.19 339 ALA B N 1
ATOM 5424 C CA . ALA B 1 339 ? -14.898 31.188 4.539 1 98.19 339 ALA B CA 1
ATOM 5425 C C . ALA B 1 339 ? -15.398 31.312 5.973 1 98.19 339 ALA B C 1
ATOM 5427 O O . ALA B 1 339 ? -16.375 30.672 6.355 1 98.19 339 ALA B O 1
ATOM 5428 N N . ARG B 1 340 ? -14.758 32.094 6.793 1 98 340 ARG B N 1
ATOM 5429 C CA . ARG B 1 340 ? -15.164 32.312 8.18 1 98 340 ARG B CA 1
ATOM 5430 C C . ARG B 1 340 ? -16.547 32.938 8.258 1 98 340 ARG B C 1
ATOM 5432 O O . ARG B 1 340 ? -17.359 32.562 9.102 1 98 340 ARG B O 1
ATOM 5439 N N . LYS B 1 341 ? -16.766 33.906 7.398 1 98 341 LYS B N 1
ATOM 5440 C CA . LYS B 1 341 ? -18.078 34.5 7.352 1 98 341 LYS B CA 1
ATOM 5441 C C . LYS B 1 341 ? -19.156 33.5 6.973 1 98 341 LYS B C 1
ATOM 5443 O O . LYS B 1 341 ? -20.25 33.5 7.547 1 98 341 LYS B O 1
ATOM 5448 N N . ARG B 1 342 ? -18.844 32.688 6.004 1 97.94 342 ARG B N 1
ATOM 5449 C CA . ARG B 1 342 ? -19.781 31.672 5.574 1 97.94 342 ARG B CA 1
ATOM 5450 C C . ARG B 1 342 ? -20.047 30.656 6.691 1 97.94 342 ARG B C 1
ATOM 5452 O O . ARG B 1 342 ? -21.188 30.266 6.934 1 97.94 342 ARG B O 1
ATOM 5459 N N . ILE B 1 343 ? -19.031 30.234 7.359 1 98.12 343 ILE B N 1
ATOM 5460 C CA . ILE B 1 343 ? -19.141 29.297 8.477 1 98.12 343 ILE B CA 1
ATOM 5461 C C . ILE B 1 343 ? -20.031 29.906 9.562 1 98.12 343 ILE B C 1
ATOM 5463 O O . ILE B 1 343 ? -20.906 29.25 10.102 1 98.12 343 ILE B O 1
ATOM 5467 N N . GLN B 1 344 ? -19.812 31.172 9.875 1 97.44 344 GLN B N 1
ATOM 5468 C CA . GLN B 1 344 ? -20.609 31.891 10.859 1 97.44 344 GLN B CA 1
ATOM 5469 C C . GLN B 1 344 ? -22.094 31.891 10.461 1 97.44 344 GLN B C 1
ATOM 5471 O O . GLN B 1 344 ? -22.969 31.672 11.297 1 97.44 344 GLN B O 1
ATOM 5476 N N . GLY B 1 345 ? -22.297 32.188 9.18 1 97.56 345 GLY B N 1
ATOM 5477 C CA . GLY B 1 345 ? -23.672 32.188 8.695 1 97.56 345 GLY B CA 1
ATOM 5478 C C . GLY B 1 345 ? -24.359 30.828 8.836 1 97.56 345 GLY B C 1
ATOM 5479 O O . GLY B 1 345 ? -25.516 30.766 9.242 1 97.56 345 GLY B O 1
ATOM 5480 N N . LEU B 1 346 ? -23.688 29.797 8.523 1 97.19 346 LEU B N 1
ATOM 5481 C CA . LEU B 1 346 ? -24.25 28.453 8.633 1 97.19 346 LEU B CA 1
ATOM 5482 C C . LEU B 1 346 ? -24.484 28.078 10.086 1 97.19 346 LEU B C 1
ATOM 5484 O O . LEU B 1 346 ? -25.516 27.469 10.414 1 97.19 346 LEU B O 1
ATOM 5488 N N . LEU B 1 347 ? -23.531 28.438 10.938 1 96.12 347 LEU B N 1
ATOM 5489 C CA . LEU B 1 347 ? -23.672 28.203 12.367 1 96.12 347 LEU B CA 1
ATOM 5490 C C . LEU B 1 347 ? -24.891 28.922 12.922 1 96.12 347 LEU B C 1
ATOM 5492 O O . LEU B 1 347 ? -25.656 28.359 13.719 1 96.12 347 LEU B O 1
ATOM 5496 N N . GLU B 1 348 ? -25.094 30.156 12.516 1 95.88 348 GLU B N 1
ATOM 5497 C CA . GLU B 1 348 ? -26.25 30.922 12.938 1 95.88 348 GLU B CA 1
ATOM 5498 C C . GLU B 1 348 ? -27.547 30.25 12.484 1 95.88 348 GLU B C 1
ATOM 5500 O O . GLU B 1 348 ? -28.562 30.297 13.195 1 95.88 348 GLU B O 1
ATOM 5505 N N . GLY B 1 349 ? -27.438 29.672 11.359 1 94.88 349 GLY B N 1
ATOM 5506 C CA . GLY B 1 349 ? -28.594 28.906 10.891 1 94.88 349 GLY B CA 1
ATOM 5507 C C . GLY B 1 349 ? -28.938 27.734 11.789 1 94.88 349 GLY B C 1
ATOM 5508 O O . GLY B 1 349 ? -30.125 27.5 12.078 1 94.88 349 GLY B O 1
ATOM 5509 N N . PHE B 1 350 ? -27.906 27 12.266 1 95.25 350 PHE B N 1
ATOM 5510 C CA . PHE B 1 350 ? -28.141 25.906 13.195 1 95.25 350 PHE B CA 1
ATOM 5511 C C . PHE B 1 350 ? -28.781 26.406 14.477 1 95.25 350 PHE B C 1
ATOM 5513 O O . PHE B 1 350 ? -29.703 25.766 15.008 1 95.25 350 PHE B O 1
ATOM 5520 N N . ILE B 1 351 ? -28.344 27.547 14.953 1 93.31 351 ILE B N 1
ATOM 5521 C CA . ILE B 1 351 ? -28.797 28.109 16.219 1 93.31 351 ILE B CA 1
ATOM 5522 C C . ILE B 1 351 ? -30.25 28.594 16.078 1 93.31 351 ILE B C 1
ATOM 5524 O O . ILE B 1 351 ? -31.078 28.344 16.938 1 93.31 351 ILE B O 1
ATOM 5528 N N . GLN B 1 352 ? -30.547 29.156 14.984 1 92.69 352 GLN B N 1
ATOM 5529 C CA . GLN B 1 352 ? -31.875 29.703 14.773 1 92.69 352 GLN B CA 1
ATOM 5530 C C . GLN B 1 352 ? -32.906 28.609 14.578 1 92.69 352 GLN B C 1
ATOM 5532 O O . GLN B 1 352 ? -34.062 28.734 15.008 1 92.69 352 GLN B O 1
ATOM 5537 N N . ALA B 1 353 ? -32.562 27.594 13.961 1 89 353 ALA B N 1
ATOM 5538 C CA . ALA B 1 353 ? -33.469 26.5 13.703 1 89 353 ALA B CA 1
ATOM 5539 C C . ALA B 1 353 ? -33.812 25.75 14.992 1 89 353 ALA B C 1
ATOM 5541 O O . ALA B 1 353 ? -34.812 25.047 15.055 1 89 353 ALA B O 1
ATOM 5542 N N . ASN B 1 354 ? -33 25.844 15.938 1 78.75 354 ASN B N 1
ATOM 5543 C CA . ASN B 1 354 ? -33.219 25.156 17.203 1 78.75 354 ASN B CA 1
ATOM 5544 C C . ASN B 1 354 ? -33.656 26.141 18.297 1 78.75 354 ASN B C 1
ATOM 5546 O O . ASN B 1 354 ? -33.5 25.844 19.484 1 78.75 354 ASN B O 1
ATOM 5550 N N . LYS B 1 355 ? -33.938 27.344 17.953 1 68.56 355 LYS B N 1
ATOM 5551 C CA . LYS B 1 355 ? -34.438 28.297 18.938 1 68.56 355 LYS B CA 1
ATOM 5552 C C . LYS B 1 355 ? -35.719 27.766 19.609 1 68.56 355 LYS B C 1
ATOM 5554 O O . LYS B 1 355 ? -36.562 27.172 18.953 1 68.56 355 LYS B O 1
ATOM 5559 N N . LEU B 1 356 ? -35.469 27.453 20.922 1 54.66 356 LEU B N 1
ATOM 5560 C CA . LEU B 1 356 ? -36.594 27.109 21.781 1 54.66 356 LEU B CA 1
ATOM 5561 C C . LEU B 1 356 ? -37.688 28.172 21.719 1 54.66 356 LEU B C 1
ATOM 5563 O O . LEU B 1 356 ? -37.375 29.359 21.578 1 54.66 356 LEU B O 1
#

Sequence (712 aa):
MNVKFFSNITKPRWVMFGGSYPGTLTAWMRTVYPDLTIGGIASSGAIGLTVNQFSYAVNMQKDYDSNDPNCASNIKAAFTQMQTMVYSETGRQVLEILFNLCTPFPSSDKLTPKDIQFFFSNIFGVFQGINQYTGDNGNTATANGLGIPITCQIMNNVSETNLVKRIANVINWSNSFSPGSQNVCMPNSYSDYIWTYKQPEYDTYAEIAASRSWNWMCCSYMGYFQTTDGGHDNDIWGSLLPLDFYVDQCIEMFSPTYNADFTFAAVEKYSQKYGGAANYKGSNVVLPNGALDPWLSLGMFPGQDNLANNVTAMIINRNAHCADMYPSSPNDNMELIAARKRIQGLLEGFIQANKLMNVKFFSNITKPRWVMFGGSYPGTLTAWMRTVYPDLTIGGIASSGAIGLTVNQFSYAVNMQKDYDSNDPNCASNIKAAFTQMQTMVYSETGRQVLEILFNLCTPFPSSDKLTPKDIQFFFSNIFGVFQGINQYTGDNGNTATANGLGIPITCQIMNNVSETNLVKRIANVINWSNSFSPGSQNVCMPNSYSDYIWTYKQPEYDTYAEIAASRSWNWMCCSYMGYFQTTDGGHDNDIWGSLLPLDFYVDQCIEMFSPTYNADFTFAAVEKYSQKYGGAANYKGSNVVLPNGALDPWLSLGMFPGQDNLANNVTAMIINRNAHCADMYPSSPNDNMELIAARKRIQGLLEGFIQANKL

Foldseek 3Di:
DCVVPPVVPPDDAAEEEDFECSLLVQLLCLQPPVPNHLAYERELHLLQFDQALQLLLLLLLVLLCVLPVLLLVLLLVLLVLLVVLVVDPNSQVVVCVLQVAPDGADDPVPHDLLLQLQVLCQLVVLSSVQLQLACFQADDCNVVGRHSNVLSVLQPVVVPVNSNSSSSVNVQVSLVVPPPSHSDHGYRDSVVVLVQLLDPDDDPPPVSNVVSVVLQCCLQARNNPNANPPPPSSSSNPHRGDSVSSQVSSCSSYHVCSHPVNHRVRPVVVCVVQVFQQGGRGARYEYEYESSESSRVSTHDPVSADVVRLYHYYYQYPGHGSRLVHDDDPPDDPSSVVVVVVVVVSVVVSVVVPDD/DCVVPPVVPPDDAAEEEDFECSLLVQLLCLQPPVPVHLAYERELHLLQFDQALLLLLLLLLVLLCVLPVLLLVLLLVLLVLLVVLVVDPNSQVVVCVLQVEPDGADDPVPHDLLLQLQVLCQLVVLSSVQLQLACFQADDCNVVGRHSNVLSVLQPVVVPVNSNSSSSVNSQVSLVVPPPSHSDHGYRDSVVVLVQLLDPDDDPPPVSNVVSVVLQCCLQARNNPNANPPPPSSSSNPHRGDSVSSQVSSCSSYHVCSHPVNHRVRPVVVCVVQVFQQGGRGARYEYEYESSESSRVSTHDPVSADVVRLYHYYYQYPGHGSRLVHDDDPPDDPSSVVVVVVVVVSVVVSVVVPPD

Solvent-accessible surface area (backbone atoms only — not comparable to full-atom values): 35523 Å² total; per-residue (Å²): 104,52,74,80,76,37,65,85,45,93,75,76,82,37,71,41,77,19,50,34,68,47,2,27,49,34,48,48,42,25,48,78,44,50,85,73,32,58,28,27,38,14,23,34,16,51,46,35,56,36,48,78,26,16,57,34,41,27,42,43,43,51,47,44,30,73,74,34,56,64,25,31,51,38,44,21,52,20,40,51,48,52,60,13,27,56,30,25,67,68,36,39,53,52,50,37,61,63,51,38,41,66,42,70,76,63,55,51,89,66,32,45,70,59,48,56,31,42,43,48,50,54,58,52,47,52,56,48,55,35,38,33,38,24,62,23,56,79,46,69,47,21,60,68,52,44,19,56,70,53,46,34,50,49,49,57,37,71,87,57,76,50,49,54,53,31,54,34,48,46,52,51,55,60,33,59,65,40,88,82,39,65,87,55,55,35,78,41,50,48,68,57,52,45,56,60,51,36,52,82,66,86,46,88,50,58,65,58,44,51,49,37,51,51,50,47,44,24,33,60,39,40,23,59,39,73,18,32,39,32,20,76,59,18,42,44,65,36,86,55,38,40,59,22,61,53,27,35,46,29,25,71,33,74,34,76,73,32,30,45,70,46,20,49,53,29,22,53,51,48,30,63,73,52,29,22,34,86,46,54,66,38,43,34,32,37,29,43,27,17,62,44,16,32,59,45,85,20,30,44,47,69,88,51,52,38,69,94,39,44,26,44,35,36,69,28,61,93,27,12,48,34,43,80,75,35,68,88,53,96,78,59,51,71,47,51,54,50,48,45,52,50,50,50,52,54,50,50,48,40,53,59,72,61,59,126,104,50,76,80,75,37,65,84,47,94,75,76,82,40,71,41,77,18,49,34,68,48,2,29,49,32,47,46,41,27,47,77,43,51,84,73,34,57,28,28,38,12,23,33,17,51,46,35,57,37,49,78,26,16,58,32,40,28,41,45,45,50,46,45,29,72,73,36,56,64,25,31,51,38,45,20,52,20,38,53,50,51,60,13,27,56,30,26,66,67,37,40,52,51,51,37,62,63,51,38,40,66,42,70,77,64,55,50,89,67,33,46,70,59,46,54,32,43,44,46,49,55,56,53,46,52,55,50,55,35,40,32,38,25,62,22,56,79,45,70,49,20,60,68,51,42,19,54,70,55,46,34,50,50,47,58,38,70,88,56,79,51,49,56,55,30,54,34,49,45,52,52,55,60,32,59,63,41,88,80,38,63,89,55,54,36,78,38,48,47,70,59,53,45,57,60,52,37,51,83,63,84,46,90,50,61,67,59,44,51,49,37,52,51,51,48,43,24,32,60,40,41,23,60,39,75,19,31,37,32,19,74,58,18,41,42,64,36,87,55,37,40,59,23,62,53,26,34,46,28,25,71,33,73,33,76,74,32,29,46,69,47,19,50,52,29,21,52,52,49,31,64,73,50,29,23,34,85,46,54,66,40,41,34,31,38,29,42,28,17,62,41,15,30,59,42,84,19,30,44,45,70,88,50,50,39,68,94,39,45,25,43,34,35,71,29,61,93,27,13,49,35,44,80,75,35,68,88,54,95,79,59,50,69,48,50,55,50,48,46,52,50,51,51,53,54,51,50,48,38,52,60,73,63,58,126

pLDDT: mean 94.32, std 6.84, range [54.22, 98.88]